Protein AF-0000000087550732 (afdb_homodimer)

Secondary structure (DSSP, 8-state):
-EE----HHHHHHHHHHHHHHHHHHHHHSTT-HHHHHHHTTTTS-TTTEE-------SGGGTT--HHHHHHHHHHTTS-SEEEE-TTS-EE-HHHHHTT-EEEEEE---TT--HHHHHHHHHHHHHHHHHHT--STTEEEEEEEEHHHHTTTSS--HHHHHHHHHHHHHTT-EEEEE---SHHHHHHHHHTT--S-EEEEEEHHHHHHHT-GGGGTTSTTHHHHHHHHHTGGG-EEEEEPEE-TTT--EE-TTT----GGGHHHHHHHHHTTSEEE--S--GGGGG--HHHHHHHHHTT-TTGGGGS-TTHHHHHHHHTGGG-----------/-EE----HHHHHHHHHHHHHHHHHHHHHSTT-HHHHHHHTTTT--TTTEE-------SGGGTT--HHHHHHHHHHTTS-SEEEE-TTS-EE-HHHHHTT-EEEEEE---TT--HHHHHHHHHHHHHHHHHHT--STTEEEEEEEEHHHHTTTSS--HHHHHHHHHHHHHTT-EEEEE---SHHHHHHHHHTT--S-EEEEEEHHHHHHHT-GGGGTTSTTHHHHHHHHHTGGG-EEEEEPEE-TTT--EE-TTT----GGGHHHHHHHHHTTSEEE--S--GGGGG--HHHHHHHHHTT-SSGGGGS-TTHHHHHHHHTGGG-----------

Structure (mmCIF, N/CA/C/O backbone):
data_AF-0000000087550732-model_v1
#
loop_
_entity.id
_entity.type
_entity.pdbx_description
1 polymer 'TonB-dependent receptor'
#
loop_
_atom_site.group_PDB
_atom_site.id
_atom_site.type_symbol
_atom_site.label_atom_id
_atom_site.label_alt_id
_atom_site.label_comp_id
_atom_site.label_asym_id
_atom_site.label_entity_id
_atom_site.label_seq_id
_atom_site.pdbx_PDB_ins_code
_atom_site.Cartn_x
_atom_site.Cartn_y
_atom_site.Cartn_z
_atom_site.occupancy
_atom_site.B_iso_or_equiv
_atom_site.auth_seq_id
_atom_site.auth_comp_id
_atom_site.auth_asym_id
_atom_site.auth_atom_id
_atom_site.pdbx_PDB_model_num
ATOM 1 N N . MET A 1 1 ? -3.168 5.789 26.859 1 46.34 1 MET A N 1
ATOM 2 C CA . MET A 1 1 ? -1.963 5.008 26.594 1 46.34 1 MET A CA 1
ATOM 3 C C . MET A 1 1 ? -2.246 3.885 25.609 1 46.34 1 MET A C 1
ATOM 5 O O . MET A 1 1 ? -3.334 3.307 25.609 1 46.34 1 MET A O 1
ATOM 9 N N . LYS A 1 2 ? -1.365 3.693 24.609 1 51.75 2 LYS A N 1
ATOM 10 C CA . LYS A 1 2 ? -1.493 2.594 23.656 1 51.75 2 LYS A CA 1
ATOM 11 C C . LYS A 1 2 ? -0.245 1.717 23.656 1 51.75 2 LYS A C 1
ATOM 13 O O . LYS A 1 2 ? 0.878 2.227 23.625 1 51.75 2 LYS A O 1
ATOM 18 N N . PHE A 1 3 ? -0.522 0.436 23.797 1 46.34 3 PHE A N 1
ATOM 19 C CA . PHE A 1 3 ? 0.587 -0.511 23.781 1 46.34 3 PHE A CA 1
ATOM 20 C C . PHE A 1 3 ? 0.925 -0.924 22.344 1 46.34 3 PHE A C 1
ATOM 22 O O . PHE A 1 3 ? 0.03 -1.112 21.531 1 46.34 3 PHE A O 1
ATOM 29 N N . LYS A 1 4 ? 2.188 -1.047 22.031 1 54 4 LYS A N 1
ATOM 30 C CA . LYS A 1 4 ? 2.656 -1.544 20.734 1 54 4 LYS A CA 1
ATOM 31 C C . LYS A 1 4 ? 2.986 -3.033 20.812 1 54 4 LYS A C 1
ATOM 33 O O . LYS A 1 4 ? 3.029 -3.715 19.781 1 54 4 LYS A O 1
ATOM 38 N N . GLU A 1 5 ? 3.135 -3.383 22.078 1 51.31 5 GLU A N 1
ATOM 39 C CA . GLU A 1 5 ? 3.438 -4.797 22.297 1 51.31 5 GLU A CA 1
ATOM 40 C C . GLU A 1 5 ? 2.166 -5.637 22.312 1 51.31 5 GLU A C 1
ATOM 42 O O . GLU A 1 5 ? 1.124 -5.188 22.797 1 51.31 5 GLU A O 1
ATOM 47 N N . ASN A 1 6 ? 2.215 -6.762 21.688 1 54.72 6 ASN A N 1
ATOM 48 C CA . ASN A 1 6 ? 1.025 -7.602 21.625 1 54.72 6 ASN A CA 1
ATOM 49 C C . ASN A 1 6 ? 0.948 -8.555 22.812 1 54.72 6 ASN A C 1
ATOM 51 O O . ASN A 1 6 ? -0.125 -9.07 23.125 1 54.72 6 ASN A O 1
ATOM 55 N N . ASP A 1 7 ? 2.047 -8.68 23.422 1 57 7 ASP A N 1
ATOM 56 C CA . ASP A 1 7 ? 2.078 -9.609 24.547 1 57 7 ASP A CA 1
ATOM 57 C C . ASP A 1 7 ? 1.536 -8.953 25.812 1 57 7 ASP A C 1
ATOM 59 O O . ASP A 1 7 ? 2.08 -7.953 26.281 1 57 7 ASP A O 1
ATOM 63 N N . ALA A 1 8 ? 0.485 -9.547 26.422 1 59.66 8 ALA A N 1
ATOM 64 C CA . ALA A 1 8 ? -0.204 -8.977 27.578 1 59.66 8 ALA A CA 1
ATOM 65 C C . ALA A 1 8 ? 0.729 -8.891 28.781 1 59.66 8 ALA A C 1
ATOM 67 O O . ALA A 1 8 ? 0.674 -7.922 29.547 1 59.66 8 ALA A O 1
ATOM 68 N N . THR A 1 9 ? 1.484 -9.891 28.969 1 57.03 9 THR A N 1
ATOM 69 C CA . THR A 1 9 ? 2.402 -9.867 30.109 1 57.03 9 THR A CA 1
ATOM 70 C C . THR A 1 9 ? 3.396 -8.719 29.984 1 57.03 9 THR A C 1
ATOM 72 O O . THR A 1 9 ? 3.658 -8.008 30.953 1 57.03 9 THR A O 1
ATOM 75 N N . LEU A 1 10 ? 3.854 -8.578 28.781 1 59.69 10 LEU A N 1
ATOM 76 C CA . LEU A 1 10 ? 4.789 -7.488 28.516 1 59.69 10 LEU A CA 1
ATOM 77 C C . LEU A 1 10 ? 4.102 -6.137 28.672 1 59.69 10 LEU A C 1
ATOM 79 O O . LEU A 1 10 ? 4.695 -5.188 29.188 1 59.69 10 LEU A O 1
ATOM 83 N N . GLN A 1 11 ? 2.924 -6.117 28.297 1 63 11 GLN A N 1
ATOM 84 C CA . GLN A 1 11 ? 2.158 -4.883 28.438 1 63 11 GLN A CA 1
ATOM 85 C C . GLN A 1 11 ? 1.998 -4.488 29.906 1 63 11 GLN A C 1
ATOM 87 O O . GLN A 1 11 ? 2.154 -3.318 30.25 1 63 11 GLN A O 1
ATOM 92 N N . GLN A 1 12 ? 1.73 -5.465 30.688 1 63.72 12 GLN A N 1
ATOM 93 C CA . GLN A 1 12 ? 1.55 -5.215 32.094 1 63.72 12 GLN A CA 1
ATOM 94 C C . GLN A 1 12 ? 2.848 -4.73 32.75 1 63.72 12 GLN A C 1
ATOM 96 O O . GLN A 1 12 ? 2.832 -3.82 33.594 1 63.72 12 GLN A O 1
ATOM 101 N N . GLU A 1 13 ? 3.916 -5.387 32.375 1 63.97 13 GLU A N 1
ATOM 102 C CA . GLU A 1 13 ? 5.219 -4.969 32.875 1 63.97 13 GLU A CA 1
ATOM 103 C C . GLU A 1 13 ? 5.531 -3.529 32.469 1 63.97 13 GLU A C 1
ATOM 105 O O . GLU A 1 13 ? 5.988 -2.734 33.312 1 63.97 13 GLU A O 1
ATOM 110 N N . THR A 1 14 ? 5.27 -3.264 31.312 1 64.25 14 THR A N 1
ATOM 111 C CA . THR A 1 14 ? 5.512 -1.925 30.797 1 64.25 14 THR A CA 1
ATOM 112 C C . THR A 1 14 ? 4.652 -0.896 31.516 1 64.25 14 THR A C 1
ATOM 114 O O . THR A 1 14 ? 5.145 0.167 31.906 1 64.25 14 THR A O 1
ATOM 117 N N . LEU A 1 15 ? 3.404 -1.171 31.734 1 66.94 15 LEU A N 1
ATOM 118 C CA . LEU A 1 15 ? 2.504 -0.276 32.438 1 66.94 15 LEU A CA 1
ATOM 119 C C . LEU A 1 15 ? 2.973 -0.073 33.875 1 66.94 15 LEU A C 1
ATOM 121 O O . LEU A 1 15 ? 2.896 1.037 34.406 1 66.94 15 LEU A O 1
ATOM 125 N N . GLY A 1 16 ? 3.434 -1.129 34.406 1 66.38 16 GLY A N 1
ATOM 126 C CA . GLY A 1 16 ? 3.967 -1.035 35.75 1 66.38 16 GLY A CA 1
ATOM 127 C C . GLY A 1 16 ? 5.156 -0.1 35.844 1 66.38 16 GLY A C 1
ATOM 128 O O . GLY A 1 16 ? 5.195 0.762 36.75 1 66.38 16 GLY A O 1
ATOM 129 N N . ASN A 1 17 ? 6.055 -0.313 35.031 1 69.19 17 ASN A N 1
ATOM 130 C CA . ASN A 1 17 ? 7.238 0.54 35.031 1 69.19 17 ASN A CA 1
ATOM 131 C C . ASN A 1 17 ? 6.871 2.006 34.812 1 69.19 17 ASN A C 1
ATOM 133 O O . ASN A 1 17 ? 7.43 2.887 35.469 1 69.19 17 ASN A O 1
ATOM 137 N N . LEU A 1 18 ? 5.996 2.238 33.906 1 70.62 18 LEU A N 1
ATOM 138 C CA . LEU A 1 18 ? 5.547 3.604 33.656 1 70.62 18 LEU A CA 1
ATOM 139 C C . LEU A 1 18 ? 4.875 4.191 34.906 1 70.62 18 LEU A C 1
ATOM 141 O O . LEU A 1 18 ? 5.066 5.367 35.219 1 70.62 18 LEU A O 1
ATOM 145 N N . GLY A 1 19 ? 4.172 3.4 35.562 1 71.88 19 GLY A N 1
ATOM 146 C CA . GLY A 1 19 ? 3.531 3.838 36.781 1 71.88 19 GLY A CA 1
ATOM 147 C C . GLY A 1 19 ? 4.523 4.219 37.875 1 71.88 19 GLY A C 1
ATOM 148 O O . GLY A 1 19 ? 4.371 5.262 38.531 1 71.88 19 GLY A O 1
ATOM 149 N N . VAL A 1 20 ? 5.449 3.383 38 1 69.81 20 VAL A N 1
ATOM 150 C CA . VAL A 1 20 ? 6.508 3.656 38.969 1 69.81 20 VAL A CA 1
ATOM 151 C C . VAL A 1 20 ? 7.207 4.969 38.594 1 69.81 20 VAL A C 1
ATOM 153 O O . VAL A 1 20 ? 7.402 5.828 39.469 1 69.81 20 VAL A O 1
ATOM 156 N N . ASN A 1 21 ? 7.531 5.082 37.406 1 72.25 21 ASN A N 1
ATOM 157 C CA . ASN A 1 21 ? 8.203 6.297 36.969 1 72.25 21 ASN A CA 1
ATOM 158 C C . ASN A 1 21 ? 7.336 7.531 37.188 1 72.25 21 ASN A C 1
ATOM 160 O O . ASN A 1 21 ? 7.844 8.594 37.531 1 72.25 21 ASN A O 1
ATOM 164 N N . LEU A 1 22 ? 6.055 7.312 36.938 1 73.38 22 LEU A N 1
ATOM 165 C CA . LEU A 1 22 ? 5.125 8.422 37.125 1 73.38 22 LEU A CA 1
ATOM 166 C C . LEU A 1 22 ? 5.105 8.883 38.562 1 73.38 22 LEU A C 1
ATOM 168 O O . LEU A 1 22 ? 5.195 10.078 38.844 1 73.38 22 LEU A O 1
ATOM 172 N N . ILE A 1 23 ? 5.055 7.867 39.438 1 70.06 23 ILE A N 1
ATOM 173 C CA . ILE A 1 23 ? 5.016 8.172 40.875 1 70.06 23 ILE A CA 1
ATOM 174 C C . ILE A 1 23 ? 6.336 8.805 41.281 1 70.06 23 ILE A C 1
ATOM 176 O O . ILE A 1 23 ? 6.344 9.852 41.938 1 70.06 23 ILE A O 1
ATOM 180 N N . PHE A 1 24 ? 7.332 8.242 40.844 1 71.06 24 PHE A N 1
ATOM 181 C CA . PHE A 1 24 ? 8.648 8.781 41.156 1 71.06 24 PHE A CA 1
ATOM 182 C C . PHE A 1 24 ? 8.789 10.203 40.625 1 71.06 24 PHE A C 1
ATOM 184 O O . PHE A 1 24 ? 9.234 11.094 41.344 1 71.06 24 PHE A O 1
ATOM 191 N N . GLY A 1 25 ? 8.484 10.383 39.469 1 74.69 25 GLY A N 1
ATOM 192 C CA . GLY A 1 25 ? 8.57 11.703 38.844 1 74.69 25 GLY A CA 1
ATOM 193 C C . GLY A 1 25 ? 7.711 12.734 39.562 1 74.69 25 GLY A C 1
ATOM 194 O O . GLY A 1 25 ? 8.148 13.867 39.75 1 74.69 25 GLY A O 1
ATOM 195 N N . ALA A 1 26 ? 6.551 12.328 39.906 1 73.12 26 ALA A N 1
ATOM 196 C CA . ALA A 1 26 ? 5.625 13.234 40.562 1 73.12 26 ALA A CA 1
ATOM 197 C C . ALA A 1 26 ? 6.188 13.703 41.906 1 73.12 26 ALA A C 1
ATOM 199 O O . ALA A 1 26 ? 5.977 14.852 42.312 1 73.12 26 ALA A O 1
ATOM 200 N N . PHE A 1 27 ? 6.934 12.867 42.469 1 72.94 27 PHE A N 1
ATOM 201 C CA . PHE A 1 27 ? 7.465 13.188 43.781 1 72.94 27 PHE A CA 1
ATOM 202 C C . PHE A 1 27 ? 8.789 13.93 43.688 1 72.94 27 PHE A C 1
ATOM 204 O O . PHE A 1 27 ? 9.094 14.805 44.5 1 72.94 27 PHE A O 1
ATOM 211 N N . HIS A 1 28 ? 9.523 13.625 42.719 1 79.81 28 HIS A N 1
ATOM 212 C CA . HIS A 1 28 ? 10.898 14.109 42.719 1 79.81 28 HIS A CA 1
ATOM 213 C C . HIS A 1 28 ? 11.102 15.188 41.656 1 79.81 28 HIS A C 1
ATOM 215 O O . HIS A 1 28 ? 12.039 15.984 41.75 1 79.81 28 HIS A O 1
ATOM 221 N N . TYR A 1 29 ? 10.219 15.164 40.75 1 78.62 29 TYR A N 1
ATOM 222 C CA . TYR A 1 29 ? 10.422 16.094 39.625 1 78.62 29 TYR A CA 1
ATOM 223 C C . TYR A 1 29 ? 9.211 17 39.469 1 78.62 29 TYR A C 1
ATOM 225 O O . TYR A 1 29 ? 8.953 17.5 38.344 1 78.62 29 TYR A O 1
ATOM 233 N N . TYR A 1 30 ? 8.445 17.25 40.406 1 75.38 30 TYR A N 1
ATOM 234 C CA . TYR A 1 30 ? 7.215 18.031 40.312 1 75.38 30 TYR A CA 1
ATOM 235 C C . TYR A 1 30 ? 7.512 19.484 39.938 1 75.38 30 TYR A C 1
ATOM 237 O O . TYR A 1 30 ? 6.664 20.172 39.375 1 75.38 30 TYR A O 1
ATOM 245 N N . ASP A 1 31 ? 8.727 19.922 40.219 1 81.19 31 ASP A N 1
ATOM 246 C CA . ASP A 1 31 ? 9.094 21.297 39.938 1 81.19 31 ASP A CA 1
ATOM 247 C C . ASP A 1 31 ? 9.719 21.438 38.562 1 81.19 31 ASP A C 1
ATOM 249 O O . ASP A 1 31 ? 10.047 22.547 38.125 1 81.19 31 ASP A O 1
ATOM 253 N N . ASN A 1 32 ? 9.844 20.328 37.969 1 87.31 32 ASN A N 1
ATOM 254 C CA . ASN A 1 32 ? 10.391 20.312 36.594 1 87.31 32 ASN A CA 1
ATOM 255 C C . ASN A 1 32 ? 9.617 19.344 35.688 1 87.31 32 ASN A C 1
ATOM 257 O O . ASN A 1 32 ? 10.078 18.234 35.438 1 87.31 32 ASN A O 1
ATOM 261 N N . PRO A 1 33 ? 8.586 19.859 35.188 1 85.75 33 PRO A N 1
ATOM 262 C CA . PRO A 1 33 ? 7.695 19 34.406 1 85.75 33 PRO A CA 1
ATOM 263 C C . PRO A 1 33 ? 8.398 18.328 33.219 1 85.75 33 PRO A C 1
ATOM 265 O O . PRO A 1 33 ? 8.102 17.188 32.875 1 85.75 33 PRO A O 1
ATOM 268 N N . ARG A 1 34 ? 9.328 18.969 32.656 1 88.5 34 ARG A N 1
ATOM 269 C CA . ARG A 1 34 ? 10.07 18.406 31.531 1 88.5 34 ARG A CA 1
ATOM 270 C C . ARG A 1 34 ? 10.859 17.172 31.953 1 88.5 34 ARG A C 1
ATOM 272 O O . ARG A 1 34 ? 10.836 16.141 31.281 1 88.5 34 ARG A O 1
ATOM 279 N N . THR A 1 35 ? 11.477 17.359 33.031 1 87.69 35 THR A N 1
ATOM 280 C CA . THR A 1 35 ? 12.25 16.25 33.562 1 87.69 35 THR A CA 1
ATOM 281 C C . THR A 1 35 ? 11.328 15.094 33.938 1 87.69 35 THR A C 1
ATOM 283 O O . THR A 1 35 ? 11.672 13.922 33.781 1 87.69 35 THR A O 1
ATOM 286 N N . LEU A 1 36 ? 10.234 15.516 34.438 1 84.06 36 LEU A N 1
ATOM 287 C CA . LEU A 1 36 ? 9.25 14.5 34.812 1 84.06 36 LEU A CA 1
ATOM 288 C C . LEU A 1 36 ? 8.836 13.68 33.594 1 84.06 36 LEU A C 1
ATOM 290 O O . LEU A 1 36 ? 8.844 12.453 33.625 1 84.06 36 LEU A O 1
ATOM 294 N N . ILE A 1 37 ? 8.57 14.305 32.531 1 85.19 37 ILE A N 1
ATOM 295 C CA . ILE A 1 37 ? 8.141 13.633 31.297 1 85.19 37 ILE A CA 1
ATOM 296 C C . ILE A 1 37 ? 9.242 12.711 30.797 1 85.19 37 ILE A C 1
ATOM 298 O O . ILE A 1 37 ? 8.984 11.547 30.469 1 85.19 37 ILE A O 1
ATOM 302 N N . GLU A 1 38 ? 10.422 13.133 30.828 1 86.75 38 GLU A N 1
ATOM 303 C CA . GLU A 1 38 ? 11.555 12.336 30.359 1 86.75 38 GLU A CA 1
ATOM 304 C C . GLU A 1 38 ? 11.758 11.102 31.234 1 86.75 38 GLU A C 1
ATOM 306 O O . GLU A 1 38 ? 12.125 10.039 30.734 1 86.75 38 GLU A O 1
ATOM 311 N N . SER A 1 39 ? 11.438 11.312 32.438 1 82.69 39 SER A N 1
ATOM 312 C CA . SER A 1 39 ? 11.703 10.25 33.375 1 82.69 39 SER A CA 1
ATOM 313 C C . SER A 1 39 ? 10.672 9.125 33.25 1 82.69 39 SER A C 1
ATOM 315 O O . SER A 1 39 ? 10.891 8.023 33.781 1 82.69 39 SER A O 1
ATOM 317 N N . LEU A 1 40 ? 9.578 9.445 32.656 1 80.5 40 LEU A N 1
ATOM 318 C CA . LEU A 1 40 ? 8.523 8.445 32.5 1 80.5 40 LEU A CA 1
ATOM 319 C C . LEU A 1 40 ? 9.039 7.219 31.734 1 80.5 40 LEU A C 1
ATOM 321 O O . LEU A 1 40 ? 8.586 6.102 31.984 1 80.5 40 LEU A O 1
ATOM 325 N N . TYR A 1 41 ? 10.008 7.418 30.891 1 78.62 41 TYR A N 1
ATOM 326 C CA . TYR A 1 41 ? 10.477 6.328 30.047 1 78.62 41 TYR A CA 1
ATOM 327 C C . TYR A 1 41 ? 11.812 5.781 30.547 1 78.62 41 TYR A C 1
ATOM 329 O O . TYR A 1 41 ? 12.508 5.066 29.828 1 78.62 41 TYR A O 1
ATOM 337 N N . ASP A 1 42 ? 12.094 6.184 31.734 1 78.06 42 ASP A N 1
ATOM 338 C CA . ASP A 1 42 ? 13.281 5.57 32.312 1 78.06 42 ASP A CA 1
ATOM 339 C C . ASP A 1 42 ? 13.156 4.047 32.344 1 78.06 42 ASP A C 1
ATOM 341 O O . ASP A 1 42 ? 12.219 3.502 32.906 1 78.06 42 ASP A O 1
ATOM 345 N N . ASP A 1 43 ? 13.984 3.322 31.578 1 72.81 43 ASP A N 1
ATOM 346 C CA . ASP A 1 43 ? 14.055 1.869 31.469 1 72.81 43 ASP A CA 1
ATOM 347 C C . ASP A 1 43 ? 12.859 1.315 30.688 1 72.81 43 ASP A C 1
ATOM 349 O O . ASP A 1 43 ? 12.43 0.183 30.922 1 72.81 43 ASP A O 1
ATOM 353 N N . VAL A 1 44 ? 12.125 2.125 30.047 1 73.25 44 VAL A N 1
ATOM 354 C CA . VAL A 1 44 ? 11.031 1.708 29.188 1 73.25 44 VAL A CA 1
ATOM 355 C C . VAL A 1 44 ? 11.328 2.102 27.734 1 73.25 44 VAL A C 1
ATOM 357 O O . VAL A 1 44 ? 11.641 3.26 27.453 1 73.25 44 VAL A O 1
ATOM 360 N N . ALA A 1 45 ? 11.336 1.097 26.938 1 71.38 45 ALA A N 1
ATOM 361 C CA . ALA A 1 45 ? 11.57 1.415 25.531 1 71.38 45 ALA A CA 1
ATOM 362 C C . ALA A 1 45 ? 10.383 2.148 24.922 1 71.38 45 ALA A C 1
ATOM 364 O O . ALA A 1 45 ? 9.227 1.752 25.125 1 71.38 45 ALA A O 1
ATOM 365 N N . LYS A 1 46 ? 10.688 3.17 24.188 1 73.5 46 LYS A N 1
ATOM 366 C CA . LYS A 1 46 ? 9.664 4.031 23.594 1 73.5 46 LYS A CA 1
ATOM 367 C C . LYS A 1 46 ? 8.797 3.258 22.609 1 73.5 46 LYS A C 1
ATOM 369 O O . LYS A 1 46 ? 7.637 3.609 22.391 1 73.5 46 LYS A O 1
ATOM 374 N N . ASP A 1 47 ? 9.312 2.154 22.094 1 71.62 47 ASP A N 1
ATOM 375 C CA . ASP A 1 47 ? 8.578 1.369 21.109 1 71.62 47 ASP A CA 1
ATOM 376 C C . ASP A 1 47 ? 7.551 0.461 21.781 1 71.62 47 ASP A C 1
ATOM 378 O O . ASP A 1 47 ? 6.691 -0.119 21.125 1 71.62 47 ASP A O 1
ATOM 382 N N . ASN A 1 48 ? 7.562 0.474 23.062 1 69.31 48 ASN A N 1
ATOM 383 C CA . ASN A 1 48 ? 6.695 -0.46 23.766 1 69.31 48 ASN A CA 1
ATOM 384 C C . ASN A 1 48 ? 5.367 0.187 24.141 1 69.31 48 ASN A C 1
ATOM 386 O O . ASN A 1 48 ? 4.348 -0.499 24.266 1 69.31 48 ASN A O 1
ATOM 390 N N . ILE A 1 49 ? 5.469 1.591 24.391 1 71.75 49 ILE A N 1
ATOM 391 C CA . ILE A 1 49 ? 4.266 2.25 24.875 1 71.75 49 ILE A CA 1
ATOM 392 C C . ILE A 1 49 ? 4.195 3.676 24.328 1 71.75 49 ILE A C 1
ATOM 394 O O . ILE A 1 49 ? 5.223 4.344 24.203 1 71.75 49 ILE A O 1
ATOM 398 N N . GLU A 1 50 ? 2.959 4.035 24.016 1 77.44 50 GLU A N 1
ATOM 399 C CA . GLU A 1 50 ? 2.707 5.398 23.562 1 77.44 50 GLU A CA 1
ATOM 400 C C . GLU A 1 50 ? 1.828 6.16 24.547 1 77.44 50 GLU A C 1
ATOM 402 O O . GLU A 1 50 ? 0.871 5.605 25.078 1 77.44 50 GLU A O 1
ATOM 407 N N . ILE A 1 51 ? 2.291 7.367 24.906 1 77.56 51 ILE A N 1
ATOM 408 C CA . ILE A 1 51 ? 1.482 8.25 25.75 1 77.56 51 ILE A CA 1
ATOM 409 C C . ILE A 1 51 ? 0.628 9.156 24.859 1 77.56 51 ILE A C 1
ATOM 411 O O . ILE A 1 51 ? 1.145 10.078 24.219 1 77.56 51 ILE A O 1
ATOM 415 N N . ASP A 1 52 ? -0.638 9.023 24.906 1 77.81 52 ASP A N 1
ATOM 416 C CA . ASP A 1 52 ? -1.538 9.727 24 1 77.81 52 ASP A CA 1
ATOM 417 C C . ASP A 1 52 ? -1.779 11.156 24.469 1 77.81 52 ASP A C 1
ATOM 419 O O . ASP A 1 52 ? -2.082 12.039 23.672 1 77.81 52 ASP A O 1
ATOM 423 N N . MET A 1 53 ? -1.747 11.273 25.734 1 80.5 53 MET A N 1
ATOM 424 C CA . MET A 1 53 ? -2.037 12.594 26.297 1 80.5 53 MET A CA 1
ATOM 425 C C . MET A 1 53 ? -1.413 12.75 27.688 1 80.5 53 MET A C 1
ATOM 427 O O . MET A 1 53 ? -1.256 11.766 28.406 1 80.5 53 MET A O 1
ATOM 431 N N . ILE A 1 54 ? -1.025 13.945 28.016 1 80.06 54 ILE A N 1
ATOM 432 C CA . ILE A 1 54 ? -0.561 14.289 29.359 1 80.06 54 ILE A CA 1
ATOM 433 C C . ILE A 1 54 ? -1.262 15.555 29.844 1 80.06 54 ILE A C 1
ATOM 435 O O . ILE A 1 54 ? -1.529 16.469 29.047 1 80.06 54 ILE A O 1
ATOM 439 N N . ASP A 1 55 ? -1.627 15.531 31.031 1 82.25 55 ASP A N 1
ATOM 440 C CA . ASP A 1 55 ? -2.295 16.688 31.625 1 82.25 55 ASP A CA 1
ATOM 441 C C . ASP A 1 55 ? -1.773 16.953 33.031 1 82.25 55 ASP A C 1
ATOM 443 O O . ASP A 1 55 ? -1.986 16.156 33.938 1 82.25 55 ASP A O 1
ATOM 447 N N . PHE A 1 56 ? -1.036 18.016 33.188 1 80.44 56 PHE A N 1
ATOM 448 C CA . PHE A 1 56 ? -0.596 18.5 34.5 1 80.44 56 PHE A CA 1
ATOM 449 C C . PHE A 1 56 ? -1.655 19.391 35.125 1 80.44 56 PHE A C 1
ATOM 451 O O . PHE A 1 56 ? -2.01 20.422 34.594 1 80.44 56 PHE A O 1
ATOM 458 N N . SER A 1 57 ? -2.172 18.938 36.188 1 81.81 57 SER A N 1
ATOM 459 C CA . SER A 1 57 ? -3.199 19.719 36.875 1 81.81 57 SER A CA 1
ATOM 460 C C . SER A 1 57 ? -2.949 19.75 38.406 1 81.81 57 SER A C 1
ATOM 462 O O . SER A 1 57 ? -2.199 18.938 38.938 1 81.81 57 SER A O 1
ATOM 464 N N . GLY A 1 58 ? -3.535 20.766 39.125 1 76.94 58 GLY A N 1
ATOM 465 C CA . GLY A 1 58 ? -3.352 20.953 40.562 1 76.94 58 GLY A CA 1
ATOM 466 C C . GLY A 1 58 ? -2.531 22.172 40.906 1 76.94 58 GLY A C 1
ATOM 467 O O . GLY A 1 58 ? -1.96 22.812 40.031 1 76.94 58 GLY A O 1
ATOM 468 N N . PRO A 1 59 ? -2.475 22.484 42.125 1 80.31 59 PRO A N 1
ATOM 469 C CA . PRO A 1 59 ? -1.85 23.719 42.594 1 80.31 59 PRO A CA 1
ATOM 470 C C . PRO A 1 59 ? -0.364 23.797 42.25 1 80.31 59 PRO A C 1
ATOM 472 O O . PRO A 1 59 ? 0.148 24.875 41.938 1 80.31 59 PRO A O 1
ATOM 475 N N . ALA A 1 60 ? 0.296 22.656 42.25 1 78.62 60 ALA A N 1
ATOM 476 C CA . ALA A 1 60 ? 1.734 22.625 42 1 78.62 60 ALA A CA 1
ATOM 477 C C . ALA A 1 60 ? 2.037 22.844 40.5 1 78.62 60 ALA A C 1
ATOM 479 O O . ALA A 1 60 ? 3.178 23.141 40.156 1 78.62 60 ALA A O 1
ATOM 480 N N . PHE A 1 61 ? 1.032 22.797 39.656 1 82.81 61 PHE A N 1
ATOM 481 C CA . PHE A 1 61 ? 1.28 22.797 38.219 1 82.81 61 PHE A CA 1
ATOM 482 C C . PHE A 1 61 ? 0.543 23.953 37.562 1 82.81 61 PHE A C 1
ATOM 484 O O . PHE A 1 61 ? 0.298 23.938 36.344 1 82.81 61 PHE A O 1
ATOM 491 N N . GLU A 1 62 ? 0.189 24.906 38.312 1 82.75 62 GLU A N 1
ATOM 492 C CA . GLU A 1 62 ? -0.572 26.047 37.781 1 82.75 62 GLU A CA 1
ATOM 493 C C . GLU A 1 62 ? 0.219 26.797 36.719 1 82.75 62 GLU A C 1
ATOM 495 O O . GLU A 1 62 ? -0.364 27.375 35.812 1 82.75 62 GLU A O 1
ATOM 500 N N . TYR A 1 63 ? 1.456 26.703 36.812 1 84.75 63 TYR A N 1
ATOM 501 C CA . TYR A 1 63 ? 2.314 27.453 35.906 1 84.75 63 TYR A CA 1
ATOM 502 C C . TYR A 1 63 ? 2.598 26.672 34.625 1 84.75 63 TYR A C 1
ATOM 504 O O . TYR A 1 63 ? 3.205 27.188 33.688 1 84.75 63 TYR A O 1
ATOM 512 N N . VAL A 1 64 ? 2.154 25.469 34.625 1 87.25 64 VAL A N 1
ATOM 513 C CA . VAL A 1 64 ? 2.508 24.578 33.531 1 87.25 64 VAL A CA 1
ATOM 514 C C . VAL A 1 64 ? 1.526 24.766 32.375 1 87.25 64 VAL A C 1
ATOM 516 O O . VAL A 1 64 ? 0.31 24.766 32.562 1 87.25 64 VAL A O 1
ATOM 519 N N . ASP A 1 65 ? 2.049 24.984 31.188 1 91 65 ASP A N 1
ATOM 520 C CA . ASP A 1 65 ? 1.249 24.953 29.969 1 91 65 ASP A CA 1
ATOM 521 C C . ASP A 1 65 ? 1.229 23.562 29.359 1 91 65 ASP A C 1
ATOM 523 O O . ASP A 1 65 ? 2.234 23.094 28.812 1 91 65 ASP A O 1
ATOM 527 N N . ASN A 1 66 ? 0.137 22.953 29.375 1 90.12 66 ASN A N 1
ATOM 528 C CA . ASN A 1 66 ? 0.009 21.562 28.953 1 90.12 66 ASN A CA 1
ATOM 529 C C . ASN A 1 66 ? 0.281 21.406 27.453 1 90.12 66 ASN A C 1
ATOM 531 O O . ASN A 1 66 ? 0.636 20.312 27 1 90.12 66 ASN A O 1
ATOM 535 N N . ARG A 1 67 ? 0.095 22.422 26.703 1 94.06 67 ARG A 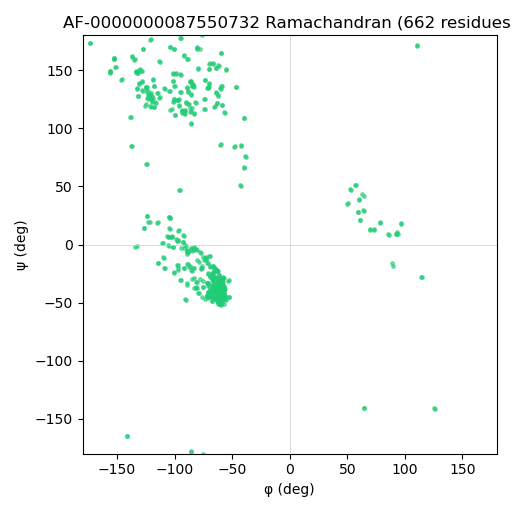N 1
ATOM 536 C CA . ARG A 1 67 ? 0.417 22.359 25.281 1 94.06 67 ARG A CA 1
ATOM 537 C C . ARG A 1 67 ? 1.916 22.188 25.078 1 94.06 67 ARG A C 1
ATOM 539 O O . ARG A 1 67 ? 2.34 21.453 24.172 1 94.06 67 ARG A O 1
ATOM 546 N N . LEU A 1 68 ? 2.656 22.828 25.938 1 93 68 LEU A N 1
ATOM 547 C CA . LEU A 1 68 ? 4.105 22.672 25.875 1 93 68 LEU A CA 1
ATOM 548 C C . LEU A 1 68 ? 4.512 21.25 26.281 1 93 68 LEU A C 1
ATOM 550 O O . LEU A 1 68 ? 5.449 20.688 25.719 1 93 68 LEU A O 1
ATOM 554 N N . MET A 1 69 ? 3.834 20.75 27.266 1 89.5 69 MET A N 1
ATOM 555 C CA . MET A 1 69 ? 4.117 19.391 27.703 1 89.5 69 MET A CA 1
ATOM 556 C C . MET A 1 69 ? 3.752 18.391 26.609 1 89.5 69 MET A C 1
ATOM 558 O O . MET A 1 69 ? 4.473 17.406 26.375 1 89.5 69 MET A O 1
ATOM 562 N N . SER A 1 70 ? 2.678 18.672 25.969 1 90.25 70 SER A N 1
ATOM 563 C CA . SER A 1 70 ? 2.275 17.844 24.828 1 90.25 70 SER A CA 1
ATOM 564 C C . SER A 1 70 ? 3.318 17.891 23.719 1 90.25 70 SER A C 1
ATOM 566 O O . SER A 1 70 ? 3.645 16.859 23.125 1 90.25 70 SER A O 1
ATOM 568 N N . LEU A 1 71 ? 3.77 19.047 23.469 1 94.5 71 LEU A N 1
ATOM 569 C CA . LEU A 1 71 ? 4.824 19.203 22.484 1 94.5 71 LEU A CA 1
ATOM 570 C C . LEU A 1 71 ? 6.043 18.359 22.844 1 94.5 71 LEU A C 1
ATOM 572 O O . LEU A 1 71 ? 6.656 17.75 21.969 1 94.5 71 LEU A O 1
ATOM 576 N N . GLN A 1 72 ? 6.363 18.266 24.109 1 91.44 72 GLN A N 1
ATOM 577 C CA . GLN A 1 72 ? 7.512 17.484 24.562 1 91.44 72 GLN A CA 1
ATOM 578 C C . GLN A 1 72 ? 7.316 16 24.266 1 91.44 72 GLN A C 1
ATOM 580 O O . GLN A 1 72 ? 8.273 15.305 23.922 1 91.44 72 GLN A O 1
ATOM 585 N N . LEU A 1 73 ? 6.117 15.578 24.391 1 90.62 73 LEU A N 1
ATOM 586 C CA . LEU A 1 73 ? 5.82 14.18 24.094 1 90.62 73 LEU A CA 1
ATOM 587 C C . LEU A 1 73 ? 6.164 13.844 22.656 1 90.62 73 LEU A C 1
ATOM 589 O O . LEU A 1 73 ? 6.824 12.836 22.391 1 90.62 73 LEU A O 1
ATOM 593 N N . VAL A 1 74 ? 5.75 14.719 21.734 1 94.25 74 VAL A N 1
ATOM 594 C CA . VAL A 1 74 ? 5.961 14.484 20.312 1 94.25 74 VAL A CA 1
ATOM 595 C C . VAL A 1 74 ? 7.441 14.648 19.969 1 94.25 74 VAL A C 1
ATOM 597 O O . VAL A 1 74 ? 8.023 13.805 19.297 1 94.25 74 VAL A O 1
ATOM 600 N N . LYS A 1 75 ? 7.973 15.664 20.516 1 92.44 75 LYS A N 1
ATOM 601 C CA . LYS A 1 75 ? 9.375 15.984 20.266 1 92.44 75 LYS A CA 1
ATOM 602 C C . LYS A 1 75 ? 10.281 14.844 20.719 1 92.44 75 LYS A C 1
ATOM 604 O O . LYS A 1 75 ? 11.281 14.539 20.062 1 92.44 75 LYS A O 1
ATOM 609 N N . ASN A 1 76 ? 9.906 14.195 21.797 1 89.06 76 ASN A N 1
ATOM 610 C CA . ASN A 1 76 ? 10.742 13.156 22.375 1 89.06 76 ASN A CA 1
ATOM 611 C C . ASN A 1 76 ? 10.375 11.773 21.844 1 89.06 76 ASN A C 1
ATOM 613 O O . ASN A 1 76 ? 10.875 10.758 22.344 1 89.06 76 ASN A O 1
ATOM 617 N N . GLY A 1 77 ? 9.461 11.719 20.969 1 90.25 77 GLY A N 1
ATOM 618 C CA . GLY A 1 77 ? 9.109 10.453 20.344 1 90.25 77 GLY A CA 1
ATOM 619 C C . GLY A 1 77 ? 8.242 9.57 21.219 1 90.25 77 GLY A C 1
ATOM 620 O O . GLY A 1 77 ? 8.219 8.352 21.031 1 90.25 77 GLY A O 1
ATOM 621 N N . MET A 1 78 ? 7.613 10.156 22.203 1 86.5 78 MET A N 1
ATOM 622 C CA . MET A 1 78 ? 6.785 9.391 23.125 1 86.5 78 MET A CA 1
ATOM 623 C C . MET A 1 78 ? 5.391 9.172 22.562 1 86.5 78 MET A C 1
ATOM 625 O O . MET A 1 78 ? 4.652 8.297 23.031 1 86.5 78 MET A O 1
ATOM 629 N N . THR A 1 79 ? 5.023 10.016 21.594 1 89.56 79 THR A N 1
ATOM 630 C CA . THR A 1 79 ? 3.818 9.875 20.781 1 89.56 79 THR A CA 1
ATOM 631 C C . THR A 1 79 ? 4.008 10.523 19.406 1 89.56 79 THR A C 1
ATOM 633 O O . THR A 1 79 ? 4.895 11.359 19.234 1 89.56 79 THR A O 1
ATOM 636 N N . ASP A 1 80 ? 3.193 10.125 18.531 1 93.5 80 ASP A N 1
ATOM 637 C CA . ASP A 1 80 ? 3.361 10.664 17.172 1 93.5 80 ASP A CA 1
ATOM 638 C C . ASP A 1 80 ? 2.502 11.914 16.984 1 93.5 80 ASP A C 1
ATOM 640 O O . ASP A 1 80 ? 2.729 12.68 16.047 1 93.5 80 ASP A O 1
ATOM 644 N N . ALA A 1 81 ? 1.516 12.023 17.844 1 96.06 81 ALA A N 1
ATOM 645 C CA . ALA A 1 81 ? 0.641 13.18 17.656 1 96.06 81 ALA A CA 1
ATOM 646 C C . ALA A 1 81 ? -0.062 13.547 18.953 1 96.06 81 ALA A C 1
ATOM 648 O O . ALA A 1 81 ? -0.311 12.688 19.797 1 96.06 81 ALA A O 1
ATOM 649 N N . VAL A 1 82 ? -0.365 14.805 19.172 1 95.12 82 VAL A N 1
ATOM 650 C CA . VAL A 1 82 ? -1.179 15.328 20.25 1 95.12 82 VAL A CA 1
ATOM 651 C C . VAL A 1 82 ? -2.195 16.328 19.703 1 95.12 82 VAL A C 1
ATOM 653 O O . VAL A 1 82 ? -1.939 17 18.703 1 95.12 82 VAL A O 1
ATOM 656 N N . ILE A 1 83 ? -3.367 16.406 20.359 1 96.19 83 ILE A N 1
ATOM 657 C CA . ILE A 1 83 ? -4.445 17.281 19.922 1 96.19 83 ILE A CA 1
ATOM 658 C C . ILE A 1 83 ? -4.859 18.203 21.062 1 96.19 83 ILE A C 1
ATOM 660 O O . ILE A 1 83 ? -4.961 17.781 22.219 1 96.19 83 ILE A O 1
ATOM 664 N N . PHE A 1 84 ? -5.035 19.453 20.781 1 94 84 PHE A N 1
ATOM 665 C CA . PHE A 1 84 ? -5.629 20.359 21.75 1 94 84 PHE A CA 1
ATOM 666 C C . PHE A 1 84 ? -6.715 21.203 21.125 1 94 84 PHE A C 1
ATOM 668 O O . PHE A 1 84 ? -6.621 21.562 19.938 1 94 84 PHE A O 1
ATOM 675 N N . ASN A 1 85 ? -7.691 21.547 21.859 1 95.44 85 ASN A N 1
ATOM 676 C CA . ASN A 1 85 ? -8.82 22.328 21.344 1 95.44 85 ASN A CA 1
ATOM 677 C C . ASN A 1 85 ? -8.539 23.828 21.375 1 95.44 85 ASN A C 1
ATOM 679 O O . ASN A 1 85 ? -7.43 24.25 21.719 1 95.44 85 ASN A O 1
ATOM 683 N N . SER A 1 86 ? -9.508 24.609 20.969 1 96.12 86 SER A N 1
ATOM 684 C CA . SER A 1 86 ? -9.328 26.047 20.812 1 96.12 86 SER A CA 1
ATOM 685 C C . SER A 1 86 ? -9.086 26.719 22.172 1 96.12 86 SER A C 1
ATOM 687 O O . SER A 1 86 ? -8.531 27.828 22.234 1 96.12 86 SER A O 1
ATOM 689 N N . GLU A 1 87 ? -9.438 26.047 23.219 1 94.25 87 GLU A N 1
ATOM 690 C CA . GLU A 1 87 ? -9.227 26.594 24.547 1 94.25 87 GLU A CA 1
ATOM 691 C C . GLU A 1 87 ? -7.848 26.219 25.094 1 94.25 87 GLU A C 1
ATOM 693 O O . GLU A 1 87 ? -7.453 26.672 26.172 1 94.25 87 GLU A O 1
ATOM 698 N N . GLY A 1 88 ? -7.148 25.391 24.391 1 91.31 88 GLY A N 1
ATOM 699 C CA . GLY A 1 88 ? -5.801 25.016 24.781 1 91.31 88 GLY A CA 1
ATOM 700 C C . GLY A 1 88 ? -5.754 23.75 25.625 1 91.31 88 GLY A C 1
ATOM 701 O O . GLY A 1 88 ? -4.715 23.422 26.203 1 91.31 88 GLY A O 1
ATOM 702 N N . ASN A 1 89 ? -6.875 23.109 25.672 1 90.81 89 ASN A N 1
ATOM 703 C CA . ASN A 1 89 ? -6.914 21.875 26.438 1 90.81 89 ASN A CA 1
ATOM 704 C C . ASN A 1 89 ? -6.48 20.672 25.594 1 90.81 89 ASN A C 1
ATOM 706 O O . ASN A 1 89 ? -6.863 20.562 24.438 1 90.81 89 ASN A O 1
ATOM 710 N N . ASN A 1 90 ? -5.742 19.844 26.297 1 90.38 90 ASN A N 1
ATOM 711 C CA . ASN A 1 90 ? -5.359 18.594 25.656 1 90.38 90 ASN A CA 1
ATOM 712 C C . ASN A 1 90 ? -6.555 17.656 25.484 1 90.38 90 ASN A C 1
ATOM 714 O O . ASN A 1 90 ? -7.379 17.531 26.391 1 90.38 90 ASN A O 1
ATOM 718 N N . MET A 1 91 ? -6.594 17.047 24.328 1 91.81 91 MET A N 1
ATOM 719 C CA . MET A 1 91 ? -7.707 16.156 24.047 1 91.81 91 MET A CA 1
ATOM 720 C C . MET A 1 91 ? -7.215 14.734 23.797 1 91.81 91 MET A C 1
ATOM 722 O O . MET A 1 91 ? -6.164 14.531 23.188 1 91.81 91 MET A O 1
ATOM 726 N N . LEU A 1 92 ? -7.992 13.836 24.281 1 90 92 LEU A N 1
ATOM 727 C CA . LEU A 1 92 ? -7.762 12.453 23.891 1 90 92 LEU A CA 1
ATOM 728 C C . LEU A 1 92 ? -8.219 12.203 22.469 1 90 92 LEU A C 1
ATOM 730 O O . LEU A 1 92 ? -9.391 12.43 22.141 1 90 92 LEU A O 1
ATOM 734 N N . PRO A 1 93 ? -7.363 11.695 21.625 1 91.88 93 PRO A N 1
ATOM 735 C CA . PRO A 1 93 ? -7.727 11.5 20.219 1 91.88 93 PRO A CA 1
ATOM 736 C C . PRO A 1 93 ? -8.953 10.594 20.047 1 91.88 93 PRO A C 1
ATOM 738 O O . PRO A 1 93 ? -9.828 10.883 19.234 1 91.88 93 PRO A O 1
ATOM 741 N N . ALA A 1 94 ? -9.023 9.547 20.797 1 89.38 94 ALA A N 1
ATOM 742 C CA . ALA A 1 94 ? -10.141 8.609 20.703 1 89.38 94 ALA A CA 1
ATOM 743 C C . ALA A 1 94 ? -11.469 9.312 20.969 1 89.38 94 ALA A C 1
ATOM 745 O O . ALA A 1 94 ? -12.5 8.945 20.406 1 89.38 94 ALA A O 1
ATOM 746 N N . ASP A 1 95 ? -11.406 10.352 21.781 1 90.12 95 ASP A N 1
ATOM 747 C CA . ASP A 1 95 ? -12.617 11.094 22.109 1 90.12 95 ASP A CA 1
ATOM 748 C C . ASP A 1 95 ? -12.977 12.086 21.016 1 90.12 95 ASP A C 1
ATOM 750 O O . ASP A 1 95 ? -14.148 12.234 20.656 1 90.12 95 ASP A O 1
ATOM 754 N N . VAL A 1 96 ? -12.031 12.641 20.469 1 94.31 96 VAL A N 1
ATOM 755 C CA . VAL A 1 96 ? -12.25 13.75 19.547 1 94.31 96 VAL A CA 1
ATOM 756 C C . VAL A 1 96 ? -12.547 13.211 18.156 1 94.31 96 VAL A C 1
ATOM 758 O O . VAL A 1 96 ? -13.344 13.789 17.406 1 94.31 96 VAL A O 1
ATOM 761 N N . LEU A 1 97 ? -12.008 12.031 17.812 1 96.56 97 LEU A N 1
ATOM 762 C CA . LEU A 1 97 ? -12.039 11.586 16.438 1 96.56 97 LEU A CA 1
ATOM 763 C C . LEU A 1 97 ? -13 10.422 16.25 1 96.56 97 LEU A C 1
ATOM 765 O O . LEU A 1 97 ? -13.383 10.094 15.125 1 96.56 97 LEU A O 1
ATOM 769 N N . TYR A 1 98 ? -13.43 9.883 17.344 1 93.94 98 TYR A N 1
ATOM 770 C CA . TYR A 1 98 ? -14.25 8.68 17.297 1 93.94 98 TYR A CA 1
ATOM 771 C C . TYR A 1 98 ? -15.516 8.914 16.484 1 93.94 98 TYR A C 1
ATOM 773 O O . TYR A 1 98 ? -16.297 9.828 16.781 1 93.94 98 TYR A O 1
ATOM 781 N N . LYS A 1 99 ? -15.688 8.156 15.438 1 93.94 99 LYS A N 1
ATOM 782 C CA . LYS A 1 99 ? -16.875 8.117 14.578 1 93.94 99 LYS A CA 1
ATOM 783 C C . LYS A 1 99 ? -17.125 9.469 13.922 1 93.94 99 LYS A C 1
ATOM 785 O O . LYS A 1 99 ? -18.25 9.781 13.547 1 93.94 99 LYS A O 1
ATOM 790 N N . LYS A 1 100 ? -16.172 10.273 13.836 1 97.25 100 LYS A N 1
ATOM 791 C CA . LYS A 1 100 ? -16.281 11.578 13.188 1 97.25 100 LYS A CA 1
ATOM 792 C C . LYS A 1 100 ? -15.727 11.531 11.766 1 97.25 100 LYS A C 1
ATOM 794 O O . LYS A 1 100 ? -14.828 10.734 11.469 1 97.25 100 LYS A O 1
ATOM 799 N N . ASN A 1 101 ? -16.359 12.336 10.891 1 98.31 101 ASN A N 1
ATOM 800 C CA . ASN A 1 101 ? -15.617 12.75 9.711 1 98.31 101 ASN A CA 1
ATOM 801 C C . ASN A 1 101 ? -14.492 13.727 10.062 1 98.31 101 ASN A C 1
ATOM 803 O O . ASN A 1 101 ? -14.57 14.43 11.07 1 98.31 101 ASN A O 1
ATOM 807 N N . ILE A 1 102 ? -13.5 13.711 9.305 1 98.56 102 ILE A N 1
ATOM 808 C CA . ILE A 1 102 ? -12.359 14.555 9.641 1 98.56 102 ILE A CA 1
ATOM 809 C C . ILE A 1 102 ? -11.977 15.398 8.43 1 98.56 102 ILE A C 1
ATOM 811 O O . ILE A 1 102 ? -11.914 14.891 7.305 1 98.56 102 ILE A O 1
ATOM 815 N N . PHE A 1 103 ? -11.766 16.656 8.609 1 98.81 103 PHE A N 1
ATOM 816 C CA . PHE A 1 103 ? -11.188 17.562 7.625 1 98.81 103 PHE A CA 1
ATOM 817 C C . PHE A 1 103 ? -9.953 18.25 8.195 1 98.81 103 PHE A C 1
ATOM 819 O O . PHE A 1 103 ? -10.023 18.875 9.258 1 98.81 103 PHE A O 1
ATOM 826 N N . ALA A 1 104 ? -8.852 18.156 7.484 1 98.56 104 ALA A N 1
ATOM 827 C CA . ALA A 1 104 ? -7.609 18.656 8.062 1 98.56 104 ALA A CA 1
ATOM 828 C C . ALA A 1 104 ? -6.879 19.562 7.074 1 98.56 104 ALA A C 1
ATOM 830 O O . ALA A 1 104 ? -7.008 19.406 5.859 1 98.56 104 ALA A O 1
ATOM 831 N N . VAL A 1 105 ? -6.168 20.484 7.59 1 98.5 105 VAL A N 1
ATOM 832 C CA . VAL A 1 105 ? -5.273 21.359 6.844 1 98.5 105 VAL A CA 1
ATOM 833 C C . VAL A 1 105 ? -3.912 21.422 7.531 1 98.5 105 VAL A C 1
ATOM 835 O O . VAL A 1 105 ? -3.83 21.641 8.742 1 98.5 105 VAL A O 1
ATOM 838 N N . ARG A 1 106 ? -2.904 21.172 6.754 1 97.56 106 ARG A N 1
ATOM 839 C CA . ARG A 1 106 ? -1.536 21.234 7.262 1 97.56 106 ARG A CA 1
ATOM 840 C C . ARG A 1 106 ? -0.859 22.547 6.852 1 97.56 106 ARG A C 1
ATOM 842 O O . ARG A 1 106 ? -1.045 23.016 5.727 1 97.56 106 ARG A O 1
ATOM 849 N N . GLY A 1 107 ? -0.099 23.109 7.754 1 95.62 107 GLY A N 1
ATOM 850 C CA . GLY A 1 107 ? 0.67 24.297 7.438 1 95.62 107 GLY A CA 1
ATOM 851 C C . GLY A 1 107 ? 1.61 24.719 8.555 1 95.62 107 GLY A C 1
ATOM 852 O O . GLY A 1 107 ? 1.601 24.125 9.633 1 95.62 107 GLY A O 1
ATOM 853 N N . SER A 1 108 ? 2.396 25.703 8.219 1 94.69 108 SER A N 1
ATOM 854 C CA . SER A 1 108 ? 3.293 26.281 9.219 1 94.69 108 SER A CA 1
ATOM 855 C C . SER A 1 108 ? 2.553 27.234 10.148 1 94.69 108 SER A C 1
ATOM 857 O O . SER A 1 108 ? 2.883 27.328 11.336 1 94.69 108 SER A O 1
ATOM 859 N N . PHE A 1 109 ? 1.667 28.062 9.609 1 97.31 109 PHE A N 1
ATOM 860 C CA . PHE A 1 109 ? 0.827 29.016 10.328 1 97.31 109 PHE A CA 1
ATOM 861 C C . PHE A 1 109 ? 1.678 29.969 11.148 1 97.31 109 PHE A C 1
ATOM 863 O O . PHE A 1 109 ? 1.398 30.203 12.32 1 97.31 109 PHE A O 1
ATOM 870 N N . ARG A 1 110 ? 2.662 30.562 10.453 1 96.06 110 ARG A N 1
ATOM 871 C CA . ARG A 1 110 ? 3.615 31.469 11.078 1 96.06 110 ARG A CA 1
ATOM 872 C C . ARG A 1 110 ? 3.629 32.812 10.375 1 96.06 110 ARG A C 1
ATOM 874 O O . ARG A 1 110 ? 4.637 33.219 9.781 1 96.06 110 ARG A O 1
ATOM 881 N N . PRO A 1 111 ? 2.662 33.594 10.445 1 96.44 111 PRO A N 1
ATOM 882 C CA . PRO A 1 111 ? 1.408 33.281 11.133 1 96.44 111 PRO A CA 1
ATOM 883 C C . PRO A 1 111 ? 0.342 32.719 10.195 1 96.44 111 PRO A C 1
ATOM 885 O O . PRO A 1 111 ? 0.586 32.562 8.992 1 96.44 111 PRO A O 1
ATOM 888 N N . VAL A 1 112 ? -0.761 32.375 10.727 1 97.88 112 VAL A N 1
ATOM 889 C CA . VAL A 1 112 ? -1.935 32.062 9.922 1 97.88 112 VAL A CA 1
ATOM 890 C C . VAL A 1 112 ? -2.318 33.25 9.062 1 97.88 112 VAL A C 1
ATOM 892 O O . VAL A 1 112 ? -2.283 34.406 9.523 1 97.88 112 VAL A O 1
ATOM 895 N N . THR A 1 113 ? -2.637 33.062 7.852 1 97.5 113 THR A N 1
ATOM 896 C CA . THR A 1 113 ? -3.008 34.125 6.926 1 97.5 113 THR A CA 1
ATOM 897 C C . THR A 1 113 ? -4.414 33.906 6.375 1 97.5 113 THR A C 1
ATOM 899 O O . THR A 1 113 ? -5.039 32.875 6.66 1 97.5 113 THR A O 1
ATOM 902 N N . LYS A 1 114 ? -4.824 34.844 5.605 1 97.44 114 LYS A N 1
ATOM 903 C CA . LYS A 1 114 ? -6.148 34.75 4.996 1 97.44 114 LYS A CA 1
ATOM 904 C C . LYS A 1 114 ? -6.191 33.625 3.967 1 97.44 114 LYS A C 1
ATOM 906 O O . LYS A 1 114 ? -7.25 33.031 3.734 1 97.44 114 LYS A O 1
ATOM 911 N N . VAL A 1 115 ? -5.062 33.312 3.377 1 96.12 115 VAL A N 1
ATOM 912 C CA . VAL A 1 115 ? -4.996 32.188 2.422 1 96.12 115 VAL A CA 1
ATOM 913 C C . VAL A 1 115 ? -5.32 30.891 3.129 1 96.12 115 VAL A C 1
ATOM 915 O O . VAL A 1 115 ? -6.055 30.047 2.594 1 96.12 115 VAL A O 1
ATOM 918 N N . ASN A 1 116 ? -4.77 30.672 4.289 1 97.06 116 ASN A N 1
ATOM 919 C CA . ASN A 1 116 ? -5.023 29.469 5.062 1 97.06 116 ASN A CA 1
ATOM 920 C C . ASN A 1 116 ? -6.504 29.297 5.383 1 97.06 116 ASN A C 1
ATOM 922 O O . ASN A 1 116 ? -7.066 28.219 5.219 1 97.06 116 ASN A O 1
ATOM 926 N N . ILE A 1 117 ? -7.09 30.422 5.805 1 97.44 117 ILE A N 1
ATOM 927 C CA . ILE A 1 117 ? -8.492 30.406 6.227 1 97.44 117 ILE A CA 1
ATOM 928 C C . ILE A 1 117 ? -9.391 30.188 5.012 1 97.44 117 ILE A C 1
ATOM 930 O O . ILE A 1 117 ? -10.367 29.438 5.078 1 97.44 117 ILE A O 1
ATOM 934 N N . ASP A 1 118 ? -9.039 30.906 3.967 1 97.94 118 ASP A N 1
ATOM 935 C CA . ASP A 1 118 ? -9.805 30.766 2.729 1 97.94 118 ASP A CA 1
ATOM 936 C C . ASP A 1 118 ? -9.766 29.312 2.227 1 97.94 118 ASP A C 1
ATOM 938 O O . ASP A 1 118 ? -10.797 28.766 1.829 1 97.94 118 ASP A O 1
ATOM 942 N N . MET A 1 119 ? -8.617 28.703 2.225 1 97.94 119 MET A N 1
ATOM 943 C CA . MET A 1 119 ? -8.438 27.312 1.825 1 97.94 119 MET A CA 1
ATOM 944 C C . MET A 1 119 ? -9.242 26.375 2.727 1 97.94 119 MET A C 1
ATOM 946 O O . MET A 1 119 ? -9.945 25.484 2.24 1 97.94 119 MET A O 1
ATOM 950 N N . LEU A 1 120 ? -9.141 26.609 3.998 1 98.25 120 LEU A N 1
ATOM 951 C CA . LEU A 1 120 ? -9.836 25.766 4.973 1 98.25 120 LEU A CA 1
ATOM 952 C C . LEU A 1 120 ? -11.352 25.859 4.773 1 98.25 120 LEU A C 1
ATOM 954 O O . LEU A 1 120 ? -12.023 24.828 4.664 1 98.25 120 LEU A O 1
ATOM 958 N N . ARG A 1 121 ? -11.875 27.047 4.68 1 97.94 121 ARG A N 1
ATOM 959 C CA . ARG A 1 121 ? -13.32 27.266 4.621 1 97.94 121 ARG A CA 1
ATOM 960 C C . ARG A 1 121 ? -13.906 26.719 3.326 1 97.94 121 ARG A C 1
ATOM 962 O O . ARG A 1 121 ? -14.906 26 3.348 1 97.94 121 ARG A O 1
ATOM 969 N N . ASN A 1 122 ? -13.297 27.062 2.271 1 98.19 122 ASN A N 1
ATOM 970 C CA . ASN A 1 122 ? -13.82 26.625 0.983 1 98.19 122 ASN A CA 1
ATOM 971 C C . ASN A 1 122 ? -13.617 25.125 0.776 1 98.19 122 ASN A C 1
ATOM 973 O O . ASN A 1 122 ? -14.484 24.453 0.211 1 98.19 122 ASN A O 1
ATOM 977 N N . GLY A 1 123 ? -12.438 24.625 1.188 1 98.62 123 GLY A N 1
ATOM 978 C CA . GLY A 1 123 ? -12.234 23.188 1.158 1 98.62 123 GLY A CA 1
ATOM 979 C C . GLY A 1 123 ? -13.242 22.422 1.994 1 98.62 123 GLY A C 1
ATOM 980 O O . GLY A 1 123 ? -13.789 21.406 1.547 1 98.62 123 GLY A O 1
ATOM 981 N N . LEU A 1 124 ? -13.484 22.922 3.18 1 98.62 124 LEU A N 1
ATOM 982 C CA . LEU A 1 124 ? -14.445 22.281 4.082 1 98.62 124 LEU A CA 1
ATOM 983 C C . LEU A 1 124 ? -15.844 22.281 3.469 1 98.62 124 LEU A C 1
ATOM 985 O O . LEU A 1 124 ? -16.547 21.266 3.527 1 98.62 124 LEU A O 1
ATOM 989 N N . ASP A 1 125 ? -16.234 23.391 2.914 1 98.31 125 ASP A N 1
ATOM 990 C CA . ASP A 1 125 ? -17.547 23.484 2.279 1 98.31 125 ASP A CA 1
ATOM 991 C C . ASP A 1 125 ? -17.719 22.422 1.204 1 98.31 125 ASP A C 1
ATOM 993 O O . ASP A 1 125 ? -18.75 21.75 1.141 1 98.31 125 ASP A O 1
ATOM 997 N N . MET A 1 126 ? -16.734 22.297 0.399 1 98.5 126 MET A N 1
ATOM 998 C CA . MET A 1 126 ? -16.781 21.266 -0.646 1 98.5 126 MET A CA 1
ATOM 999 C C . MET A 1 126 ? -16.812 19.875 -0.041 1 98.5 126 MET A C 1
ATOM 1001 O O . MET A 1 126 ? -17.562 19.016 -0.506 1 98.5 126 MET A O 1
ATOM 1005 N N . PHE A 1 127 ? -16.047 19.641 0.966 1 98.5 127 PHE A N 1
ATOM 1006 C CA . PHE A 1 127 ? -15.984 18.344 1.629 1 98.5 127 PHE A CA 1
ATOM 1007 C C . PHE A 1 127 ? -17.344 17.953 2.199 1 98.5 127 PHE A C 1
ATOM 1009 O O . PHE A 1 127 ? -17.797 16.812 2.023 1 98.5 127 PHE A O 1
ATOM 1016 N N . LEU A 1 128 ? -17.938 18.875 2.877 1 98.5 128 LEU A N 1
ATOM 1017 C CA . LEU A 1 128 ? -19.234 18.609 3.486 1 98.5 128 LEU A CA 1
ATOM 1018 C C . LEU A 1 128 ? -20.266 18.203 2.43 1 98.5 128 LEU A C 1
ATOM 1020 O O . LEU A 1 128 ? -21.062 17.297 2.654 1 98.5 128 LEU A O 1
ATOM 1024 N N . LYS A 1 129 ? -20.203 18.812 1.29 1 97.69 129 LYS A N 1
ATOM 1025 C CA . LYS A 1 129 ? -21.125 18.5 0.196 1 97.69 129 LYS A CA 1
ATOM 1026 C C . LYS A 1 129 ? -20.797 17.141 -0.415 1 97.69 129 LYS A C 1
ATOM 1028 O O . LYS A 1 129 ? -21.703 16.328 -0.637 1 97.69 129 LYS A O 1
ATOM 1033 N N . ASP A 1 130 ? -19.578 16.953 -0.61 1 96.94 130 ASP A N 1
ATOM 1034 C CA . ASP A 1 130 ? -19.141 15.719 -1.272 1 96.94 130 ASP A CA 1
ATOM 1035 C C . ASP A 1 130 ? -19.406 14.5 -0.397 1 96.94 130 ASP A C 1
ATOM 1037 O O . ASP A 1 130 ? -19.812 13.445 -0.896 1 96.94 130 ASP A O 1
ATOM 1041 N N . ALA A 1 131 ? -19.094 14.609 0.908 1 96 131 ALA A N 1
ATOM 1042 C CA . ALA A 1 131 ? -19.219 13.5 1.849 1 96 131 ALA A CA 1
ATOM 1043 C C . ALA A 1 131 ? -20.625 13.414 2.418 1 96 131 ALA A C 1
ATOM 1045 O O . ALA A 1 131 ? -20.938 12.5 3.186 1 96 131 ALA A O 1
ATOM 1046 N N . LEU A 1 132 ? -21.5 14.367 2.049 1 96.31 132 LEU A N 1
ATOM 1047 C CA . LEU A 1 132 ? -22.875 14.422 2.518 1 96.31 132 LEU A CA 1
ATOM 1048 C C . LEU A 1 132 ? -22.938 14.359 4.039 1 96.31 132 LEU A C 1
ATOM 1050 O O . LEU A 1 132 ? -23.641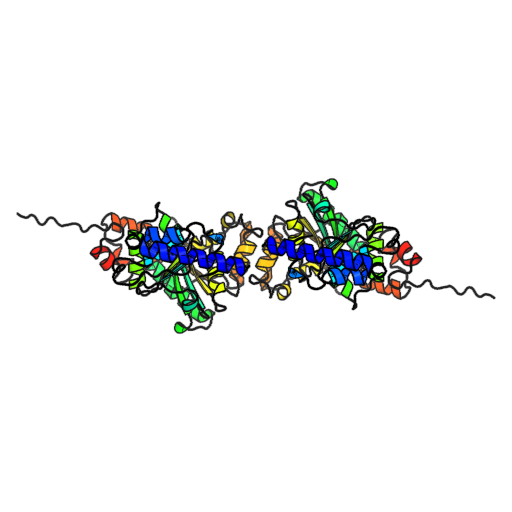 13.531 4.605 1 96.31 132 LEU A O 1
ATOM 1054 N N . CYS A 1 133 ? -22.125 15.164 4.625 1 96.38 133 CYS A N 1
ATOM 1055 C CA . CYS A 1 133 ? -22.094 15.219 6.082 1 96.38 133 CYS A CA 1
ATOM 1056 C C . CYS A 1 133 ? -22.25 16.656 6.574 1 96.38 133 CYS A C 1
ATOM 1058 O O . CYS A 1 133 ? -22.234 17.594 5.777 1 96.38 133 CYS A O 1
ATOM 1060 N N . THR A 1 134 ? -22.484 16.781 7.883 1 96.88 134 THR A N 1
ATOM 1061 C CA . THR A 1 134 ? -22.703 18.094 8.484 1 96.88 134 THR A CA 1
ATOM 1062 C C . THR A 1 134 ? -21.469 18.562 9.242 1 96.88 134 THR A C 1
ATOM 1064 O O . THR A 1 134 ? -20.547 17.781 9.484 1 96.88 134 THR A O 1
ATOM 1067 N N . HIS A 1 135 ? -21.516 19.812 9.633 1 96.44 135 HIS A N 1
ATOM 1068 C CA . HIS A 1 135 ? -20.438 20.391 10.445 1 96.44 135 HIS A CA 1
ATOM 1069 C C . HIS A 1 135 ? -20.344 19.688 11.797 1 96.44 135 HIS A C 1
ATOM 1071 O O . HIS A 1 135 ? -19.234 19.453 12.305 1 96.44 135 HIS A O 1
ATOM 1077 N N . GLU A 1 136 ? -21.438 19.297 12.352 1 95.44 136 GLU A N 1
ATOM 1078 C CA . GLU A 1 136 ? -21.469 18.656 13.664 1 95.44 136 GLU A CA 1
ATOM 1079 C C . GLU A 1 136 ? -20.844 17.266 13.625 1 95.44 136 GLU A C 1
ATOM 1081 O O . GLU A 1 136 ? -20.266 16.828 14.609 1 95.44 136 GLU A O 1
ATOM 1086 N N . GLU A 1 137 ? -20.906 16.719 12.516 1 97.25 137 GLU A N 1
ATOM 1087 C CA . GLU A 1 137 ? -20.391 15.359 12.344 1 97.25 137 GLU A CA 1
ATOM 1088 C C . GLU A 1 137 ? -18.922 15.383 11.922 1 97.25 137 GLU A C 1
ATOM 1090 O O . GLU A 1 137 ? -18.312 14.328 11.727 1 97.25 137 GLU A O 1
ATOM 1095 N N . THR A 1 138 ? -18.391 16.578 11.773 1 98.38 138 THR A N 1
ATOM 1096 C CA . THR A 1 138 ? -17.047 16.703 11.195 1 98.38 138 THR A CA 1
ATOM 1097 C C . THR A 1 138 ? -16.109 17.391 12.172 1 98.38 138 THR A C 1
ATOM 1099 O O . THR A 1 138 ? -16.438 18.453 12.719 1 98.38 138 THR A O 1
ATOM 1102 N N . GLU A 1 139 ? -15 16.75 12.461 1 98.38 139 GLU A N 1
ATOM 1103 C CA . GLU A 1 139 ? -13.93 17.391 13.211 1 98.38 139 GLU A CA 1
ATOM 1104 C C . GLU A 1 139 ? -12.945 18.094 12.281 1 98.38 139 GLU A C 1
ATOM 1106 O O . GLU A 1 139 ? -12.406 17.484 11.359 1 98.38 139 GLU A O 1
ATOM 1111 N N . VAL A 1 140 ? -12.797 19.391 12.5 1 98.56 140 VAL A N 1
ATOM 1112 C CA . VAL A 1 140 ? -11.859 20.188 11.711 1 98.56 140 VAL A CA 1
ATOM 1113 C C . VAL A 1 140 ? -10.547 20.328 12.477 1 98.56 140 VAL A C 1
ATOM 1115 O O . VAL A 1 140 ? -10.531 20.812 13.609 1 98.56 140 VAL A O 1
ATOM 1118 N N . LEU A 1 141 ? -9.445 19.938 11.859 1 98.56 141 LEU A N 1
ATOM 1119 C CA . LEU A 1 141 ? -8.148 19.938 12.523 1 98.56 141 LEU A CA 1
ATOM 1120 C C . LEU A 1 141 ? -7.129 20.75 11.719 1 98.56 141 LEU A C 1
ATOM 1122 O O . LEU A 1 141 ? -7.055 20.625 10.5 1 98.56 141 LEU A O 1
ATOM 1126 N N . ILE A 1 142 ? -6.398 21.547 12.422 1 98.56 142 ILE A N 1
ATOM 1127 C CA . ILE A 1 142 ? -5.215 22.188 11.875 1 98.56 142 ILE A CA 1
ATOM 1128 C C . ILE A 1 142 ? -3.959 21.453 12.328 1 98.56 142 ILE A C 1
ATOM 1130 O O . ILE A 1 142 ? -3.725 21.297 13.531 1 98.56 142 ILE A O 1
ATOM 1134 N N . GLU A 1 143 ? -3.209 21.031 11.367 1 98.56 143 GLU A N 1
ATOM 1135 C CA . GLU A 1 143 ? -2.018 20.266 11.703 1 98.56 143 GLU A CA 1
ATOM 1136 C C . GLU A 1 143 ? -0.754 21.109 11.555 1 98.56 143 GLU A C 1
ATOM 1138 O O . GLU A 1 143 ? -0.557 21.75 10.523 1 98.56 143 GLU A O 1
ATOM 1143 N N . ILE A 1 144 ? 0.036 21.062 12.516 1 97.69 144 ILE A N 1
ATOM 1144 C CA . ILE A 1 144 ? 1.412 21.547 12.477 1 97.69 144 ILE A CA 1
ATOM 1145 C C . ILE A 1 144 ? 2.373 20.406 12.773 1 97.69 144 ILE A C 1
ATOM 1147 O O . ILE A 1 144 ? 2.256 19.734 13.805 1 97.69 144 ILE A O 1
ATOM 1151 N N . THR A 1 145 ? 3.289 20.141 11.867 1 96.94 145 THR A N 1
ATOM 1152 C CA . THR A 1 145 ? 4.238 19.062 12.086 1 96.94 145 THR A CA 1
ATOM 1153 C C . THR A 1 145 ? 5.469 19.547 12.836 1 96.94 145 THR A C 1
ATOM 1155 O O . THR A 1 145 ? 5.758 20.75 12.844 1 96.94 145 THR A O 1
ATOM 1158 N N . ILE A 1 146 ? 6.188 18.641 13.445 1 95.56 146 ILE A N 1
ATOM 1159 C CA . ILE A 1 146 ? 7.465 18.953 14.07 1 95.56 146 ILE A CA 1
ATOM 1160 C C . ILE A 1 146 ? 8.406 19.562 13.039 1 95.56 146 ILE A C 1
ATOM 1162 O O . ILE A 1 146 ? 9.18 20.469 13.352 1 95.56 146 ILE A O 1
ATOM 1166 N N . SER A 1 147 ? 8.32 19.078 11.852 1 92.81 147 SER A N 1
ATOM 1167 C CA . SER A 1 147 ? 9.141 19.625 10.781 1 92.81 147 SER A CA 1
ATOM 1168 C C . SER A 1 147 ? 8.805 21.078 10.516 1 92.81 147 SER A C 1
ATOM 1170 O O . SER A 1 147 ? 9.695 21.891 10.258 1 92.81 147 SER A O 1
ATOM 1172 N N . ASN A 1 148 ? 7.559 21.406 10.523 1 93.19 148 ASN A N 1
ATOM 1173 C CA . ASN A 1 148 ? 7.152 22.812 10.391 1 93.19 148 ASN A CA 1
ATOM 1174 C C . ASN A 1 148 ? 7.77 23.672 11.492 1 93.19 148 ASN A C 1
ATOM 1176 O O . ASN A 1 148 ? 8.211 24.797 11.227 1 93.19 148 ASN A O 1
ATOM 1180 N N . LEU A 1 149 ? 7.848 23.141 12.648 1 94.25 149 LEU A N 1
ATOM 1181 C CA . LEU A 1 149 ? 8.328 23.875 13.82 1 94.25 149 LEU A CA 1
ATOM 1182 C C . LEU A 1 149 ? 9.844 24 13.789 1 94.25 149 LEU A C 1
ATOM 1184 O O . LEU A 1 149 ? 10.406 24.906 14.414 1 94.25 149 LEU A O 1
ATOM 1188 N N . ARG A 1 150 ? 10.484 23.125 13.031 1 90.81 150 ARG A N 1
ATOM 1189 C CA . ARG A 1 150 ? 11.945 23.125 12.945 1 90.81 150 ARG A CA 1
ATOM 1190 C C . ARG A 1 150 ? 12.43 23.875 11.719 1 90.81 150 ARG A C 1
ATOM 1192 O O . ARG A 1 150 ? 13.609 23.812 11.375 1 90.81 150 ARG A O 1
ATOM 1199 N N . ALA A 1 151 ? 11.609 24.438 11 1 81.25 151 ALA A N 1
ATOM 1200 C CA . ALA A 1 151 ? 11.953 25.062 9.727 1 81.25 151 ALA A CA 1
ATOM 1201 C C . ALA A 1 151 ? 13.117 26.047 9.891 1 81.25 151 ALA A C 1
ATOM 1203 O O . ALA A 1 151 ? 13.969 26.156 9.008 1 81.25 151 ALA A O 1
ATOM 1204 N N . ASP A 1 152 ? 13.305 26.688 10.984 1 77.38 152 ASP A N 1
ATOM 1205 C CA . ASP A 1 152 ? 14.367 27.672 11.188 1 77.38 152 ASP A CA 1
ATOM 1206 C C . ASP A 1 152 ? 15.359 27.188 12.242 1 77.38 152 ASP A C 1
ATOM 1208 O O . ASP A 1 152 ? 16.047 28 12.867 1 77.38 152 ASP A O 1
ATOM 1212 N N . GLY A 1 153 ? 15.375 25.922 12.523 1 84.94 153 GLY A N 1
ATOM 1213 C CA . GLY A 1 153 ? 16.281 25.391 13.531 1 84.94 153 GLY A CA 1
ATOM 1214 C C . GLY A 1 153 ? 15.57 24.578 14.594 1 84.94 153 GLY A C 1
ATOM 1215 O O . GLY A 1 153 ? 14.656 23.812 14.297 1 84.94 153 GLY A O 1
ATOM 1216 N N . ASP A 1 154 ? 16.109 24.812 15.75 1 87.62 154 ASP A N 1
ATOM 1217 C CA . ASP A 1 154 ? 15.5 24.078 16.859 1 87.62 154 ASP A CA 1
ATOM 1218 C C . ASP A 1 154 ? 14.094 24.594 17.141 1 87.62 154 ASP A C 1
ATOM 1220 O O . ASP A 1 154 ? 13.766 25.734 16.812 1 87.62 154 ASP A O 1
ATOM 1224 N N . ILE A 1 155 ? 13.383 23.797 17.688 1 91.56 155 ILE A N 1
ATOM 1225 C CA . ILE A 1 155 ? 12.008 24.172 18 1 91.56 155 ILE A CA 1
ATOM 1226 C C . ILE A 1 155 ? 12.008 25.344 19 1 91.56 155 ILE A C 1
ATOM 1228 O O . ILE A 1 155 ? 12.625 25.25 20.062 1 91.56 155 ILE A O 1
ATOM 1232 N N . ASP A 1 156 ? 11.398 26.406 18.578 1 93.44 156 ASP A N 1
ATOM 1233 C CA . ASP A 1 156 ? 11.148 27.562 19.453 1 93.44 156 ASP A CA 1
ATOM 1234 C C . ASP A 1 156 ? 9.781 27.453 20.109 1 93.44 156 ASP A C 1
ATOM 1236 O O . ASP A 1 156 ? 8.75 27.625 19.469 1 93.44 156 ASP A O 1
ATOM 1240 N N . GLU A 1 157 ? 9.789 27.312 21.406 1 93.38 157 GLU A N 1
ATOM 1241 C CA . GLU A 1 157 ? 8.555 27.078 22.141 1 93.38 157 GLU A CA 1
ATOM 1242 C C . GLU A 1 157 ? 7.652 28.312 22.109 1 93.38 157 GLU A C 1
ATOM 1244 O O . GLU A 1 157 ? 6.426 28.188 22.109 1 93.38 157 GLU A O 1
ATOM 1249 N N . ARG A 1 158 ? 8.25 29.5 22.203 1 93.81 158 ARG A N 1
ATOM 1250 C CA . ARG A 1 158 ? 7.449 30.719 22.125 1 93.81 158 ARG A CA 1
ATOM 1251 C C . ARG A 1 158 ? 6.766 30.844 20.766 1 93.81 158 ARG A C 1
ATOM 1253 O O . ARG A 1 158 ? 5.594 31.203 20.688 1 93.81 158 ARG A O 1
ATOM 1260 N N . ASP A 1 159 ? 7.523 30.547 19.75 1 94.94 159 ASP A N 1
ATOM 1261 C CA . ASP A 1 159 ? 6.961 30.547 18.406 1 94.94 159 ASP A CA 1
ATOM 1262 C C . ASP A 1 159 ? 5.797 29.562 18.297 1 94.94 159 ASP A C 1
ATOM 1264 O O . ASP A 1 159 ? 4.758 29.891 17.719 1 94.94 159 ASP A O 1
ATOM 1268 N N . PHE A 1 160 ? 6.039 28.422 18.891 1 96.69 160 PHE A N 1
ATOM 1269 C CA . PHE A 1 160 ? 5 27.406 18.922 1 96.69 160 PHE A CA 1
ATOM 1270 C C . PHE A 1 160 ? 3.746 27.922 19.609 1 96.69 160 PHE A C 1
ATOM 1272 O O . PHE A 1 160 ? 2.645 27.844 19.062 1 96.69 160 PHE A O 1
ATOM 1279 N N . LEU A 1 161 ? 3.889 28.469 20.75 1 96 161 LEU A N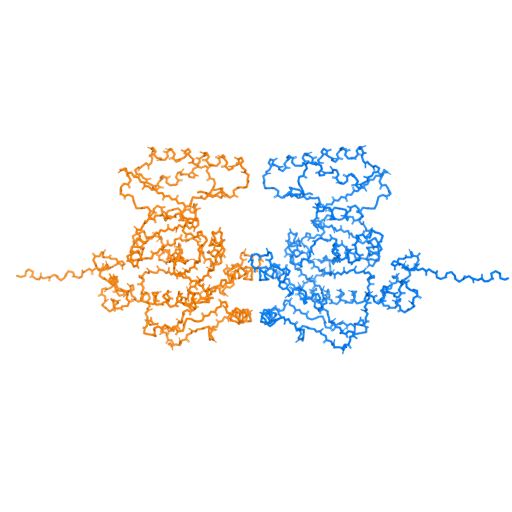 1
ATOM 1280 C CA . LEU A 1 161 ? 2.752 28.953 21.516 1 96 161 LEU A CA 1
ATOM 1281 C C . LEU A 1 161 ? 2.051 30.094 20.797 1 96 161 LEU A C 1
ATOM 1283 O O . LEU A 1 161 ? 0.823 30.203 20.844 1 96 161 LEU A O 1
ATOM 1287 N N . ASP A 1 162 ? 2.828 30.969 20.125 1 96.56 162 ASP A N 1
ATOM 1288 C CA . ASP A 1 162 ? 2.244 32.062 19.344 1 96.56 162 ASP A CA 1
ATOM 1289 C C . ASP A 1 162 ? 1.304 31.516 18.281 1 96.56 162 ASP A C 1
ATOM 1291 O O . ASP A 1 162 ? 0.177 32 18.125 1 96.56 162 ASP A O 1
ATOM 1295 N N . ARG A 1 163 ? 1.778 30.516 17.578 1 97.5 163 ARG A N 1
ATOM 1296 C CA . ARG A 1 163 ? 0.995 29.922 16.5 1 97.5 163 ARG A CA 1
ATOM 1297 C C . ARG A 1 163 ? -0.299 29.312 17.031 1 97.5 163 ARG A C 1
ATOM 1299 O O . ARG A 1 163 ? -1.382 29.594 16.516 1 97.5 163 ARG A O 1
ATOM 1306 N N . VAL A 1 164 ? -0.192 28.547 18.109 1 97.25 164 VAL A N 1
ATOM 1307 C CA . VAL A 1 164 ? -1.353 27.812 18.594 1 97.25 164 VAL A CA 1
ATOM 1308 C C . VAL A 1 164 ? -2.316 28.75 19.297 1 97.25 164 VAL A C 1
ATOM 1310 O O . VAL A 1 164 ? -3.531 28.562 19.266 1 97.25 164 VAL A O 1
ATOM 1313 N N . ASP A 1 165 ? -1.815 29.797 19.922 1 97.12 165 ASP A N 1
ATOM 1314 C CA . ASP A 1 165 ? -2.684 30.797 20.547 1 97.12 165 ASP A CA 1
ATOM 1315 C C . ASP A 1 165 ? -3.555 31.484 19.5 1 97.12 165 ASP A C 1
ATOM 1317 O O . ASP A 1 165 ? -4.754 31.672 19.703 1 97.12 165 ASP A O 1
ATOM 1321 N N . ILE A 1 166 ? -2.924 31.875 18.438 1 98.06 166 ILE A N 1
ATOM 1322 C CA . ILE A 1 166 ? -3.664 32.562 17.375 1 98.06 166 ILE A CA 1
ATOM 1323 C C . ILE A 1 166 ? -4.723 31.625 16.812 1 98.06 166 ILE A C 1
ATOM 1325 O O . ILE A 1 166 ? -5.883 32 16.641 1 98.06 166 ILE A O 1
ATOM 1329 N N . LEU A 1 167 ? -4.344 30.391 16.516 1 98.31 167 LEU A N 1
ATOM 1330 C CA . LEU A 1 167 ? -5.273 29.422 15.961 1 98.31 167 LEU A CA 1
ATOM 1331 C C . LEU A 1 167 ? -6.406 29.125 16.938 1 98.31 167 LEU A C 1
ATOM 1333 O O . LEU A 1 167 ? -7.562 28.984 16.531 1 98.31 167 LEU A O 1
ATOM 1337 N N . GLY A 1 168 ? -6.008 29.031 18.203 1 97.25 168 GLY A N 1
ATOM 1338 C CA . GLY A 1 168 ? -7.027 28.859 19.234 1 97.25 168 GLY A CA 1
ATOM 1339 C C . GLY A 1 168 ? -8.023 30 19.266 1 97.25 168 GLY A C 1
ATOM 1340 O O . GLY A 1 168 ? -9.227 29.781 19.375 1 97.25 168 GLY A O 1
ATOM 1341 N N . LYS A 1 169 ? -7.496 31.156 19.219 1 96.25 169 LYS A N 1
ATOM 1342 C CA . LYS A 1 169 ? -8.352 32.344 19.203 1 96.25 169 LYS A CA 1
ATOM 1343 C C . LYS A 1 169 ? -9.32 32.312 18.031 1 96.25 169 LYS A C 1
ATOM 1345 O O . LYS A 1 169 ? -10.461 32.781 18.141 1 96.25 169 LYS A O 1
ATOM 1350 N N . LEU A 1 170 ? -8.898 31.828 16.953 1 97.69 170 LEU A N 1
ATOM 1351 C CA . LEU A 1 170 ? -9.734 31.719 15.758 1 97.69 170 LEU A CA 1
ATOM 1352 C C . LEU A 1 170 ? -10.703 30.547 15.875 1 97.69 170 LEU A C 1
ATOM 1354 O O . LEU A 1 170 ? -11.516 30.312 14.977 1 97.69 170 LEU A O 1
ATOM 1358 N N . GLY A 1 171 ? -10.57 29.719 16.938 1 97.19 171 GLY A N 1
ATOM 1359 C CA . GLY A 1 171 ? -11.547 28.688 17.234 1 97.19 171 GLY A CA 1
ATOM 1360 C C . GLY A 1 171 ? -11.156 27.328 16.703 1 97.19 171 GLY A C 1
ATOM 1361 O O . GLY A 1 171 ? -11.992 26.422 16.609 1 97.19 171 GLY A O 1
ATOM 1362 N N . TYR A 1 172 ? -9.922 27.156 16.391 1 97.75 172 TYR A N 1
ATOM 1363 C CA . TYR A 1 172 ? -9.555 25.922 15.719 1 97.75 172 TYR A CA 1
ATOM 1364 C C . TYR A 1 172 ? -8.922 24.938 16.688 1 97.75 172 TYR A C 1
ATOM 1366 O O . TYR A 1 172 ? -8.25 25.328 17.641 1 97.75 172 TYR A O 1
ATOM 1374 N N . THR A 1 173 ? -9.164 23.656 16.438 1 97.88 173 THR A N 1
ATOM 1375 C CA . THR A 1 173 ? -8.461 22.547 17.094 1 97.88 173 THR A CA 1
ATOM 1376 C C . THR A 1 173 ? -7.148 22.234 16.375 1 97.88 173 THR A C 1
ATOM 1378 O O . THR A 1 173 ? -7.109 22.203 15.141 1 97.88 173 THR A O 1
ATOM 1381 N N . VAL A 1 174 ? -6.121 22.031 17.172 1 98.25 174 VAL A N 1
ATOM 1382 C CA . VAL A 1 174 ? -4.797 21.891 16.578 1 98.25 174 VAL A CA 1
ATOM 1383 C C . VAL A 1 174 ? -4.238 20.5 16.891 1 98.25 174 VAL A C 1
ATOM 1385 O O . VAL A 1 174 ? -4.383 20 18.016 1 98.25 174 VAL A O 1
ATOM 1388 N N . ILE A 1 175 ? -3.654 19.859 15.914 1 98.19 175 ILE A N 1
ATOM 1389 C CA . ILE A 1 175 ? -2.906 18.625 16.094 1 98.19 175 ILE A CA 1
ATOM 1390 C C . ILE A 1 175 ? -1.429 18.859 15.797 1 98.19 175 ILE A C 1
ATOM 1392 O O . ILE A 1 175 ? -1.082 19.453 14.766 1 98.19 175 ILE A O 1
ATOM 1396 N N . ILE A 1 176 ? -0.587 18.516 16.703 1 97.5 176 ILE A N 1
ATOM 1397 C CA . ILE A 1 176 ? 0.859 18.516 16.516 1 97.5 176 ILE A CA 1
ATOM 1398 C C . ILE A 1 176 ? 1.348 17.094 16.25 1 97.5 176 ILE A C 1
ATOM 1400 O O . ILE A 1 176 ? 1.064 16.172 17.016 1 97.5 176 ILE A O 1
ATOM 1404 N N . SER A 1 177 ? 2.064 16.953 15.133 1 97.62 177 SER A N 1
ATOM 1405 C CA . SER A 1 177 ? 2.418 15.586 14.773 1 97.62 177 SER A CA 1
ATOM 1406 C C . SER A 1 177 ? 3.867 15.5 14.305 1 97.62 177 SER A C 1
ATOM 1408 O O . SER A 1 177 ? 4.504 16.516 14.031 1 97.62 177 SER A O 1
ATOM 1410 N N . ASN A 1 178 ? 4.332 14.297 14.328 1 95.25 178 ASN A N 1
ATOM 1411 C CA . ASN A 1 178 ? 5.637 13.984 13.75 1 95.25 178 ASN A CA 1
ATOM 1412 C C . ASN A 1 178 ? 5.5 13.258 12.414 1 95.25 178 ASN A C 1
ATOM 1414 O O . ASN A 1 178 ? 6.402 12.516 12.016 1 95.25 178 ASN A O 1
ATOM 1418 N N . TYR A 1 179 ? 4.414 13.422 11.766 1 94.31 179 TYR A N 1
ATOM 1419 C CA . TYR A 1 179 ? 4.141 12.766 10.492 1 94.31 179 TYR A CA 1
ATOM 1420 C C . TYR A 1 179 ? 4.703 13.578 9.328 1 94.31 179 TYR A C 1
ATOM 1422 O O . TYR A 1 179 ? 4.07 14.523 8.852 1 94.31 179 TYR A O 1
ATOM 1430 N N . SER A 1 180 ? 5.773 13.133 8.789 1 89.62 180 SER A N 1
ATOM 1431 C CA . SER A 1 180 ? 6.367 13.805 7.637 1 89.62 180 SER A CA 1
ATOM 1432 C C . SER A 1 180 ? 5.531 13.586 6.379 1 89.62 180 SER A C 1
ATOM 1434 O O . SER A 1 180 ? 5.215 14.539 5.664 1 89.62 180 SER A O 1
ATOM 1436 N N . GLU A 1 181 ? 5.113 12.297 6.203 1 93.81 181 GLU A N 1
ATOM 1437 C CA . GLU A 1 181 ? 4.301 11.977 5.039 1 93.81 181 GLU A CA 1
ATOM 1438 C C . GLU A 1 181 ? 2.812 12.016 5.379 1 93.81 181 GLU A C 1
ATOM 1440 O O . GLU A 1 181 ? 2.406 11.594 6.465 1 93.81 181 GLU A O 1
ATOM 1445 N N . TYR A 1 182 ? 2.068 12.414 4.41 1 94.75 182 TYR A N 1
ATOM 1446 C CA . TYR A 1 182 ? 0.635 12.578 4.621 1 94.75 182 TYR A CA 1
ATOM 1447 C C . TYR A 1 182 ? -0.028 11.234 4.914 1 94.75 182 TYR A C 1
ATOM 1449 O O . TYR A 1 182 ? -1.01 11.172 5.66 1 94.75 182 TYR A O 1
ATOM 1457 N N . TYR A 1 183 ? 0.446 10.188 4.25 1 94.75 183 TYR A N 1
ATOM 1458 C CA . TYR A 1 183 ? -0.244 8.914 4.438 1 94.75 183 TYR A CA 1
ATOM 1459 C C . TYR A 1 183 ? -0.203 8.484 5.898 1 94.75 183 TYR A C 1
ATOM 1461 O O . TYR A 1 183 ? -1.127 7.828 6.383 1 94.75 183 TYR A O 1
ATOM 1469 N N . ARG A 1 184 ? 0.779 8.828 6.645 1 95.19 184 ARG A N 1
ATOM 1470 C CA . ARG A 1 184 ? 0.867 8.5 8.062 1 95.19 184 ARG A CA 1
ATOM 1471 C C . ARG A 1 184 ? -0.216 9.219 8.859 1 95.19 184 ARG A C 1
ATOM 1473 O O . ARG A 1 184 ? -0.776 8.664 9.805 1 95.19 184 ARG A O 1
ATOM 1480 N N . LEU A 1 185 ? -0.445 10.43 8.523 1 96.81 185 LEU A N 1
ATOM 1481 C CA . LEU A 1 185 ? -1.522 11.195 9.156 1 96.81 185 LEU A CA 1
ATOM 1482 C C . LEU A 1 185 ? -2.869 10.516 8.922 1 96.81 185 LEU A C 1
ATOM 1484 O O . LEU A 1 185 ? -3.664 10.375 9.859 1 96.81 185 LEU A O 1
ATOM 1488 N N . ILE A 1 186 ? -3.104 10.117 7.746 1 96.88 186 ILE A N 1
ATOM 1489 C CA . ILE A 1 186 ? -4.371 9.484 7.398 1 96.88 186 ILE A CA 1
ATOM 1490 C C . ILE A 1 186 ? -4.508 8.156 8.141 1 96.88 186 ILE A C 1
ATOM 1492 O O . ILE A 1 186 ? -5.586 7.824 8.641 1 96.88 186 ILE A O 1
ATOM 1496 N N . ASP A 1 187 ? -3.369 7.43 8.188 1 94.38 187 ASP A N 1
ATOM 1497 C CA . ASP A 1 187 ? -3.375 6.195 8.961 1 94.38 187 ASP A CA 1
ATOM 1498 C C . ASP A 1 187 ? -3.77 6.457 10.414 1 94.38 187 ASP A C 1
ATOM 1500 O O . ASP A 1 187 ? -4.52 5.684 11.008 1 94.38 187 ASP A O 1
ATOM 1504 N N . TYR A 1 188 ? -3.195 7.504 10.891 1 95.88 188 TYR A N 1
ATOM 1505 C CA . TYR A 1 188 ? -3.516 7.906 12.258 1 95.88 188 TYR A CA 1
ATOM 1506 C C . TYR A 1 188 ? -5.008 8.18 12.406 1 95.88 188 TYR A C 1
ATOM 1508 O O . TYR A 1 188 ? -5.652 7.648 13.312 1 95.88 188 TYR A O 1
ATOM 1516 N N . PHE A 1 189 ? -5.629 8.898 11.539 1 97.12 189 PHE A N 1
ATOM 1517 C CA . PHE A 1 189 ? -7.051 9.219 11.586 1 97.12 189 PHE A CA 1
ATOM 1518 C C . PHE A 1 189 ? -7.895 7.961 11.438 1 97.12 189 PHE A C 1
ATOM 1520 O O . PHE A 1 189 ? -8.859 7.762 12.18 1 97.12 189 PHE A O 1
ATOM 1527 N N . ALA A 1 190 ? -7.512 7.164 10.547 1 94.5 190 ALA A N 1
ATOM 1528 C CA . ALA A 1 190 ? -8.289 5.973 10.203 1 94.5 190 ALA A CA 1
ATOM 1529 C C . ALA A 1 190 ? -8.328 4.988 11.367 1 94.5 190 ALA A C 1
ATOM 1531 O O . ALA A 1 190 ? -9.203 4.121 11.43 1 94.5 190 ALA A O 1
ATOM 1532 N N . SER A 1 191 ? -7.375 5.086 12.242 1 92.75 191 SER A N 1
ATOM 1533 C CA . SER A 1 191 ? -7.355 4.203 13.406 1 92.75 191 SER A CA 1
ATOM 1534 C C . SER A 1 191 ? -8.43 4.594 14.414 1 92.75 191 SER A C 1
ATOM 1536 O O . SER A 1 191 ? -8.758 3.812 15.312 1 92.75 191 SER A O 1
ATOM 1538 N N . TYR A 1 192 ? -9.016 5.766 14.219 1 93.5 192 TYR A N 1
ATOM 1539 C CA . TYR A 1 192 ? -9.984 6.234 15.211 1 93.5 192 TYR A CA 1
ATOM 1540 C C . TYR A 1 192 ? -11.383 6.316 14.609 1 93.5 192 TYR A C 1
ATOM 1542 O O . TYR A 1 192 ? -12.367 6.402 15.336 1 93.5 192 TYR A O 1
ATOM 1550 N N . THR A 1 193 ? -11.461 6.293 13.258 1 95 193 THR A N 1
ATOM 1551 C CA . THR A 1 193 ? -12.781 6.488 12.656 1 95 193 THR A CA 1
ATOM 1552 C C . THR A 1 193 ? -12.875 5.766 11.312 1 95 193 THR A C 1
ATOM 1554 O O . THR A 1 193 ? -11.859 5.547 10.648 1 95 193 THR A O 1
ATOM 1557 N N . GLY A 1 194 ? -14.117 5.395 10.969 1 93.5 194 GLY A N 1
ATOM 1558 C CA . GLY A 1 194 ? -14.438 4.91 9.633 1 93.5 194 GLY A CA 1
ATOM 1559 C C . GLY A 1 194 ? -15.117 5.953 8.766 1 93.5 194 GLY A C 1
ATOM 1560 O O . GLY A 1 194 ? -15.594 5.641 7.676 1 93.5 194 GLY A O 1
ATOM 1561 N N . GLY A 1 195 ? -15.18 7.164 9.305 1 95.62 195 GLY A N 1
ATOM 1562 C CA . GLY A 1 195 ? -15.828 8.242 8.57 1 95.62 195 GLY A CA 1
ATOM 1563 C C . GLY A 1 195 ? -14.992 8.773 7.426 1 95.62 195 GLY A C 1
ATOM 1564 O O . GLY A 1 195 ? -13.875 8.305 7.195 1 95.62 195 GLY A O 1
ATOM 1565 N N . ASN A 1 196 ? -15.547 9.758 6.73 1 97.44 196 ASN A N 1
ATOM 1566 C CA . ASN A 1 196 ? -14.859 10.383 5.605 1 97.44 196 ASN A CA 1
ATOM 1567 C C . ASN A 1 196 ? -13.719 11.289 6.078 1 97.44 196 ASN A C 1
ATOM 1569 O O . ASN A 1 196 ? -13.836 11.938 7.121 1 97.44 196 ASN A O 1
ATOM 1573 N N . ILE A 1 197 ? -12.703 11.227 5.34 1 98.19 197 ILE A N 1
ATOM 1574 C CA . ILE A 1 197 ? -11.562 12.094 5.641 1 98.19 197 ILE A CA 1
ATOM 1575 C C . ILE A 1 197 ? -11.234 12.953 4.422 1 98.19 197 ILE A C 1
ATOM 1577 O O . ILE A 1 197 ? -11.195 12.453 3.297 1 98.19 197 ILE A O 1
ATOM 1581 N N . GLY A 1 198 ? -11.047 14.211 4.566 1 98.62 198 GLY A N 1
ATOM 1582 C CA . GLY A 1 198 ? -10.586 15.156 3.559 1 98.62 198 GLY A CA 1
ATOM 1583 C C . GLY A 1 198 ? -9.43 16.016 4.035 1 98.62 198 GLY A C 1
ATOM 1584 O O . GLY A 1 198 ? -9.312 16.297 5.227 1 98.62 198 GLY A O 1
ATOM 1585 N N . VAL A 1 199 ? -8.617 16.375 3.129 1 98.62 199 VAL A N 1
ATOM 1586 C CA . VAL A 1 199 ? -7.492 17.266 3.43 1 98.62 199 VAL A CA 1
ATOM 1587 C C . VAL A 1 199 ? -7.426 18.391 2.395 1 98.62 199 VAL A C 1
ATOM 1589 O O . VAL A 1 199 ? -7.547 18.141 1.193 1 98.62 199 VAL A O 1
ATOM 1592 N N . ALA A 1 200 ? -7.254 19.578 2.84 1 98.69 200 ALA A N 1
ATOM 1593 C CA . ALA A 1 200 ? -6.977 20.688 1.931 1 98.69 200 ALA A CA 1
ATOM 1594 C C . ALA A 1 200 ? -5.484 21.016 1.899 1 98.69 200 ALA A C 1
ATOM 1596 O O . ALA A 1 200 ? -4.82 21 2.936 1 98.69 200 ALA A O 1
ATOM 1597 N N . MET A 1 201 ? -5.012 21.234 0.734 1 98 201 MET A N 1
ATOM 1598 C CA . MET A 1 201 ? -3.607 21.594 0.601 1 98 201 MET A CA 1
ATOM 1599 C C . MET A 1 201 ? -3.381 22.438 -0.654 1 98 201 MET A C 1
ATOM 1601 O O . MET A 1 201 ? -4.234 22.469 -1.541 1 98 201 MET A O 1
ATOM 1605 N N . GLY A 1 202 ? -2.277 23.172 -0.675 1 96.25 202 GLY A N 1
ATOM 1606 C CA . GLY A 1 202 ? -1.881 23.906 -1.87 1 96.25 202 GLY A CA 1
ATOM 1607 C C . GLY A 1 202 ? -1.189 23.031 -2.9 1 96.25 202 GLY A C 1
ATOM 1608 O O . GLY A 1 202 ? -0.763 21.922 -2.59 1 96.25 202 GLY A O 1
ATOM 1609 N N . VAL A 1 203 ? -1.011 23.578 -4.066 1 95.94 203 VAL A N 1
ATOM 1610 C CA . VAL A 1 203 ? -0.402 22.859 -5.188 1 95.94 203 VAL A CA 1
ATOM 1611 C C . VAL A 1 203 ? 1.026 22.469 -4.828 1 95.94 203 VAL A C 1
ATOM 1613 O O . VAL A 1 203 ? 1.46 21.344 -5.137 1 95.94 203 VAL A O 1
ATOM 1616 N N . ASN A 1 204 ? 1.68 23.312 -4.141 1 90.5 204 ASN A N 1
ATOM 1617 C CA . ASN A 1 204 ? 3.062 23.031 -3.773 1 90.5 204 ASN A CA 1
ATOM 1618 C C . ASN A 1 204 ? 3.156 21.797 -2.869 1 90.5 204 ASN A C 1
ATOM 1620 O O . ASN A 1 204 ? 4.055 20.969 -3.029 1 90.5 204 ASN A O 1
ATOM 1624 N N . ASN A 1 205 ? 2.264 21.719 -1.964 1 93.12 205 ASN A N 1
ATOM 1625 C CA . ASN A 1 205 ? 2.242 20.562 -1.069 1 93.12 205 ASN A CA 1
ATOM 1626 C C . ASN A 1 205 ? 1.916 19.281 -1.821 1 93.12 205 ASN A C 1
ATOM 1628 O O . ASN A 1 205 ? 2.494 18.219 -1.541 1 93.12 205 ASN A O 1
ATOM 1632 N N . LEU A 1 206 ? 1.017 19.391 -2.775 1 97.25 206 LEU A N 1
ATOM 1633 C CA . LEU A 1 206 ? 0.649 18.203 -3.541 1 97.25 206 LEU A CA 1
ATOM 1634 C C . LEU A 1 206 ? 1.833 17.688 -4.355 1 97.25 206 LEU A C 1
ATOM 1636 O O . LEU A 1 206 ? 2.045 16.484 -4.461 1 97.25 206 LEU A O 1
ATOM 1640 N N . LEU A 1 207 ? 2.598 18.594 -4.902 1 95.25 207 LEU A N 1
ATOM 1641 C CA . LEU A 1 207 ? 3.775 18.203 -5.672 1 95.25 207 LEU A CA 1
ATOM 1642 C C . LEU A 1 207 ? 4.773 17.453 -4.793 1 95.25 207 LEU A C 1
ATOM 1644 O O . LEU A 1 207 ? 5.426 16.516 -5.254 1 95.25 207 LEU A O 1
ATOM 1648 N N . MET A 1 208 ? 4.824 17.828 -3.541 1 92.62 208 MET A N 1
ATOM 1649 C CA . MET A 1 208 ? 5.695 17.109 -2.609 1 92.62 208 MET A CA 1
ATOM 1650 C C . MET A 1 208 ? 5.156 15.711 -2.324 1 92.62 208 MET A C 1
ATOM 1652 O O . MET A 1 208 ? 5.93 14.773 -2.137 1 92.62 208 MET A O 1
ATOM 1656 N N . VAL A 1 209 ? 3.871 15.586 -2.285 1 95.5 209 VAL A N 1
ATOM 1657 C CA . VAL A 1 209 ? 3.242 14.289 -2.08 1 95.5 209 VAL A CA 1
ATOM 1658 C C . VAL A 1 209 ? 3.623 13.344 -3.219 1 95.5 209 VAL A C 1
ATOM 1660 O O . VAL A 1 209 ? 3.793 12.141 -3.006 1 95.5 209 VAL A O 1
ATOM 1663 N N . PHE A 1 210 ? 3.83 13.828 -4.43 1 96.56 210 PHE A N 1
ATOM 1664 C CA . PHE A 1 210 ? 4.137 13.008 -5.598 1 96.56 210 PHE A CA 1
ATOM 1665 C C . PHE A 1 210 ? 5.645 12.875 -5.781 1 96.56 210 PHE A C 1
ATOM 1667 O O . PHE A 1 210 ? 6.109 12.391 -6.816 1 96.56 210 PHE A O 1
ATOM 1674 N N . ASP A 1 211 ? 6.391 13.336 -4.828 1 94.56 211 ASP A N 1
ATOM 1675 C CA . ASP A 1 211 ? 7.836 13.141 -4.875 1 94.56 211 ASP A CA 1
ATOM 1676 C C . ASP A 1 211 ? 8.219 11.758 -4.332 1 94.56 211 ASP A C 1
ATOM 1678 O O . ASP A 1 211 ? 8.172 11.531 -3.123 1 94.56 211 ASP A O 1
ATOM 1682 N N . GLU A 1 212 ? 8.703 10.898 -5.148 1 93.75 212 GLU A N 1
ATOM 1683 C CA . GLU A 1 212 ? 8.969 9.492 -4.832 1 93.75 212 GLU A CA 1
ATOM 1684 C C . GLU A 1 212 ? 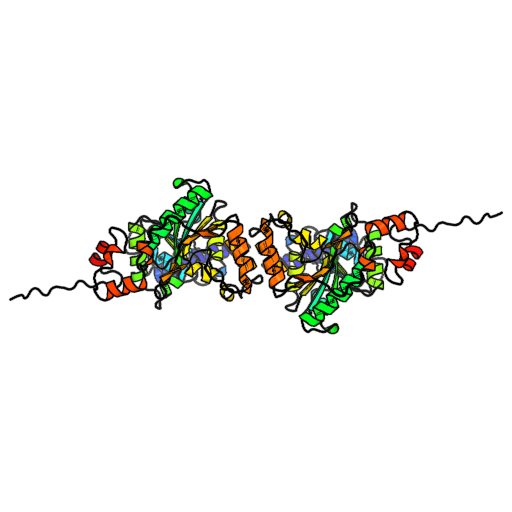10.055 9.359 -3.773 1 93.75 212 GLU A C 1
ATOM 1686 O O . GLU A 1 212 ? 10.172 8.32 -3.121 1 93.75 212 GLU A O 1
ATOM 1691 N N . LYS A 1 213 ? 10.859 10.359 -3.6 1 93.19 213 LYS A N 1
ATOM 1692 C CA . LYS A 1 213 ? 11.977 10.289 -2.668 1 93.19 213 LYS A CA 1
ATOM 1693 C C . LYS A 1 213 ? 11.492 10.117 -1.233 1 93.19 213 LYS A C 1
ATOM 1695 O O . LYS A 1 213 ? 12.211 9.57 -0.392 1 93.19 213 LYS A O 1
ATOM 1700 N N . TYR A 1 214 ? 10.25 10.492 -0.967 1 91.25 214 TYR A N 1
ATOM 1701 C CA . TYR A 1 214 ? 9.719 10.445 0.389 1 91.25 214 TYR A CA 1
ATOM 1702 C C . TYR A 1 214 ? 9.219 9.047 0.729 1 91.25 214 TYR A C 1
ATOM 1704 O O . TYR A 1 214 ? 8.844 8.773 1.871 1 91.25 214 TYR A O 1
ATOM 1712 N N . TYR A 1 215 ? 9.305 8.133 -0.273 1 93.06 215 TYR A N 1
ATOM 1713 C CA . TYR A 1 215 ? 8.695 6.824 -0.048 1 93.06 215 TYR A CA 1
ATOM 1714 C C . TYR A 1 215 ? 9.703 5.707 -0.315 1 93.06 215 TYR A C 1
ATOM 1716 O O . TYR A 1 215 ? 9.32 4.543 -0.469 1 93.06 215 TYR A O 1
ATOM 1724 N N . LYS A 1 216 ? 10.945 5.992 -0.419 1 88.25 216 LYS A N 1
ATOM 1725 C CA . LYS A 1 216 ? 11.992 5.031 -0.752 1 88.25 216 LYS A CA 1
ATOM 1726 C C . LYS A 1 216 ? 12.109 3.945 0.314 1 88.25 216 LYS A C 1
ATOM 1728 O O . LYS A 1 216 ? 12.516 2.82 0.021 1 88.25 216 LYS A O 1
ATOM 1733 N N . ASN A 1 217 ? 11.648 4.293 1.485 1 88 217 ASN A N 1
ATOM 1734 C CA . ASN A 1 217 ? 11.781 3.338 2.582 1 88 217 ASN A CA 1
ATOM 1735 C C . ASN A 1 217 ? 10.578 2.402 2.656 1 88 217 ASN A C 1
ATOM 1737 O O . ASN A 1 217 ? 10.555 1.469 3.461 1 88 217 ASN A O 1
ATOM 1741 N N . LEU A 1 218 ? 9.609 2.631 1.856 1 89.19 218 LEU A N 1
ATOM 1742 C CA . LEU A 1 218 ? 8.469 1.729 1.766 1 89.19 218 LEU A CA 1
ATOM 1743 C C . LEU A 1 218 ? 8.719 0.636 0.732 1 89.19 218 LEU A C 1
ATOM 1745 O O . LEU A 1 218 ? 9.148 0.922 -0.389 1 89.19 218 LEU A O 1
ATOM 1749 N N . SER A 1 219 ? 8.391 -0.563 1.09 1 86.81 219 SER A N 1
ATOM 1750 C CA . SER A 1 219 ? 8.617 -1.695 0.197 1 86.81 219 SER A CA 1
ATOM 1751 C C . SER A 1 219 ? 7.848 -1.532 -1.108 1 86.81 219 SER A C 1
ATOM 1753 O O . SER A 1 219 ? 8.359 -1.854 -2.184 1 86.81 219 SER A O 1
ATOM 1755 N N . GLY A 1 220 ? 6.695 -0.976 -0.976 1 89.56 220 GLY A N 1
ATOM 1756 C CA . GLY A 1 220 ? 5.859 -0.8 -2.154 1 89.56 220 GLY A CA 1
ATOM 1757 C C . GLY A 1 220 ? 5.961 0.589 -2.754 1 89.56 220 GLY A C 1
ATOM 1758 O O . GLY A 1 220 ? 5.191 0.941 -3.65 1 89.56 220 GLY A O 1
ATOM 1759 N N . GLY A 1 221 ? 6.852 1.45 -2.152 1 92.31 221 GLY A N 1
ATOM 1760 C CA . GLY A 1 221 ? 7.109 2.771 -2.703 1 92.31 221 GLY A CA 1
ATOM 1761 C C . GLY A 1 221 ? 5.891 3.676 -2.67 1 92.31 221 GLY A C 1
ATOM 1762 O O . GLY A 1 221 ? 5.133 3.674 -1.695 1 92.31 221 GLY A O 1
ATOM 1763 N N . ILE A 1 222 ? 5.75 4.422 -3.744 1 94.31 222 ILE A N 1
ATOM 1764 C CA . ILE A 1 222 ? 4.742 5.477 -3.801 1 94.31 222 ILE A CA 1
ATOM 1765 C C . ILE A 1 222 ? 3.35 4.855 -3.889 1 94.31 222 ILE A C 1
ATOM 1767 O O . ILE A 1 222 ? 2.387 5.398 -3.34 1 94.31 222 ILE A O 1
ATOM 1771 N N . LEU A 1 223 ? 3.227 3.732 -4.527 1 94.12 223 LEU A N 1
ATOM 1772 C CA . LEU A 1 223 ? 1.921 3.1 -4.668 1 94.12 223 LEU A CA 1
ATOM 1773 C C . LEU A 1 223 ? 1.391 2.641 -3.314 1 94.12 223 LEU A C 1
ATOM 1775 O O . LEU A 1 223 ? 0.207 2.811 -3.016 1 94.12 223 LEU A O 1
ATOM 1779 N N . GLU A 1 224 ? 2.307 2.08 -2.566 1 92.38 224 GLU A N 1
ATOM 1780 C CA . GLU A 1 224 ? 1.904 1.704 -1.215 1 92.38 224 GLU A CA 1
ATOM 1781 C C . GLU A 1 224 ? 1.477 2.926 -0.406 1 92.38 224 GLU A C 1
ATOM 1783 O O . GLU A 1 224 ? 0.452 2.895 0.279 1 92.38 224 GLU A O 1
ATOM 1788 N N . ALA A 1 225 ? 2.221 3.965 -0.48 1 94.94 225 ALA A N 1
ATOM 1789 C CA . ALA A 1 225 ? 1.908 5.203 0.231 1 94.94 225 ALA A CA 1
ATOM 1790 C C . ALA A 1 225 ? 0.556 5.762 -0.205 1 94.94 225 ALA A C 1
ATOM 1792 O O . ALA A 1 225 ? -0.254 6.164 0.632 1 94.94 225 ALA A O 1
ATOM 1793 N N . PHE A 1 226 ? 0.287 5.754 -1.482 1 96.38 226 PHE A N 1
ATOM 1794 C CA . PHE A 1 226 ? -0.945 6.324 -2.016 1 96.38 226 PHE A CA 1
ATOM 1795 C C . PHE A 1 226 ? -2.141 5.445 -1.672 1 96.38 226 PHE A C 1
ATOM 1797 O O . PHE A 1 226 ? -3.246 5.949 -1.459 1 96.38 226 PHE A O 1
ATOM 1804 N N . GLY A 1 227 ? -1.883 4.16 -1.628 1 93.94 227 GLY A N 1
ATOM 1805 C CA . GLY A 1 227 ? -2.936 3.291 -1.127 1 93.94 227 GLY A CA 1
ATOM 1806 C C . GLY A 1 227 ? -3.377 3.639 0.281 1 93.94 227 GLY A C 1
ATOM 1807 O O . GLY A 1 227 ? -4.562 3.559 0.603 1 93.94 227 GLY A O 1
ATOM 1808 N N . LYS A 1 228 ? -2.443 4.043 1.012 1 93.88 228 LYS A N 1
ATOM 1809 C CA . LYS A 1 228 ? -2.729 4.434 2.391 1 93.88 228 LYS A CA 1
ATOM 1810 C C . LYS A 1 228 ? -3.289 5.852 2.453 1 93.88 228 LYS A C 1
ATOM 1812 O O . LYS A 1 228 ? -4.23 6.117 3.203 1 93.88 228 LYS A O 1
ATOM 1817 N N . PHE A 1 229 ? -2.818 6.707 1.653 1 96.44 229 PHE A N 1
ATOM 1818 C CA . PHE A 1 229 ? -3.213 8.109 1.644 1 96.44 229 PHE A CA 1
ATOM 1819 C C . PHE A 1 229 ? -4.641 8.273 1.14 1 96.44 229 PHE A C 1
ATOM 1821 O O . PHE A 1 229 ? -5.434 9.008 1.727 1 96.44 229 PHE A O 1
ATOM 1828 N N . PHE A 1 230 ? -4.98 7.527 0.137 1 95.25 230 PHE A N 1
ATOM 1829 C CA . PHE A 1 230 ? -6.277 7.699 -0.501 1 95.25 230 PHE A CA 1
ATOM 1830 C C . PHE A 1 230 ? -7.234 6.59 -0.091 1 95.25 230 PHE A C 1
ATOM 1832 O O . PHE A 1 230 ? -8.195 6.293 -0.806 1 95.25 230 PHE A O 1
ATOM 1839 N N . ARG A 1 231 ? -6.934 6.051 0.967 1 91.69 231 ARG A N 1
ATOM 1840 C CA . ARG A 1 231 ? -7.781 4.957 1.437 1 91.69 231 ARG A CA 1
ATOM 1841 C C . ARG A 1 231 ? -9.195 5.449 1.738 1 91.69 231 ARG A C 1
ATOM 1843 O O . ARG A 1 231 ? -9.391 6.629 2.043 1 91.69 231 ARG A O 1
ATOM 1850 N N . ASN A 1 232 ? -10.164 4.586 1.623 1 86.38 232 ASN A N 1
ATOM 1851 C CA . ASN A 1 232 ? -11.547 4.781 2.039 1 86.38 232 ASN A CA 1
ATOM 1852 C C . ASN A 1 232 ? -12.109 6.094 1.507 1 86.38 232 ASN A C 1
ATOM 1854 O O . ASN A 1 232 ? -12.742 6.852 2.248 1 86.38 232 ASN A O 1
ATOM 1858 N N . GLY A 1 233 ? -11.734 6.496 0.345 1 88 233 GLY A N 1
ATOM 1859 C CA . GLY A 1 233 ? -12.367 7.629 -0.316 1 88 233 GLY A CA 1
ATOM 1860 C C . GLY A 1 233 ? -11.766 8.961 0.086 1 88 233 GLY A C 1
ATOM 1861 O O . GLY A 1 233 ? -12.328 10.016 -0.215 1 88 233 GLY A O 1
ATOM 1862 N N . MET A 1 234 ? -10.688 8.906 0.808 1 96.25 234 MET A N 1
ATOM 1863 C CA . MET A 1 234 ? -9.984 10.141 1.15 1 96.25 234 MET A CA 1
ATOM 1864 C C . MET A 1 234 ? -9.82 11.031 -0.078 1 96.25 234 MET A C 1
ATOM 1866 O O . MET A 1 234 ? -9.492 10.547 -1.161 1 96.25 234 MET A O 1
ATOM 1870 N N . ARG A 1 235 ? -10.086 12.344 0.112 1 98 235 ARG A N 1
ATOM 1871 C CA . ARG A 1 235 ? -10.031 13.281 -1.001 1 98 235 ARG A CA 1
ATOM 1872 C C . ARG A 1 235 ? -9.148 14.477 -0.662 1 98 235 ARG A C 1
ATOM 1874 O O . ARG A 1 235 ? -9.188 14.984 0.463 1 98 235 ARG A O 1
ATOM 1881 N N . VAL A 1 236 ? -8.414 14.883 -1.62 1 98.69 236 VAL A N 1
ATOM 1882 C CA . VAL A 1 236 ? -7.609 16.094 -1.521 1 98.69 236 VAL A CA 1
ATOM 1883 C C . VAL A 1 236 ? -8.352 17.266 -2.162 1 98.69 236 VAL A C 1
ATOM 1885 O O . VAL A 1 236 ? -8.789 17.172 -3.312 1 98.69 236 VAL A O 1
ATOM 1888 N N . TYR A 1 237 ? -8.531 18.297 -1.421 1 98.88 237 TYR A N 1
ATOM 1889 C CA . TYR A 1 237 ? -9.055 19.562 -1.935 1 98.88 237 TYR A CA 1
ATOM 1890 C C . TYR A 1 237 ? -7.926 20.547 -2.191 1 98.88 237 TYR A C 1
ATOM 1892 O O . TYR A 1 237 ? -7.316 21.062 -1.25 1 98.88 237 TYR A O 1
ATOM 1900 N N . LEU A 1 238 ? -7.684 20.828 -3.43 1 98.81 238 LEU A N 1
ATOM 1901 C CA . LEU A 1 238 ? -6.473 21.516 -3.875 1 98.81 238 LEU A CA 1
ATOM 1902 C C . LEU A 1 238 ? -6.723 23.016 -4.039 1 98.81 238 LEU A C 1
ATOM 1904 O O . LEU A 1 238 ? -7.609 23.422 -4.793 1 98.81 238 LEU A O 1
ATOM 1908 N N . TYR A 1 239 ? -5.965 23.75 -3.271 1 98.31 239 TYR A N 1
ATOM 1909 C CA . TYR A 1 239 ? -5.992 25.203 -3.381 1 98.31 239 TYR A CA 1
ATOM 1910 C C . TYR A 1 239 ? -4.988 25.688 -4.422 1 98.31 239 TYR A C 1
ATOM 1912 O O . TYR A 1 239 ? -3.832 25.266 -4.422 1 98.31 239 TYR A O 1
ATOM 1920 N N . PRO A 1 240 ? -5.414 26.531 -5.285 1 97.5 240 PRO A N 1
ATOM 1921 C CA . PRO A 1 240 ? -4.52 26.953 -6.367 1 97.5 240 PRO A CA 1
ATOM 1922 C C . PRO A 1 240 ? -3.328 27.766 -5.863 1 97.5 240 PRO A C 1
ATOM 1924 O O . PRO A 1 240 ? -3.355 28.281 -4.742 1 97.5 240 PRO A O 1
ATOM 1927 N N . TYR A 1 241 ? -2.316 27.734 -6.641 1 94.5 241 TYR A N 1
ATOM 1928 C CA . TYR A 1 241 ? -1.076 28.453 -6.348 1 94.5 241 TYR A CA 1
ATOM 1929 C C . TYR A 1 241 ? -0.744 29.453 -7.453 1 94.5 241 TYR A C 1
ATOM 1931 O O . TYR A 1 241 ? -0.822 29.125 -8.641 1 94.5 241 TYR A O 1
ATOM 1939 N N . LYS A 1 242 ? -0.477 30.625 -7.055 1 93.81 242 LYS A N 1
ATOM 1940 C CA . LYS A 1 242 ? 0.016 31.625 -8 1 93.81 242 LYS A CA 1
ATOM 1941 C C . LYS A 1 242 ? 1.519 31.844 -7.84 1 93.81 242 LYS A C 1
ATOM 1943 O O . LYS A 1 242 ? 1.979 32.312 -6.801 1 93.81 242 LYS A O 1
ATOM 1948 N N . ASP A 1 243 ? 2.242 31.516 -8.867 1 88.88 243 ASP A N 1
ATOM 1949 C CA . ASP A 1 243 ? 3.693 31.672 -8.828 1 88.88 243 ASP A CA 1
ATOM 1950 C C . ASP A 1 243 ? 4.082 33.125 -8.648 1 88.88 243 ASP A C 1
ATOM 1952 O O . ASP A 1 243 ? 3.639 34 -9.406 1 88.88 243 ASP A O 1
ATOM 1956 N N . PRO A 1 244 ? 4.906 33.375 -7.695 1 85.56 244 PRO A N 1
ATOM 1957 C CA . PRO A 1 244 ? 5.246 34.781 -7.445 1 85.56 244 PRO A CA 1
ATOM 1958 C C . PRO A 1 244 ? 6.125 35.375 -8.539 1 85.56 244 PRO A C 1
ATOM 1960 O O . PRO A 1 244 ? 6.109 36.594 -8.75 1 85.56 244 PRO A O 1
ATOM 1963 N N . GLU A 1 245 ? 6.832 34.562 -9.219 1 88.5 245 GLU A N 1
ATOM 1964 C CA . GLU A 1 245 ? 7.75 35.031 -10.242 1 88.5 245 GLU A CA 1
ATOM 1965 C C . GLU A 1 245 ? 7.066 35.094 -11.609 1 88.5 245 GLU A C 1
ATOM 1967 O O . GLU A 1 245 ? 7.066 36.156 -12.258 1 88.5 245 GLU A O 1
ATOM 1972 N N . THR A 1 246 ? 6.387 34.094 -11.969 1 90.62 246 THR A N 1
ATOM 1973 C CA . THR A 1 246 ? 5.809 34 -13.305 1 90.62 246 THR A CA 1
ATOM 1974 C C . THR A 1 246 ? 4.344 34.438 -13.289 1 90.62 246 THR A C 1
ATOM 1976 O O . THR A 1 246 ? 3.758 34.688 -14.344 1 90.62 246 THR A O 1
ATOM 1979 N N . HIS A 1 247 ? 3.67 34.406 -12.102 1 90 247 HIS A N 1
ATOM 1980 C CA . HIS A 1 247 ? 2.275 34.781 -11.891 1 90 247 HIS A CA 1
ATOM 1981 C C . HIS A 1 247 ? 1.334 33.781 -12.539 1 90 247 HIS A C 1
ATOM 1983 O O . HIS A 1 247 ? 0.15 34.062 -12.734 1 90 247 HIS A O 1
ATOM 1989 N N . GLU A 1 248 ? 1.945 32.719 -12.867 1 93.25 248 GLU A N 1
ATOM 1990 C CA . GLU A 1 248 ? 1.123 31.641 -13.406 1 93.25 248 GLU A CA 1
ATOM 1991 C C . GLU A 1 248 ? 0.275 30.984 -12.312 1 93.25 248 GLU A C 1
ATOM 1993 O O . GLU A 1 248 ? 0.756 30.75 -11.203 1 93.25 248 GLU A O 1
ATOM 1998 N N . LEU A 1 249 ? -0.99 30.781 -12.656 1 95 249 LEU A N 1
ATOM 1999 C CA . LEU A 1 249 ? -1.904 30.094 -11.758 1 95 249 LEU A CA 1
ATOM 2000 C C . LEU A 1 249 ? -1.851 28.578 -11.977 1 95 249 LEU A C 1
ATOM 2002 O O . LEU A 1 249 ? -2.07 28.109 -13.094 1 95 249 LEU A O 1
ATOM 2006 N N . LEU A 1 250 ? -1.524 27.859 -10.969 1 96 250 LEU A N 1
ATOM 2007 C CA . LEU A 1 250 ? -1.428 26.406 -11.047 1 96 250 LEU A CA 1
ATOM 2008 C C . LEU A 1 250 ? -2.57 25.75 -10.281 1 96 250 LEU A C 1
ATOM 2010 O O . LEU A 1 250 ? -2.92 26.188 -9.18 1 96 250 LEU A O 1
ATOM 2014 N N . ASP A 1 251 ? -3.203 24.781 -10.836 1 97.19 251 ASP A N 1
ATOM 2015 C CA . ASP A 1 251 ? -4.23 23.922 -10.242 1 97.19 251 ASP A CA 1
ATOM 2016 C C . ASP A 1 251 ? -4.078 22.484 -10.703 1 97.19 251 ASP A C 1
ATOM 2018 O O . ASP A 1 251 ? -3.025 22.094 -11.211 1 97.19 251 ASP A O 1
ATOM 2022 N N . SER A 1 252 ? -5.074 21.641 -10.516 1 97.38 252 SER A N 1
ATOM 2023 C CA . SER A 1 252 ? -4.938 20.219 -10.805 1 97.38 252 SER A CA 1
ATOM 2024 C C . SER A 1 252 ? -4.824 19.953 -12.305 1 97.38 252 SER A C 1
ATOM 2026 O O . SER A 1 252 ? -4.336 18.906 -12.727 1 97.38 252 SER A O 1
ATOM 2028 N N . SER A 1 253 ? -5.215 20.875 -13.125 1 96.31 253 SER A N 1
ATOM 2029 C CA . SER A 1 253 ? -5.262 20.656 -14.57 1 96.31 253 SER A CA 1
ATOM 2030 C C . SER A 1 253 ? -3.922 20.984 -15.219 1 96.31 253 SER A C 1
ATOM 2032 O O . SER A 1 253 ? -3.646 20.531 -16.344 1 96.31 253 SER A O 1
ATOM 2034 N N . ASN A 1 254 ? -3.055 21.781 -14.531 1 95.69 254 ASN A N 1
ATOM 2035 C CA . ASN A 1 254 ? -1.845 22.203 -15.227 1 95.69 254 ASN A CA 1
ATOM 2036 C C . ASN A 1 254 ? -0.604 22.016 -14.359 1 95.69 254 ASN A C 1
ATOM 2038 O O . ASN A 1 254 ? 0.51 22.328 -14.789 1 95.69 254 ASN A O 1
ATOM 2042 N N . LEU A 1 255 ? -0.763 21.547 -13.117 1 94.75 255 LEU A N 1
ATOM 2043 C CA . LEU A 1 255 ? 0.443 21.25 -12.352 1 94.75 255 LEU A CA 1
ATOM 2044 C C . LEU A 1 255 ? 1.257 20.156 -13.023 1 94.75 255 LEU A C 1
ATOM 2046 O O . LEU A 1 255 ? 0.719 19.375 -13.805 1 94.75 255 LEU A O 1
ATOM 2050 N N . LYS A 1 256 ? 2.559 20.125 -12.789 1 94.06 256 LYS A N 1
ATOM 2051 C CA . LYS A 1 256 ? 3.426 19.172 -13.477 1 94.06 256 LYS A CA 1
ATOM 2052 C C . LYS A 1 256 ? 4.098 18.234 -12.492 1 94.06 256 LYS A C 1
ATOM 2054 O O . LYS A 1 256 ? 4.836 18.672 -11.609 1 94.06 256 LYS A O 1
ATOM 2059 N N . VAL A 1 257 ? 3.801 16.938 -12.633 1 96.06 257 VAL A N 1
ATOM 2060 C CA . VAL A 1 257 ? 4.523 15.906 -11.914 1 96.06 257 VAL A CA 1
ATOM 2061 C C . VAL A 1 257 ? 5.559 15.258 -12.828 1 96.06 257 VAL A C 1
ATOM 2063 O O . VAL A 1 257 ? 5.605 15.555 -14.023 1 96.06 257 VAL A O 1
ATOM 2066 N N . GLU A 1 258 ? 6.422 14.5 -12.273 1 96.06 258 GLU A N 1
ATOM 2067 C CA . GLU A 1 258 ? 7.398 13.781 -13.086 1 96.06 258 GLU A CA 1
ATOM 2068 C C . GLU A 1 258 ? 6.715 12.93 -14.148 1 96.06 258 GLU A C 1
ATOM 2070 O O . GLU A 1 258 ? 5.602 12.445 -13.945 1 96.06 258 GLU A O 1
ATOM 2075 N N . GLU A 1 259 ? 7.344 12.703 -15.273 1 96.69 259 GLU A N 1
ATOM 2076 C CA . GLU A 1 259 ? 6.785 12.023 -16.438 1 96.69 259 GLU A CA 1
ATOM 2077 C C . GLU A 1 259 ? 6.285 10.625 -16.078 1 96.69 259 GLU A C 1
ATOM 2079 O O . GLU A 1 259 ? 5.195 10.227 -16.484 1 96.69 259 GLU A O 1
ATOM 2084 N N . ASN A 1 260 ? 7 9.961 -15.289 1 96.44 260 ASN A N 1
ATOM 2085 C CA . ASN A 1 260 ? 6.668 8.586 -14.93 1 96.44 260 ASN A CA 1
ATOM 2086 C C . ASN A 1 260 ? 5.473 8.523 -13.984 1 96.44 260 ASN A C 1
ATOM 2088 O O . ASN A 1 260 ? 4.91 7.453 -13.758 1 96.44 260 ASN A O 1
ATOM 2092 N N . LEU A 1 261 ? 5.039 9.672 -13.43 1 97.69 261 LEU A N 1
ATOM 2093 C CA . LEU A 1 261 ? 3.941 9.695 -12.461 1 97.69 261 LEU A CA 1
ATOM 2094 C C . LEU A 1 261 ? 2.703 10.352 -13.07 1 97.69 261 LEU A C 1
ATOM 2096 O O . LEU A 1 261 ? 1.66 10.438 -12.414 1 97.69 261 LEU A O 1
ATOM 2100 N N . LYS A 1 262 ? 2.809 10.734 -14.297 1 97.69 262 LYS A N 1
ATOM 2101 C CA . LYS A 1 262 ? 1.731 11.469 -14.953 1 97.69 262 LYS A CA 1
ATOM 2102 C C . LYS A 1 262 ? 0.445 10.656 -14.984 1 97.69 262 LYS A C 1
ATOM 2104 O O . LYS A 1 262 ? -0.624 11.148 -14.625 1 97.69 262 LYS A O 1
ATOM 2109 N N . GLU A 1 263 ? 0.563 9.445 -15.445 1 97.5 263 GLU A N 1
ATOM 2110 C CA . GLU A 1 263 ? -0.624 8.602 -15.562 1 97.5 263 GLU A CA 1
ATOM 2111 C C . GLU A 1 263 ? -1.204 8.281 -14.188 1 97.5 263 GLU A C 1
ATOM 2113 O O . GLU A 1 263 ? -2.42 8.141 -14.039 1 97.5 263 GLU A O 1
ATOM 2118 N N . LEU A 1 264 ? -0.327 8.133 -13.211 1 97.25 264 LEU A N 1
ATOM 2119 C CA . LEU A 1 264 ? -0.798 7.922 -11.852 1 97.25 264 LEU A CA 1
ATOM 2120 C C . LEU A 1 264 ? -1.58 9.133 -11.352 1 97.25 264 LEU A C 1
ATOM 2122 O O . LEU A 1 264 ? -2.639 8.984 -10.734 1 97.25 264 LEU A O 1
ATOM 2126 N N . TYR A 1 265 ? -1.052 10.305 -11.578 1 98.19 265 TYR A N 1
ATOM 2127 C CA . TYR A 1 265 ? -1.749 11.531 -11.211 1 98.19 265 TYR A CA 1
ATOM 2128 C C . TYR A 1 265 ? -3.127 11.594 -11.859 1 98.19 265 TYR A C 1
ATOM 2130 O O . TYR A 1 265 ? -4.117 11.906 -11.203 1 98.19 265 TYR A O 1
ATOM 2138 N N . LYS A 1 266 ? -3.189 11.258 -13.117 1 97.69 266 LYS A N 1
ATOM 2139 C CA . LYS A 1 266 ? -4.453 11.258 -13.844 1 97.69 266 LYS A CA 1
ATOM 2140 C C . LYS A 1 266 ? -5.457 10.305 -13.211 1 97.69 266 LYS A C 1
ATOM 2142 O O . LYS A 1 266 ? -6.656 10.594 -13.164 1 97.69 266 LYS A O 1
ATOM 2147 N N . TYR A 1 267 ? -4.996 9.188 -12.805 1 97.44 267 TYR A N 1
ATOM 2148 C CA . TYR A 1 267 ? -5.844 8.211 -12.125 1 97.44 267 TYR A CA 1
ATOM 2149 C C . TYR A 1 267 ? -6.574 8.844 -10.945 1 97.44 267 TYR A C 1
ATOM 2151 O O . TYR A 1 267 ? -7.785 8.672 -10.797 1 97.44 267 TYR A O 1
ATOM 2159 N N . PHE A 1 268 ? -5.863 9.609 -10.164 1 97.62 268 PHE A N 1
ATOM 2160 C CA . PHE A 1 268 ? -6.453 10.188 -8.961 1 97.62 268 PHE A CA 1
ATOM 2161 C C . PHE A 1 268 ? -7.375 11.344 -9.32 1 97.62 268 PHE A C 1
ATOM 2163 O O . PHE A 1 268 ? -8.414 11.539 -8.68 1 97.62 268 PHE A O 1
ATOM 2170 N N . LYS A 1 269 ? -6.984 12.062 -10.297 1 97.44 269 LYS A N 1
ATOM 2171 C CA . LYS A 1 269 ? -7.832 13.164 -10.75 1 97.44 269 LYS A CA 1
ATOM 2172 C C . LYS A 1 269 ? -9.141 12.641 -11.344 1 97.44 269 LYS A C 1
ATOM 2174 O O . LYS A 1 269 ? -10.219 13.109 -10.984 1 97.44 269 LYS A O 1
ATOM 2179 N N . HIS A 1 270 ? -9.062 11.656 -12.203 1 96.38 270 HIS A N 1
ATOM 2180 C CA . HIS A 1 270 ? -10.219 11.102 -12.891 1 96.38 270 HIS A CA 1
ATOM 2181 C C . HIS A 1 270 ? -11.18 10.445 -11.906 1 96.38 270 HIS A C 1
ATOM 2183 O O . HIS A 1 270 ? -12.391 10.422 -12.141 1 96.38 270 HIS A O 1
ATOM 2189 N N . ASN A 1 271 ? -10.656 9.977 -10.828 1 96.31 271 ASN A N 1
ATOM 2190 C CA . ASN A 1 271 ? -11.484 9.297 -9.844 1 96.31 271 ASN A CA 1
ATOM 2191 C C . ASN A 1 271 ? -11.906 10.242 -8.719 1 96.31 271 ASN A C 1
ATOM 2193 O O . ASN A 1 271 ? -12.328 9.789 -7.648 1 96.31 271 ASN A O 1
ATOM 2197 N N . ASN A 1 272 ? -11.719 11.531 -8.852 1 97 272 ASN A N 1
ATOM 2198 C CA . ASN A 1 272 ? -12.18 12.602 -7.977 1 97 272 ASN A CA 1
ATOM 2199 C C . ASN A 1 272 ? -11.531 12.5 -6.594 1 97 272 ASN A C 1
ATOM 2201 O O . ASN A 1 272 ? -12.172 12.812 -5.586 1 97 272 ASN A O 1
ATOM 2205 N N . ARG A 1 273 ? -10.32 11.945 -6.566 1 97.56 273 ARG A N 1
ATOM 2206 C CA . ARG A 1 273 ? -9.578 11.914 -5.312 1 97.56 273 ARG A CA 1
ATOM 2207 C C . ARG A 1 273 ? -8.805 13.211 -5.102 1 97.56 273 ARG A C 1
ATOM 2209 O O . ARG A 1 273 ? -8.406 13.523 -3.977 1 97.56 273 ARG A O 1
ATOM 2216 N N . ILE A 1 274 ? -8.547 13.875 -6.145 1 98.44 274 ILE A N 1
ATOM 2217 C CA . ILE A 1 274 ? -7.984 15.219 -6.145 1 98.44 274 ILE A CA 1
ATOM 2218 C C . ILE A 1 274 ? -8.938 16.188 -6.852 1 98.44 274 ILE A C 1
ATOM 2220 O O . ILE A 1 274 ? -9.227 16.016 -8.039 1 98.44 274 ILE A O 1
ATOM 2224 N N . VAL A 1 275 ? -9.406 17.141 -6.148 1 98.44 275 VAL A N 1
ATOM 2225 C CA . VAL A 1 275 ? -10.367 18.078 -6.711 1 98.44 275 VAL A CA 1
ATOM 2226 C C . VAL A 1 275 ? -9.938 19.516 -6.406 1 98.44 275 VAL A C 1
ATOM 2228 O O . VAL A 1 275 ? -9.383 19.797 -5.344 1 98.44 275 VAL A O 1
ATOM 2231 N N . ASP A 1 276 ? -10.242 20.422 -7.305 1 98.5 276 ASP A N 1
ATOM 2232 C CA . ASP A 1 276 ? -9.875 21.828 -7.141 1 98.5 276 ASP A CA 1
ATOM 2233 C C . ASP A 1 276 ? -10.891 22.562 -6.277 1 98.5 276 ASP A C 1
ATOM 2235 O O . ASP A 1 276 ? -12.102 22.344 -6.414 1 98.5 276 ASP A O 1
ATOM 2239 N N . ILE A 1 277 ? -10.336 23.328 -5.383 1 98.31 277 ILE A N 1
ATOM 2240 C CA . ILE A 1 277 ? -11.18 24.328 -4.734 1 98.31 277 ILE A CA 1
ATOM 2241 C C . ILE A 1 277 ? -11.477 25.469 -5.715 1 98.31 277 ILE A C 1
ATOM 2243 O O . ILE A 1 277 ? -10.57 26.203 -6.121 1 98.31 277 ILE A O 1
ATOM 2247 N N . THR A 1 278 ? -12.711 25.656 -6.062 1 92.94 278 THR A N 1
ATOM 2248 C CA . THR A 1 278 ? -13.055 26.578 -7.141 1 92.94 278 THR A CA 1
ATOM 2249 C C . THR A 1 278 ? -13.539 27.922 -6.582 1 92.94 278 THR A C 1
ATOM 2251 O O . THR A 1 278 ? -13.477 28.938 -7.27 1 92.94 278 THR A O 1
ATOM 2254 N N . ASN A 1 279 ? -14.047 28.031 -5.379 1 93.94 279 ASN A N 1
ATOM 2255 C CA . ASN A 1 279 ? -14.594 29.25 -4.785 1 93.94 279 ASN A CA 1
ATOM 2256 C C . ASN A 1 279 ? -13.555 29.969 -3.922 1 93.94 279 ASN A C 1
ATOM 2258 O O . ASN A 1 279 ? -13.859 30.422 -2.822 1 93.94 279 ASN A O 1
ATOM 2262 N N . TYR A 1 280 ? -12.375 30.109 -4.461 1 94.5 280 TYR A N 1
ATOM 2263 C CA . TYR A 1 280 ? -11.32 30.797 -3.707 1 94.5 280 TYR A CA 1
ATOM 2264 C C . TYR A 1 280 ? -11.297 32.281 -4.031 1 94.5 280 TYR A C 1
ATOM 2266 O O . TYR A 1 280 ? -11.891 32.719 -5.016 1 94.5 280 TYR A O 1
ATOM 2274 N N . SER A 1 281 ? -10.641 33.062 -3.191 1 95 281 SER A N 1
ATOM 2275 C CA . SER A 1 281 ? -10.445 34.5 -3.418 1 95 281 SER A CA 1
ATOM 2276 C C . SER A 1 281 ? -9.117 34.781 -4.113 1 95 281 SER A C 1
ATOM 2278 O O . SER A 1 281 ? -8.055 34.625 -3.508 1 95 281 SER A O 1
ATOM 2280 N N . PRO A 1 282 ? -9.125 35.25 -5.312 1 93.19 282 PRO A N 1
ATOM 2281 C CA . PRO A 1 282 ? -7.891 35.469 -6.074 1 93.19 282 PRO A CA 1
ATOM 2282 C C . PRO A 1 282 ? -6.926 36.438 -5.383 1 93.19 282 PRO A C 1
ATOM 2284 O O . PRO A 1 282 ? -5.711 36.281 -5.516 1 93.19 282 PRO A O 1
ATOM 2287 N N . GLU A 1 283 ? -7.48 37.344 -4.672 1 92.44 283 GLU A N 1
ATOM 2288 C CA . GLU A 1 283 ? -6.641 38.375 -4.027 1 92.44 283 GLU A CA 1
ATOM 2289 C C . GLU A 1 283 ? -5.746 37.75 -2.963 1 92.44 283 GLU A C 1
ATOM 2291 O O . GLU A 1 283 ? -4.672 38.25 -2.66 1 92.44 283 GLU A O 1
ATOM 2296 N N . PHE A 1 284 ? -6.188 36.688 -2.416 1 94.94 284 PHE A N 1
ATOM 2297 C CA . PHE A 1 284 ? -5.434 36.062 -1.335 1 94.94 284 PHE A CA 1
ATOM 2298 C C . PHE A 1 284 ? -4.27 35.25 -1.888 1 94.94 284 PHE A C 1
ATOM 2300 O O . PHE A 1 284 ? -3.348 34.875 -1.151 1 94.94 284 PHE A O 1
ATOM 2307 N N . LEU A 1 285 ? -4.262 34.969 -3.172 1 93.69 285 LEU A N 1
ATOM 2308 C CA . LEU A 1 285 ? -3.256 34.125 -3.795 1 93.69 285 LEU A CA 1
ATOM 2309 C C . LEU A 1 285 ? -1.894 34.812 -3.807 1 93.69 285 LEU A C 1
ATOM 2311 O O . LEU A 1 285 ? -0.871 34.156 -4.047 1 93.69 285 LEU A O 1
ATOM 2315 N N . GLU A 1 286 ? -1.856 36 -3.486 1 91.69 286 GLU A N 1
ATOM 2316 C CA . GLU A 1 286 ? -0.6 36.719 -3.504 1 91.69 286 GLU A CA 1
ATOM 2317 C C . GLU A 1 286 ? -0.078 36.969 -2.088 1 91.69 286 GLU A C 1
ATOM 2319 O O . GLU A 1 286 ? 0.859 37.75 -1.887 1 91.69 286 GLU A O 1
ATOM 2324 N N . ILE A 1 287 ? -0.742 36.375 -1.14 1 93 287 ILE A N 1
ATOM 2325 C CA . ILE A 1 287 ? -0.297 36.406 0.248 1 93 287 ILE A CA 1
ATOM 2326 C C . ILE A 1 287 ? 0.714 35.312 0.507 1 93 287 ILE A C 1
ATOM 2328 O O . ILE A 1 287 ? 0.385 34.125 0.396 1 93 287 ILE A O 1
ATOM 2332 N N . TYR A 1 288 ? 1.925 35.719 0.862 1 88.25 288 TYR A N 1
ATOM 2333 C CA . TYR A 1 288 ? 2.992 34.75 1.136 1 88.25 288 TYR A CA 1
ATOM 2334 C C . TYR A 1 288 ? 3.484 34.906 2.572 1 88.25 288 TYR A C 1
ATOM 2336 O O . TYR A 1 288 ? 3.912 35.969 2.994 1 88.25 288 TYR A O 1
ATOM 2344 N N . SER A 1 289 ? 3.482 33.75 3.268 1 87.75 289 SER A N 1
ATOM 2345 C CA . SER A 1 289 ? 3.789 33.719 4.691 1 87.75 289 SER A CA 1
ATOM 2346 C C . SER A 1 289 ? 5.188 34.281 4.969 1 87.75 289 SER A C 1
ATOM 2348 O O . SER A 1 289 ? 5.402 34.969 5.953 1 87.75 289 SER A O 1
ATOM 2350 N N . ARG A 1 290 ? 6.137 33.969 4.102 1 87.56 290 ARG A N 1
ATOM 2351 C CA . ARG A 1 290 ? 7.512 34.438 4.301 1 87.56 290 ARG A CA 1
ATOM 2352 C C . ARG A 1 290 ? 7.605 35.938 4.238 1 87.56 290 ARG A C 1
ATOM 2354 O O . ARG A 1 290 ? 8.336 36.562 5.016 1 87.56 290 ARG A O 1
ATOM 2361 N N . GLU A 1 291 ? 6.875 36.5 3.326 1 92 291 GLU A N 1
ATOM 2362 C CA . GLU A 1 291 ? 6.859 37.969 3.201 1 92 291 GLU A CA 1
ATOM 2363 C C . GLU A 1 291 ? 6.223 38.594 4.426 1 92 291 GLU A C 1
ATOM 2365 O O . GLU A 1 291 ? 6.695 39.656 4.898 1 92 291 GLU A O 1
ATOM 2370 N N . ILE A 1 292 ? 5.172 38.031 4.871 1 95.38 292 ILE A N 1
ATOM 2371 C CA . ILE A 1 292 ? 4.469 38.562 6.039 1 95.38 292 ILE A CA 1
ATOM 2372 C C . ILE A 1 292 ? 5.391 38.531 7.254 1 95.38 292 ILE A C 1
ATOM 2374 O O . ILE A 1 292 ? 5.48 39.5 7.996 1 95.38 292 ILE A O 1
ATOM 2378 N N . LEU A 1 293 ? 6.051 37.438 7.441 1 94.12 293 LEU A N 1
ATOM 2379 C CA . LEU A 1 293 ? 6.969 37.281 8.562 1 94.12 293 LEU A CA 1
ATOM 2380 C C . LEU A 1 293 ? 8.07 38.344 8.516 1 94.12 293 LEU A C 1
ATOM 2382 O O . LEU A 1 293 ? 8.43 38.938 9.539 1 94.12 293 LEU A O 1
ATOM 2386 N N . LYS A 1 294 ? 8.562 38.562 7.316 1 94.81 294 LYS A N 1
ATOM 2387 C CA . LYS A 1 294 ? 9.578 39.594 7.121 1 94.81 294 LYS A CA 1
ATOM 2388 C C . LYS A 1 294 ? 9.047 40.969 7.48 1 94.81 294 LYS A C 1
ATOM 2390 O O . LYS A 1 294 ? 9.727 41.75 8.148 1 94.81 294 LYS A O 1
ATOM 2395 N N . LYS A 1 295 ? 7.871 41.25 7.043 1 96.06 295 LYS A N 1
ATOM 2396 C CA . LYS A 1 295 ? 7.258 42.531 7.324 1 96.06 295 LYS A CA 1
ATOM 2397 C C . LYS A 1 295 ? 7.051 42.75 8.828 1 96.06 295 LYS A C 1
ATOM 2399 O O . LYS A 1 295 ? 7.309 43.812 9.359 1 96.06 295 LYS A O 1
ATOM 2404 N N . ILE A 1 296 ? 6.617 41.719 9.516 1 96 296 ILE A N 1
ATOM 2405 C CA . ILE A 1 296 ? 6.395 41.781 10.961 1 96 296 ILE A CA 1
ATOM 2406 C C . ILE A 1 296 ? 7.719 42.062 11.672 1 96 296 ILE A C 1
ATOM 2408 O O . ILE A 1 296 ? 7.805 42.969 12.492 1 96 296 ILE A O 1
ATOM 2412 N N . ALA A 1 297 ? 8.742 41.312 11.312 1 92.94 297 ALA A N 1
ATOM 2413 C CA . ALA A 1 297 ? 10.039 41.375 11.977 1 92.94 297 ALA A CA 1
ATOM 2414 C C . ALA A 1 297 ? 10.719 42.719 11.711 1 92.94 297 ALA A C 1
ATOM 2416 O O . ALA A 1 297 ? 11.445 43.25 12.562 1 92.94 297 ALA A O 1
ATOM 2417 N N . CYS A 1 298 ? 10.43 43.344 10.578 1 94.38 298 CYS A N 1
ATOM 2418 C CA . CYS A 1 298 ? 11.117 44.562 10.18 1 94.38 298 CYS A CA 1
ATOM 2419 C C . CYS A 1 298 ? 10.219 45.781 10.391 1 94.38 298 CYS A C 1
ATOM 2421 O O . CYS A 1 298 ? 10.539 46.875 9.938 1 94.38 298 CYS A O 1
ATOM 2423 N N . ASN A 1 299 ? 9.164 45.562 10.961 1 92.25 299 ASN A N 1
ATOM 2424 C CA . ASN A 1 299 ? 8.227 46.625 11.273 1 92.25 299 ASN A CA 1
ATOM 2425 C C . ASN A 1 299 ? 7.75 47.344 10.016 1 92.25 299 ASN A C 1
ATOM 2427 O O . ASN A 1 299 ? 7.734 48.594 9.953 1 92.25 299 ASN A O 1
ATOM 2431 N N . ILE A 1 300 ? 7.543 46.594 9.023 1 94.31 300 ILE A N 1
ATOM 2432 C CA . ILE A 1 300 ? 6.961 47.094 7.777 1 94.31 300 ILE A CA 1
ATOM 2433 C C . ILE A 1 300 ? 5.453 46.875 7.785 1 94.31 300 ILE A C 1
ATOM 2435 O O . ILE A 1 300 ? 4.988 45.781 8.062 1 94.31 300 ILE A O 1
ATOM 2439 N N . LYS A 1 301 ? 4.648 47.906 7.461 1 92.56 301 LYS A N 1
ATOM 2440 C CA . LYS A 1 301 ? 3.189 47.812 7.504 1 92.56 301 LYS A CA 1
ATOM 2441 C C . LYS A 1 301 ? 2.645 47.125 6.273 1 92.56 301 LYS A C 1
ATOM 2443 O O . LYS A 1 301 ? 3.402 46.75 5.367 1 92.56 301 LYS A O 1
ATOM 2448 N N . GLY A 1 302 ? 1.382 46.781 6.34 1 94.31 302 GLY A N 1
ATOM 2449 C CA . GLY A 1 302 ? 0.719 46.219 5.176 1 94.31 302 GLY A CA 1
ATOM 2450 C C . GLY A 1 302 ? 0.285 44.781 5.383 1 94.31 302 GLY A C 1
ATOM 2451 O O . GLY A 1 302 ? -0.646 44.312 4.73 1 94.31 302 GLY A O 1
ATOM 2452 N N . TRP A 1 303 ? 1.015 44.094 6.246 1 96.5 303 TRP A N 1
ATOM 2453 C CA . TRP A 1 303 ? 0.738 42.688 6.469 1 96.5 303 TRP A CA 1
ATOM 2454 C C . TRP A 1 303 ? -0.557 42.5 7.25 1 96.5 303 TRP A C 1
ATOM 2456 O O . TRP A 1 303 ? -1.152 41.406 7.23 1 96.5 303 TRP A O 1
ATOM 2466 N N . GLU A 1 304 ? -1.113 43.531 7.906 1 97 304 GLU A N 1
ATOM 2467 C CA . GLU A 1 304 ? -2.244 43.438 8.828 1 97 304 GLU A CA 1
ATOM 2468 C C . GLU A 1 304 ? -3.518 43.031 8.102 1 97 304 GLU A C 1
ATOM 2470 O O . GLU A 1 304 ? -4.359 42.312 8.664 1 97 304 GLU A O 1
ATOM 2475 N N . SER A 1 305 ? -3.605 43.406 6.828 1 96.12 305 SER A N 1
ATOM 2476 C CA . SER A 1 305 ? -4.801 43.094 6.051 1 96.12 305 SER A CA 1
ATOM 2477 C C . SER A 1 305 ? -4.719 41.688 5.457 1 96.12 305 SER A C 1
ATOM 2479 O O . SER A 1 305 ? -5.688 41.219 4.871 1 96.12 305 SER A O 1
ATOM 2481 N N . GLN A 1 306 ? -3.59 41.062 5.637 1 97.44 306 GLN A N 1
ATOM 2482 C CA . GLN A 1 306 ? -3.365 39.781 5.004 1 97.44 306 GLN A CA 1
ATOM 2483 C C . GLN A 1 306 ? -3.555 38.625 6.004 1 97.44 306 GLN A C 1
ATOM 2485 O O . GLN A 1 306 ? -3.416 37.469 5.648 1 97.44 306 GLN A O 1
ATOM 2490 N N . VAL A 1 307 ? -3.832 38.969 7.23 1 98.19 307 VAL A N 1
ATOM 2491 C CA . VAL A 1 307 ? -4.129 38 8.273 1 98.19 307 VAL A CA 1
ATOM 2492 C C . VAL A 1 307 ? -5.582 38.125 8.711 1 98.19 307 VAL A C 1
ATOM 2494 O O . VAL A 1 307 ? -6.219 39.156 8.461 1 98.19 307 VAL A O 1
ATOM 2497 N N . PRO A 1 308 ? -6.156 37.125 9.273 1 97.81 308 PRO A N 1
ATOM 2498 C CA . PRO A 1 308 ? -7.555 37.188 9.703 1 97.81 308 PRO A CA 1
ATOM 2499 C C . PRO A 1 308 ? -7.805 38.281 10.727 1 97.81 308 PRO A C 1
ATOM 2501 O O . PRO A 1 308 ? -6.867 38.75 11.375 1 97.81 308 PRO A O 1
ATOM 2504 N N . ASP A 1 309 ? -9.102 38.562 10.875 1 96.88 309 ASP A N 1
ATOM 2505 C CA . ASP A 1 309 ? -9.5 39.625 11.797 1 96.88 309 ASP A CA 1
ATOM 2506 C C . ASP A 1 309 ? -9.055 39.312 13.219 1 96.88 309 ASP A C 1
ATOM 2508 O O . ASP A 1 309 ? -9.211 38.156 13.688 1 96.88 309 ASP A O 1
ATOM 2512 N N . GLY A 1 310 ? -8.492 40.312 13.867 1 96.5 310 GLY A N 1
ATOM 2513 C CA . GLY A 1 310 ? -8.094 40.188 15.258 1 96.5 310 GLY A CA 1
ATOM 2514 C C . GLY A 1 310 ? -6.676 39.656 15.43 1 96.5 310 GLY A C 1
ATOM 2515 O O . GLY A 1 310 ? -6.07 39.844 16.484 1 96.5 310 GLY A O 1
ATOM 2516 N N . VAL A 1 311 ? -6.125 39.094 14.438 1 98.06 311 VAL A N 1
ATOM 2517 C CA . VAL A 1 311 ? -4.816 38.438 14.539 1 98.06 311 VAL A CA 1
ATOM 2518 C C . VAL A 1 311 ? -3.723 39.5 14.578 1 98.06 311 VAL A C 1
ATOM 2520 O O . VAL A 1 311 ? -2.791 39.406 15.383 1 98.06 311 VAL A O 1
ATOM 2523 N N . ALA A 1 312 ? -3.855 40.469 13.703 1 97.5 312 ALA A N 1
ATOM 2524 C CA . ALA A 1 312 ? -2.848 41.531 13.672 1 97.5 312 ALA A CA 1
ATOM 2525 C C . ALA A 1 312 ? -2.732 42.219 15.023 1 97.5 312 ALA A C 1
ATOM 2527 O O . ALA A 1 312 ? -1.625 42.469 15.508 1 97.5 312 ALA A O 1
ATOM 2528 N N . GLU A 1 313 ? -3.84 42.531 15.641 1 97 313 GLU A N 1
ATOM 2529 C CA . GLU A 1 313 ? -3.857 43.156 16.953 1 97 313 GLU A CA 1
ATOM 2530 C C . GLU A 1 313 ? -3.156 42.281 18 1 97 313 GLU A C 1
ATOM 2532 O O . GLU A 1 313 ? -2.383 42.781 18.812 1 97 313 GLU A O 1
ATOM 2537 N N . MET A 1 314 ? -3.439 41.062 17.922 1 97.19 314 MET A N 1
ATOM 2538 C CA . MET A 1 314 ? -2.834 40.125 18.875 1 97.19 314 MET A CA 1
ATOM 2539 C C . MET A 1 314 ? -1.318 40.094 18.703 1 97.19 314 MET A C 1
ATOM 2541 O O . MET A 1 314 ? -0.579 40.094 19.688 1 97.19 314 MET A O 1
ATOM 2545 N N . ILE A 1 315 ? -0.854 40.031 17.484 1 97.69 315 ILE A N 1
ATOM 2546 C CA . ILE A 1 315 ? 0.573 39.969 17.188 1 97.69 315 ILE A CA 1
ATOM 2547 C C . ILE A 1 315 ? 1.26 41.219 17.719 1 97.69 315 ILE A C 1
ATOM 2549 O O . ILE A 1 315 ? 2.312 41.125 18.344 1 97.69 315 ILE A O 1
ATOM 2553 N N . LYS A 1 316 ? 0.638 42.344 17.484 1 96.56 316 LYS A N 1
ATOM 2554 C CA . LYS A 1 316 ? 1.209 43.594 17.938 1 96.56 316 LYS A CA 1
ATOM 2555 C C . LYS A 1 316 ? 1.205 43.719 19.453 1 96.56 316 LYS A C 1
ATOM 2557 O O . LYS A 1 316 ? 2.215 44.062 20.062 1 96.56 316 LYS A O 1
ATOM 2562 N N . GLU A 1 317 ? 0.123 43.344 20.047 1 95.75 317 GLU A N 1
ATOM 2563 C CA . GLU A 1 317 ? -0.052 43.469 21.5 1 95.75 317 GLU A CA 1
ATOM 2564 C C . GLU A 1 317 ? 0.929 42.562 22.25 1 95.75 317 GLU A C 1
ATOM 2566 O O . GLU A 1 317 ? 1.452 42.938 23.297 1 95.75 317 GLU A O 1
ATOM 2571 N N . ARG A 1 318 ? 1.174 41.438 21.688 1 95.88 318 ARG A N 1
ATOM 2572 C CA . ARG A 1 318 ? 1.946 40.438 22.438 1 95.88 318 ARG A CA 1
ATOM 2573 C C . ARG A 1 318 ? 3.365 40.344 21.891 1 95.88 318 ARG A C 1
ATOM 2575 O O . ARG A 1 318 ? 4.148 39.5 22.344 1 95.88 318 ARG A O 1
ATOM 2582 N N . GLY A 1 319 ? 3.664 41.094 20.922 1 95.69 319 GLY A N 1
ATOM 2583 C CA . GLY A 1 319 ? 4.992 41.062 20.328 1 95.69 319 GLY A CA 1
ATOM 2584 C C . GLY A 1 319 ? 5.348 39.719 19.703 1 95.69 319 GLY A C 1
ATOM 2585 O O . GLY A 1 319 ? 6.434 39.188 19.953 1 95.69 319 GLY A O 1
ATOM 2586 N N . MET A 1 320 ? 4.41 39.188 19.016 1 96.62 320 MET A N 1
ATOM 2587 C CA . MET A 1 320 ? 4.594 37.844 18.438 1 96.62 320 MET A CA 1
ATOM 2588 C C . MET A 1 320 ? 5.418 37.938 17.156 1 96.62 320 MET A C 1
ATOM 2590 O O . MET A 1 320 ? 5.418 38.969 16.469 1 96.62 320 MET A O 1
ATOM 2594 N N . PHE A 1 321 ? 6.184 36.844 16.812 1 95.75 321 PHE A N 1
ATOM 2595 C CA . PHE A 1 321 ? 6.898 36.625 15.555 1 95.75 321 PHE A CA 1
ATOM 2596 C C . PHE A 1 321 ? 7.914 37.75 15.312 1 95.75 321 PHE A C 1
ATOM 2598 O O . PHE A 1 321 ? 8.117 38.156 14.172 1 95.75 321 PHE A O 1
ATOM 2605 N N . GLY A 1 322 ? 8.398 38.344 16.375 1 92.94 322 GLY A N 1
ATOM 2606 C CA . GLY A 1 322 ? 9.461 39.312 16.266 1 92.94 322 GLY A CA 1
ATOM 2607 C C . GLY A 1 322 ? 8.953 40.75 16.141 1 92.94 322 GLY A C 1
ATOM 2608 O O . GLY A 1 322 ? 9.727 41.656 15.922 1 92.94 322 GLY A O 1
ATOM 2609 N N . TYR A 1 323 ? 7.684 40.906 16.328 1 95.25 323 TYR A N 1
ATOM 2610 C CA . TYR A 1 323 ? 7.121 42.25 16.25 1 95.25 323 TYR A CA 1
ATOM 2611 C C . TYR A 1 323 ? 7.672 43.156 17.359 1 95.25 323 TYR A C 1
ATOM 2613 O O . TYR A 1 323 ? 7.715 42.719 18.531 1 95.25 323 TYR A O 1
ATOM 2621 N N . LYS A 1 324 ? 8.164 44.406 17.016 1 90 324 LYS A N 1
ATOM 2622 C CA . LYS A 1 324 ? 8.648 45.406 17.969 1 90 324 LYS A CA 1
ATOM 2623 C C . LYS A 1 324 ? 7.922 46.719 17.781 1 90 324 LYS A C 1
ATOM 2625 O O . LYS A 1 324 ? 7.746 47.188 16.656 1 90 324 LYS A O 1
ATOM 2630 N N . GLU A 1 325 ? 7.27 47.156 18.812 1 78.44 325 GLU A N 1
ATOM 2631 C CA . GLU A 1 325 ? 6.621 48.469 18.719 1 78.44 325 GLU A CA 1
ATOM 2632 C C . GLU A 1 325 ? 7.645 49.594 18.578 1 78.44 325 GLU A C 1
ATOM 2634 O O . GLU A 1 325 ? 8.703 49.562 19.219 1 78.44 325 GLU A O 1
ATOM 2639 N N . GLU A 1 326 ? 7.621 50.312 17.531 1 64.12 326 GLU A N 1
ATOM 2640 C CA . GLU A 1 326 ? 8.477 51.5 17.438 1 64.12 326 GLU A CA 1
ATOM 2641 C C . GLU A 1 326 ? 8.156 52.5 18.547 1 64.12 326 GLU A C 1
ATOM 2643 O O . GLU A 1 326 ? 6.988 52.844 18.766 1 64.12 326 GLU A O 1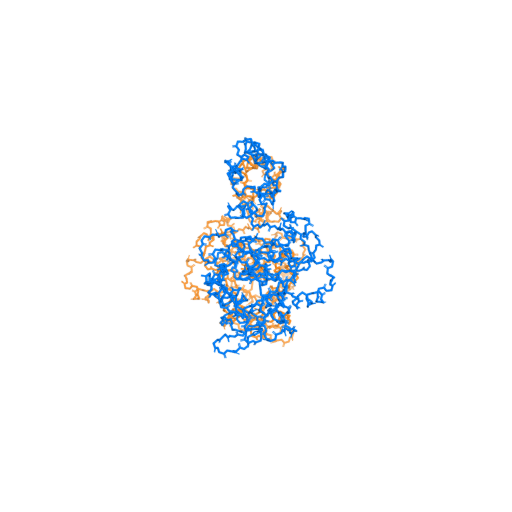
ATOM 2648 N N . PHE A 1 327 ? 8.727 52.375 19.672 1 55.19 327 PHE A N 1
ATOM 2649 C CA . PHE A 1 327 ? 8.562 53.469 20.641 1 55.19 327 PHE A CA 1
ATOM 2650 C C . PHE A 1 327 ? 8.828 54.812 20 1 55.19 327 PHE A C 1
ATOM 2652 O O . PHE A 1 327 ? 9.875 55.031 19.375 1 55.19 327 PHE A O 1
ATOM 2659 N N . SER A 1 328 ? 7.855 55.312 19.391 1 48.19 328 SER A N 1
ATOM 2660 C CA . SER A 1 328 ? 8.016 56.719 19.078 1 48.19 328 SER A CA 1
ATOM 2661 C C . SER A 1 328 ? 8.625 57.5 20.234 1 48.19 328 SER A C 1
ATOM 2663 O O . SER A 1 328 ? 8.102 57.438 21.359 1 48.19 328 SER A O 1
ATOM 2665 N N . LEU A 1 329 ? 9.883 57.562 20.406 1 46.78 329 LEU A N 1
ATOM 2666 C CA . LEU A 1 329 ? 10.508 58.531 21.297 1 46.78 329 LEU A CA 1
ATOM 2667 C C . LEU A 1 329 ? 9.805 59.875 21.188 1 46.78 329 LEU A C 1
ATOM 2669 O O . LEU A 1 329 ? 9.914 60.562 20.172 1 46.78 329 LEU A O 1
ATOM 2673 N N . LYS A 1 330 ? 8.625 60.094 21.547 1 46 330 LYS A N 1
ATOM 2674 C CA . LYS A 1 330 ? 8.211 61.469 21.828 1 46 330 LYS A CA 1
ATOM 2675 C C . LYS A 1 330 ? 9.305 62.25 22.578 1 46 330 LYS A C 1
ATOM 2677 O O . LYS A 1 330 ? 9.859 61.75 23.547 1 46 330 LYS A O 1
ATOM 2682 N N . GLN A 1 331 ? 9.953 63.188 21.922 1 41.94 331 GLN A N 1
ATOM 2683 C CA . GLN A 1 331 ? 10.852 64.25 22.359 1 41.94 331 GLN A CA 1
ATOM 2684 C C . GLN A 1 331 ? 10.383 64.875 23.672 1 41.94 331 GLN A C 1
ATOM 2686 O O . GLN A 1 331 ? 9.289 65.438 23.75 1 41.94 331 GLN A O 1
ATOM 2691 N N . PHE A 1 332 ? 10.656 64.062 24.766 1 38.84 332 PHE A N 1
ATOM 2692 C CA . PHE A 1 332 ? 10.688 64.938 25.953 1 38.84 332 PHE A CA 1
ATOM 2693 C C . PHE A 1 332 ? 11.422 66.25 25.672 1 38.84 332 PHE A C 1
ATOM 2695 O O . PHE A 1 332 ? 12.656 66.25 25.641 1 38.84 332 PHE A O 1
ATOM 2702 N N . SER A 1 333 ? 11.07 67 24.531 1 30.56 333 SER A N 1
ATOM 2703 C CA . SER A 1 333 ? 11.367 68.375 24.672 1 30.56 333 SER A CA 1
ATOM 2704 C C . SER A 1 333 ? 10.383 69.062 25.609 1 30.56 333 SER A C 1
ATOM 2706 O O . SER A 1 333 ? 9.211 68.688 25.688 1 30.56 333 SER A O 1
ATOM 2708 N N . MET B 1 1 ? 10.969 -24.016 9.93 1 46.66 1 MET B N 1
ATOM 2709 C CA . MET B 1 1 ? 9.875 -23.5 10.75 1 46.66 1 MET B CA 1
ATOM 2710 C C . MET B 1 1 ? 10 -22 10.938 1 46.66 1 MET B C 1
ATOM 2712 O O . MET B 1 1 ? 11.109 -21.469 11.031 1 46.66 1 MET B O 1
ATOM 2716 N N . LYS B 1 2 ? 8.891 -21.25 10.789 1 52.09 2 LYS B N 1
ATOM 2717 C CA . LYS B 1 2 ? 8.883 -19.812 11.023 1 52.09 2 LYS B CA 1
ATOM 2718 C C . LYS B 1 2 ? 7.84 -19.422 12.07 1 52.09 2 LYS B C 1
ATOM 2720 O O . LYS B 1 2 ? 6.699 -19.891 12.023 1 52.09 2 LYS B O 1
ATOM 2725 N N . PHE B 1 3 ? 8.328 -18.672 13.023 1 46.38 3 PHE B N 1
ATOM 2726 C CA . PHE B 1 3 ? 7.426 -18.203 14.078 1 46.38 3 PHE B CA 1
ATOM 2727 C C . PHE B 1 3 ? 6.719 -16.922 13.656 1 46.38 3 PHE B C 1
ATOM 2729 O O . PHE B 1 3 ? 7.324 -16.047 13.031 1 46.38 3 PHE B O 1
ATOM 2736 N N . LYS B 1 4 ? 5.445 -16.75 13.977 1 54.09 4 LYS B N 1
ATOM 2737 C CA . LYS B 1 4 ? 4.672 -15.539 13.742 1 54.09 4 LYS B CA 1
ATOM 2738 C C . LYS B 1 4 ? 4.605 -14.688 15.008 1 54.09 4 LYS B C 1
ATOM 2740 O O . LYS B 1 4 ? 4.344 -13.484 14.938 1 54.09 4 LYS B O 1
ATOM 2745 N N . GLU B 1 5 ? 4.926 -15.438 16.047 1 51.81 5 GLU B N 1
ATOM 2746 C CA . GLU B 1 5 ? 4.922 -14.742 17.328 1 51.81 5 GLU B CA 1
ATOM 2747 C C . GLU B 1 5 ? 6.242 -14.016 17.562 1 51.81 5 GLU B C 1
ATOM 2749 O O . GLU B 1 5 ? 7.305 -14.516 17.188 1 51.81 5 GLU B O 1
ATOM 2754 N N . ASN B 1 6 ? 6.164 -12.836 18.047 1 54.69 6 ASN B N 1
ATOM 2755 C CA . ASN B 1 6 ? 7.383 -12.07 18.266 1 54.69 6 ASN B CA 1
ATOM 2756 C C . ASN B 1 6 ? 7.969 -12.336 19.656 1 54.69 6 ASN B C 1
ATOM 2758 O O . ASN B 1 6 ? 9.148 -12.07 19.891 1 54.69 6 ASN B O 1
ATOM 2762 N N . ASP B 1 7 ? 7.152 -12.867 20.453 1 57.16 7 ASP B N 1
ATOM 2763 C CA . ASP B 1 7 ? 7.613 -13.117 21.812 1 57.16 7 ASP B CA 1
ATOM 2764 C C . ASP B 1 7 ? 8.422 -14.406 21.891 1 57.16 7 ASP B C 1
ATOM 2766 O O . ASP B 1 7 ? 7.914 -15.484 21.578 1 57.16 7 ASP B O 1
ATOM 2770 N N . ALA B 1 8 ? 9.695 -14.328 22.359 1 59.81 8 ALA B N 1
ATOM 2771 C CA . ALA B 1 8 ? 10.617 -15.453 22.391 1 59.81 8 ALA B CA 1
ATOM 2772 C C . ALA B 1 8 ? 10.109 -16.562 23.312 1 59.81 8 ALA B C 1
ATOM 2774 O O . ALA B 1 8 ? 10.258 -17.75 23.016 1 59.81 8 ALA B O 1
ATOM 2775 N N . THR B 1 9 ? 9.602 -16.156 24.422 1 57.28 9 THR B N 1
ATOM 2776 C CA . THR B 1 9 ? 9.094 -17.156 25.359 1 57.28 9 THR B CA 1
ATOM 2777 C C . THR B 1 9 ? 7.949 -17.953 24.734 1 57.28 9 THR B C 1
ATOM 2779 O O . THR B 1 9 ? 7.902 -19.188 24.844 1 57.28 9 THR B O 1
ATOM 2782 N N . LEU B 1 10 ? 7.129 -17.203 24.078 1 60.06 10 LEU B N 1
ATOM 2783 C CA . LEU B 1 10 ? 6.008 -17.859 23.406 1 60.06 10 LEU B CA 1
ATOM 2784 C C . LEU B 1 10 ? 6.496 -18.734 22.266 1 60.06 10 LEU B C 1
ATOM 2786 O O . LEU B 1 10 ? 5.957 -19.828 22.031 1 60.06 10 LEU B O 1
ATOM 2790 N N . GLN B 1 11 ? 7.477 -18.297 21.656 1 63.44 11 GLN B N 1
ATOM 2791 C CA . GLN B 1 11 ? 8.055 -19.078 20.578 1 63.44 11 GLN B CA 1
ATOM 2792 C C . GLN B 1 11 ? 8.609 -20.406 21.078 1 63.44 11 GLN B C 1
ATOM 2794 O O . GLN B 1 11 ? 8.391 -21.453 20.453 1 63.44 11 GLN B O 1
ATOM 2799 N N . GLN B 1 12 ? 9.25 -20.328 22.188 1 64.06 12 GLN B N 1
ATOM 2800 C CA . GLN B 1 12 ? 9.828 -21.531 22.766 1 64.06 12 GLN B CA 1
ATOM 2801 C C . GLN B 1 12 ? 8.742 -22.531 23.188 1 64.06 12 GLN B C 1
ATOM 2803 O O . GLN B 1 12 ? 8.883 -23.734 22.984 1 64.06 12 GLN B O 1
ATOM 2808 N N . GLU B 1 13 ? 7.715 -21.984 23.797 1 64.56 13 GLU B N 1
ATOM 2809 C CA . GLU B 1 13 ? 6.594 -22.828 24.188 1 64.56 13 GLU B CA 1
ATOM 2810 C C . GLU B 1 13 ? 5.953 -23.5 22.984 1 64.56 13 GLU B C 1
ATOM 2812 O O . GLU B 1 13 ? 5.668 -24.703 23.016 1 64.56 13 GLU B O 1
ATOM 2817 N N . THR B 1 14 ? 5.793 -22.766 22.016 1 64.94 14 THR B N 1
ATOM 2818 C CA . THR B 1 14 ? 5.199 -23.266 20.781 1 64.94 14 THR B CA 1
ATOM 2819 C C . THR B 1 14 ? 6.078 -24.359 20.172 1 64.94 14 THR B C 1
ATOM 2821 O O . THR B 1 14 ? 5.582 -25.406 19.75 1 64.94 14 THR B O 1
ATOM 2824 N N . LEU B 1 15 ? 7.359 -24.156 20.094 1 67.19 15 LEU B N 1
ATOM 2825 C CA . LEU B 1 15 ? 8.297 -25.141 19.562 1 67.19 15 LEU B CA 1
ATOM 2826 C C . LEU B 1 15 ? 8.281 -26.406 20.391 1 67.19 15 LEU B C 1
ATOM 2828 O O . LEU B 1 15 ? 8.352 -27.516 19.844 1 67.19 15 LEU B O 1
ATOM 2832 N N . GLY B 1 16 ? 8.164 -26.172 21.641 1 66.81 16 GLY B N 1
ATOM 2833 C CA . GLY B 1 16 ? 8.078 -27.328 22.531 1 66.81 16 GLY B CA 1
ATOM 2834 C C . GLY B 1 16 ? 6.855 -28.188 22.266 1 66.81 16 GLY B C 1
ATOM 2835 O O . GLY B 1 16 ? 6.965 -29.406 22.141 1 66.81 16 GLY B O 1
ATOM 2836 N N . ASN B 1 17 ? 5.781 -27.562 22.203 1 69.62 17 ASN B N 1
ATOM 2837 C CA . ASN B 1 17 ? 4.543 -28.281 21.938 1 69.62 17 ASN B CA 1
ATOM 2838 C C . ASN B 1 17 ? 4.602 -29.031 20.609 1 69.62 17 ASN B C 1
ATOM 2840 O O . ASN B 1 17 ? 4.16 -30.172 20.5 1 69.62 17 ASN B O 1
ATOM 2844 N N . LEU B 1 18 ? 5.105 -28.375 19.641 1 70.94 18 LEU B N 1
ATOM 2845 C CA . LEU B 1 18 ? 5.246 -29 18.328 1 70.94 18 LEU B CA 1
ATOM 2846 C C . LEU B 1 18 ? 6.176 -30.219 18.391 1 70.94 18 LEU B C 1
ATOM 2848 O O . LEU B 1 18 ? 5.922 -31.234 17.75 1 70.94 18 LEU B O 1
ATOM 2852 N N . GLY B 1 19 ? 7.16 -30.094 19.156 1 72.25 19 GLY B N 1
ATOM 2853 C CA . GLY B 1 19 ? 8.086 -31.203 19.344 1 72.25 19 GLY B CA 1
ATOM 2854 C C . GLY B 1 19 ? 7.441 -32.406 20 1 72.25 19 GLY B C 1
ATOM 2855 O O . GLY B 1 19 ? 7.625 -33.531 19.547 1 72.25 19 GLY B O 1
ATOM 2856 N N . VAL B 1 20 ? 6.727 -32.094 20.984 1 70.44 20 VAL B N 1
ATOM 2857 C CA . VAL B 1 20 ? 6 -33.156 21.672 1 70.44 20 VAL B CA 1
ATOM 2858 C C . VAL B 1 20 ? 5.035 -33.844 20.703 1 70.44 20 VAL B C 1
ATOM 2860 O O . VAL B 1 20 ? 4.996 -35.062 20.625 1 70.44 20 VAL B O 1
ATOM 2863 N N . ASN B 1 21 ? 4.344 -33.062 20.031 1 72.75 21 ASN B N 1
ATOM 2864 C CA . ASN B 1 21 ? 3.391 -33.625 19.078 1 72.75 21 ASN B CA 1
ATOM 2865 C C . ASN B 1 21 ? 4.09 -34.438 18 1 72.75 21 ASN B C 1
ATOM 2867 O O . ASN B 1 21 ? 3.566 -35.469 17.562 1 72.75 21 ASN B O 1
ATOM 2871 N N . LEU B 1 22 ? 5.242 -33.938 17.609 1 73.62 22 LEU B N 1
ATOM 2872 C CA . LEU B 1 22 ? 6.004 -34.656 16.594 1 73.62 22 LEU B CA 1
ATOM 2873 C C . LEU B 1 22 ? 6.41 -36.031 17.094 1 73.62 22 LEU B C 1
ATOM 2875 O O . LEU B 1 22 ? 6.234 -37.031 16.391 1 73.62 22 LEU B O 1
ATOM 2879 N N . ILE B 1 23 ? 6.891 -36 18.344 1 70.69 23 ILE B N 1
ATOM 2880 C CA . ILE B 1 23 ? 7.324 -37.25 18.938 1 70.69 23 ILE B CA 1
ATOM 2881 C C . ILE B 1 23 ? 6.125 -38.188 19.125 1 70.69 23 ILE B C 1
ATOM 2883 O O . ILE B 1 23 ? 6.168 -39.344 18.719 1 70.69 23 ILE B O 1
ATOM 2887 N N . PHE B 1 24 ? 5.137 -37.656 19.594 1 71.88 24 PHE B N 1
ATOM 2888 C CA . PHE B 1 24 ? 3.918 -38.406 19.797 1 71.88 24 PHE B CA 1
ATOM 2889 C C . PHE B 1 24 ? 3.412 -38.969 18.469 1 71.88 24 PHE B C 1
ATOM 2891 O O . PHE B 1 24 ? 3.09 -40.156 18.359 1 71.88 24 PHE B O 1
ATOM 2898 N N . GLY B 1 25 ? 3.297 -38.156 17.547 1 74.81 25 GLY B N 1
ATOM 2899 C CA . GLY B 1 25 ? 2.828 -38.562 16.234 1 74.81 25 GLY B CA 1
ATOM 2900 C C . GLY B 1 25 ? 3.697 -39.625 15.594 1 74.81 25 GLY B C 1
ATOM 2901 O O . GLY B 1 25 ? 3.188 -40.594 15.008 1 74.81 25 GLY B O 1
ATOM 2902 N N . ALA B 1 26 ? 4.961 -39.469 15.734 1 73.69 26 ALA B N 1
ATOM 2903 C CA . ALA B 1 26 ? 5.906 -40.406 15.156 1 73.69 26 ALA B CA 1
ATOM 2904 C C . ALA B 1 26 ? 5.727 -41.812 15.758 1 73.69 26 ALA B C 1
ATOM 2906 O O . ALA B 1 26 ? 5.879 -42.812 15.062 1 73.69 26 ALA B O 1
ATOM 2907 N N . PHE B 1 27 ? 5.32 -41.812 16.953 1 73.5 27 PHE B N 1
ATOM 2908 C CA . PHE B 1 27 ? 5.188 -43.062 17.656 1 73.5 27 PHE B CA 1
ATOM 2909 C C . PHE B 1 27 ? 3.797 -43.656 17.438 1 73.5 27 PHE B C 1
ATOM 2911 O O . PHE B 1 27 ? 3.637 -44.875 17.359 1 73.5 27 PHE B O 1
ATOM 2918 N N . HIS B 1 28 ? 2.861 -42.844 17.344 1 80.31 28 HIS B N 1
ATOM 2919 C CA . HIS B 1 28 ? 1.496 -43.344 17.406 1 80.31 28 HIS B CA 1
ATOM 2920 C C . HIS B 1 28 ? 0.817 -43.281 16.047 1 80.31 28 HIS B C 1
ATOM 2922 O O . HIS B 1 28 ? -0.151 -44 15.789 1 80.31 28 HIS B O 1
ATOM 2928 N N . TYR B 1 29 ? 1.358 -42.469 15.25 1 79.25 29 TYR B N 1
ATOM 2929 C CA . TYR B 1 29 ? 0.685 -42.281 13.969 1 79.25 29 TYR B CA 1
ATOM 2930 C C . TYR B 1 29 ? 1.63 -42.562 12.805 1 79.25 29 TYR B C 1
ATOM 2932 O O . TYR B 1 29 ? 1.455 -42 11.711 1 79.25 29 TYR B O 1
ATOM 2940 N N . TYR B 1 30 ? 2.611 -43.312 12.945 1 75.81 30 TYR B N 1
ATOM 2941 C CA . TYR B 1 30 ? 3.619 -43.562 11.914 1 75.81 30 TYR B CA 1
ATOM 2942 C C . TYR B 1 30 ? 3.01 -44.281 10.711 1 75.81 30 TYR B C 1
ATOM 2944 O O . TYR B 1 30 ? 3.533 -44.188 9.602 1 75.81 30 TYR B O 1
ATOM 2952 N N . ASP B 1 31 ? 1.891 -44.906 10.922 1 81.81 31 ASP B N 1
ATOM 2953 C CA . ASP B 1 31 ? 1.253 -45.656 9.828 1 81.81 31 ASP B CA 1
ATOM 2954 C C . ASP B 1 31 ? 0.208 -44.781 9.125 1 81.81 31 ASP B C 1
ATOM 2956 O O . ASP B 1 31 ? -0.409 -45.219 8.148 1 81.81 31 ASP B O 1
ATOM 2960 N N . ASN B 1 32 ? 0.06 -43.656 9.641 1 87.5 32 ASN B N 1
ATOM 2961 C CA . ASN B 1 32 ? -0.873 -42.719 9.039 1 87.5 32 ASN B CA 1
ATOM 2962 C C . ASN B 1 32 ? -0.289 -41.312 8.992 1 87.5 32 ASN B C 1
ATOM 2964 O O . ASN B 1 32 ? -0.614 -40.469 9.836 1 87.5 32 ASN B O 1
ATOM 2968 N N . PRO B 1 33 ? 0.437 -41.094 7.984 1 85.94 33 PRO B N 1
ATOM 2969 C CA . PRO B 1 33 ? 1.16 -39.812 7.891 1 85.94 33 PRO B CA 1
ATOM 2970 C C . PRO B 1 33 ? 0.23 -38.594 7.918 1 85.94 33 PRO B C 1
ATOM 2972 O O . PRO B 1 33 ? 0.58 -37.562 8.484 1 85.94 33 PRO B O 1
ATOM 2975 N N . ARG B 1 34 ? -0.916 -38.719 7.41 1 88.81 34 ARG B N 1
ATOM 2976 C CA . ARG B 1 34 ? -1.874 -37.625 7.41 1 88.81 34 ARG B CA 1
ATOM 2977 C C . ARG B 1 34 ? -2.297 -37.25 8.828 1 88.81 34 ARG B C 1
ATOM 2979 O O . ARG B 1 34 ? -2.322 -36.094 9.195 1 88.81 34 ARG B O 1
ATOM 2986 N N . THR B 1 35 ? -2.574 -38.25 9.492 1 88.06 35 THR B N 1
ATOM 2987 C CA . THR B 1 35 ? -2.959 -38.062 10.891 1 88.06 35 THR B CA 1
ATOM 2988 C C . THR B 1 35 ? -1.799 -37.469 11.688 1 88.06 35 THR B C 1
ATOM 2990 O O . THR B 1 35 ? -2.006 -36.625 12.57 1 88.06 35 THR B O 1
ATOM 2993 N N . LEU B 1 36 ? -0.681 -37.969 11.32 1 84.19 36 LEU B N 1
ATOM 2994 C CA . LEU B 1 36 ? 0.51 -37.438 11.977 1 84.19 36 LEU B CA 1
ATOM 2995 C C . LEU B 1 36 ? 0.638 -35.938 11.75 1 84.19 36 LEU B C 1
ATOM 2997 O O . LEU B 1 36 ? 0.831 -35.188 12.703 1 84.19 36 LEU B O 1
ATOM 3001 N N . ILE B 1 37 ? 0.454 -35.5 10.586 1 85.44 37 ILE B N 1
ATOM 3002 C CA . ILE B 1 37 ? 0.575 -34.094 10.234 1 85.44 37 ILE B CA 1
ATOM 3003 C C . ILE B 1 37 ? -0.478 -33.281 10.984 1 85.44 37 ILE B C 1
ATOM 3005 O O . ILE B 1 37 ? -0.163 -32.25 11.586 1 85.44 37 ILE B O 1
ATOM 3009 N N . GLU B 1 38 ? -1.636 -33.75 11.055 1 87.06 38 GLU B N 1
ATOM 3010 C CA . GLU B 1 38 ? -2.723 -33.031 11.727 1 87.06 38 GLU B CA 1
ATOM 3011 C C . GLU B 1 38 ? -2.457 -32.938 13.227 1 87.06 38 GLU B C 1
ATOM 3013 O O . GLU B 1 38 ? -2.799 -31.922 13.844 1 87.06 38 GLU B O 1
ATOM 3018 N N . SER B 1 39 ? -1.828 -33.906 13.664 1 83.38 39 SER B N 1
ATOM 3019 C CA . SER B 1 39 ? -1.612 -34 15.109 1 83.38 39 SER B CA 1
ATOM 3020 C C . SER B 1 39 ? -0.521 -33.031 15.555 1 83.38 39 SER B C 1
ATOM 3022 O O . SER B 1 39 ? -0.398 -32.719 16.75 1 83.38 39 SER B O 1
ATOM 3024 N N . LEU B 1 40 ? 0.273 -32.625 14.617 1 80.75 40 LEU B N 1
ATOM 3025 C CA . LEU B 1 40 ? 1.362 -31.703 14.945 1 80.75 40 LEU B CA 1
ATOM 3026 C C . LEU B 1 40 ? 0.827 -30.422 15.594 1 80.75 40 LEU B C 1
ATOM 3028 O O . LEU B 1 40 ? 1.496 -29.812 16.438 1 80.75 40 LEU B O 1
ATOM 3032 N N . TYR B 1 41 ? -0.376 -30.047 15.258 1 79.19 41 TYR B N 1
ATOM 3033 C CA . TYR B 1 41 ? -0.923 -28.781 15.727 1 79.19 41 TYR B CA 1
ATOM 3034 C C . TYR B 1 41 ? -1.934 -29.016 16.844 1 79.19 41 TYR B C 1
ATOM 3036 O O . TYR B 1 41 ? -2.711 -28.109 17.172 1 79.19 41 TYR B O 1
ATOM 3044 N N . ASP B 1 42 ? -1.893 -30.203 17.328 1 78.62 42 ASP B N 1
ATOM 3045 C CA . ASP B 1 42 ? -2.73 -30.406 18.5 1 78.62 42 ASP B CA 1
ATOM 3046 C C . ASP B 1 42 ? -2.385 -29.422 19.609 1 78.62 42 ASP B C 1
ATOM 3048 O O . ASP B 1 42 ? -1.242 -29.375 20.062 1 78.62 42 ASP B O 1
ATOM 3052 N N . ASP B 1 43 ? -3.281 -28.5 19.953 1 73.38 43 ASP B N 1
ATOM 3053 C CA . ASP B 1 43 ? -3.164 -27.484 21 1 73.38 43 ASP B CA 1
ATOM 3054 C C . ASP B 1 43 ? -2.205 -26.375 20.594 1 73.38 43 ASP B C 1
ATOM 3056 O O . ASP B 1 43 ? -1.565 -25.75 21.438 1 73.38 43 ASP B O 1
ATOM 3060 N N . VAL B 1 44 ? -1.85 -26.312 19.375 1 73.75 44 VAL B N 1
ATOM 3061 C CA . VAL B 1 44 ? -1.027 -25.234 18.844 1 73.75 44 VAL B CA 1
ATOM 3062 C C . VAL B 1 44 ? -1.82 -24.453 17.797 1 73.75 44 VAL B C 1
ATOM 3064 O O . VAL B 1 44 ? -2.371 -25.047 16.859 1 73.75 44 VAL B O 1
ATOM 3067 N N . ALA B 1 45 ? -1.922 -23.203 18.062 1 72 45 ALA B N 1
ATOM 3068 C CA . ALA B 1 45 ? -2.635 -22.391 17.078 1 72 45 ALA B CA 1
ATOM 3069 C C . ALA B 1 45 ? -1.813 -22.234 15.805 1 72 45 ALA B C 1
ATOM 3071 O O . ALA B 1 45 ? -0.612 -21.953 15.859 1 72 45 ALA B O 1
ATOM 3072 N N . LYS B 1 46 ? -2.467 -22.391 14.711 1 73.88 46 LYS B N 1
ATOM 3073 C CA . LYS B 1 46 ? -1.824 -22.344 13.398 1 73.88 46 LYS B CA 1
ATOM 3074 C C . LYS B 1 46 ? -1.199 -20.969 13.133 1 73.88 46 LYS B C 1
ATOM 3076 O O . LYS B 1 46 ? -0.227 -20.859 12.383 1 73.88 46 LYS B O 1
ATOM 3081 N N . ASP B 1 47 ? -1.693 -19.953 13.82 1 72.25 47 ASP B N 1
ATOM 3082 C CA . ASP B 1 47 ? -1.197 -18.609 13.609 1 72.25 47 ASP B CA 1
ATOM 3083 C C . ASP B 1 47 ? 0.11 -18.375 14.359 1 72.25 47 ASP B C 1
ATOM 3085 O O . ASP B 1 47 ? 0.792 -17.375 14.133 1 72.25 47 ASP B O 1
ATOM 3089 N N . ASN B 1 48 ? 0.496 -19.344 15.102 1 69.62 48 ASN B N 1
ATOM 3090 C CA . ASN B 1 48 ? 1.67 -19.141 15.945 1 69.62 48 ASN B CA 1
ATOM 3091 C C . ASN B 1 48 ? 2.941 -19.641 15.258 1 69.62 48 ASN B C 1
ATOM 3093 O O . ASN B 1 48 ? 4.031 -19.125 15.523 1 69.62 48 ASN B O 1
ATOM 3097 N N . ILE B 1 49 ? 2.721 -20.734 14.391 1 71.81 49 ILE B N 1
ATOM 3098 C CA . ILE B 1 49 ? 3.908 -21.359 13.805 1 71.81 49 ILE B CA 1
ATOM 3099 C C . ILE B 1 49 ? 3.588 -21.859 12.398 1 71.81 49 ILE B C 1
ATOM 3101 O O . ILE B 1 49 ? 2.488 -22.359 12.148 1 71.81 49 ILE B O 1
ATOM 3105 N N . GLU B 1 50 ? 4.586 -21.672 11.547 1 77.62 50 GLU B N 1
ATOM 3106 C CA . GLU B 1 50 ? 4.469 -22.172 10.18 1 77.62 50 GLU B CA 1
ATOM 3107 C C . GLU B 1 50 ? 5.492 -23.281 9.906 1 77.62 50 GLU B C 1
ATOM 3109 O O . GLU B 1 50 ? 6.645 -23.172 10.336 1 77.62 50 GLU B O 1
ATOM 3114 N N . ILE B 1 51 ? 5 -24.391 9.359 1 77.44 51 ILE B N 1
ATOM 3115 C CA . ILE B 1 51 ? 5.891 -25.469 8.93 1 77.44 51 ILE B CA 1
ATOM 3116 C C . ILE B 1 51 ? 6.277 -25.25 7.465 1 77.44 51 ILE B C 1
ATOM 3118 O O . ILE B 1 51 ? 5.453 -25.438 6.566 1 77.44 51 ILE B O 1
ATOM 3122 N N . ASP B 1 52 ? 7.5 -25.031 7.191 1 77.88 52 ASP B N 1
ATOM 3123 C CA . ASP B 1 52 ? 7.953 -24.672 5.852 1 77.88 52 ASP B CA 1
ATOM 3124 C C . ASP B 1 52 ? 8.102 -25.906 4.977 1 77.88 52 ASP B C 1
ATOM 3126 O O . ASP B 1 52 ? 7.992 -25.828 3.752 1 77.88 52 ASP B O 1
ATOM 3130 N N . MET B 1 53 ? 8.461 -26.938 5.641 1 80.62 53 MET B N 1
ATOM 3131 C CA . MET B 1 53 ? 8.703 -28.172 4.883 1 80.62 53 MET B CA 1
ATOM 3132 C C . MET B 1 53 ? 8.531 -29.391 5.773 1 80.62 53 MET B C 1
ATOM 3134 O O . MET B 1 53 ? 8.766 -29.328 6.98 1 80.62 53 MET B O 1
ATOM 3138 N N . ILE B 1 54 ? 8.086 -30.469 5.203 1 80.19 54 ILE B N 1
ATOM 3139 C CA . ILE B 1 54 ? 8.023 -31.766 5.875 1 80.19 54 ILE B CA 1
ATOM 3140 C C . ILE B 1 54 ? 8.641 -32.844 4.98 1 80.19 54 ILE B C 1
ATOM 3142 O O . ILE B 1 54 ? 8.5 -32.812 3.758 1 80.19 54 ILE B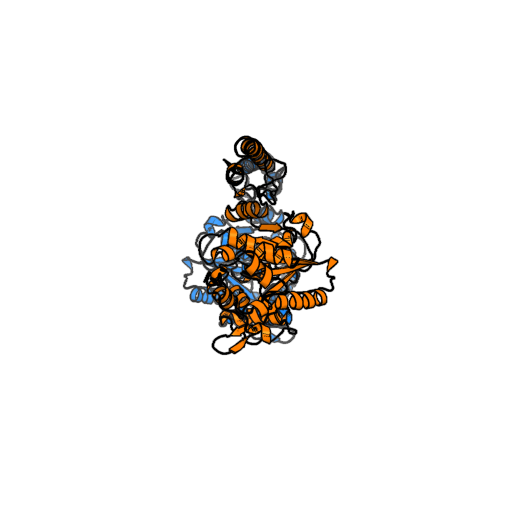 O 1
ATOM 3146 N N . ASP B 1 55 ? 9.359 -33.688 5.586 1 82.25 55 ASP B N 1
ATOM 3147 C CA . ASP B 1 55 ? 10 -34.75 4.855 1 82.25 55 ASP B CA 1
ATOM 3148 C C . ASP B 1 55 ? 9.906 -36.062 5.641 1 82.25 55 ASP B C 1
ATOM 3150 O O . ASP B 1 55 ? 10.5 -36.219 6.711 1 82.25 55 ASP B O 1
ATOM 3154 N N . PHE B 1 56 ? 9.117 -37 5.172 1 80.5 56 PHE B N 1
ATOM 3155 C CA . PHE B 1 56 ? 9.039 -38.344 5.711 1 80.5 56 PHE B CA 1
ATOM 3156 C C . PHE B 1 56 ? 10.102 -39.25 5.082 1 80.5 56 PHE B C 1
ATOM 3158 O O . PHE B 1 56 ? 10.102 -39.438 3.869 1 80.5 56 PHE B O 1
ATOM 3165 N N . SER B 1 57 ? 10.984 -39.656 5.879 1 81.94 57 SER B N 1
ATOM 3166 C CA . SER B 1 57 ? 12.047 -40.531 5.379 1 81.94 57 SER B CA 1
ATOM 3167 C C . SER B 1 57 ? 12.281 -41.719 6.305 1 81.94 57 SER B C 1
ATOM 3169 O O . SER B 1 57 ? 11.852 -41.719 7.461 1 81.94 57 SER B O 1
ATOM 3171 N N . GLY B 1 58 ? 12.914 -42.844 5.793 1 77.31 58 GLY B N 1
ATOM 3172 C CA . GLY B 1 58 ? 13.164 -44.062 6.559 1 77.31 58 GLY B CA 1
ATOM 3173 C C . GLY B 1 58 ? 12.328 -45.219 6.102 1 77.31 58 GLY B C 1
ATOM 3174 O O . GLY B 1 58 ? 11.414 -45.062 5.285 1 77.31 58 GLY B O 1
ATOM 3175 N N . PRO B 1 59 ? 12.609 -46.375 6.598 1 80.69 59 PRO B N 1
ATOM 3176 C CA . PRO B 1 59 ? 11.977 -47.594 6.121 1 80.69 59 PRO B CA 1
ATOM 3177 C C . PRO B 1 59 ? 10.469 -47.625 6.336 1 80.69 59 PRO B C 1
ATOM 3179 O O . PRO B 1 59 ? 9.727 -48.156 5.504 1 80.69 59 PRO B O 1
ATOM 3182 N N . ALA B 1 60 ? 10.023 -46.969 7.398 1 78.94 60 ALA B N 1
ATOM 3183 C CA . ALA B 1 60 ? 8.602 -46.969 7.734 1 78.94 60 ALA B CA 1
ATOM 3184 C C . ALA B 1 60 ? 7.816 -46.062 6.797 1 78.94 60 ALA B C 1
ATOM 3186 O O . ALA B 1 60 ? 6.586 -46.156 6.719 1 78.94 60 ALA B O 1
ATOM 3187 N N . PHE B 1 61 ? 8.5 -45.219 6.035 1 82.81 61 PHE B N 1
ATOM 3188 C CA . PHE B 1 61 ? 7.816 -44.188 5.266 1 82.81 61 PHE B CA 1
ATOM 3189 C C . PHE B 1 61 ? 8.125 -44.344 3.779 1 82.81 61 PHE B C 1
ATOM 3191 O O . PHE B 1 61 ? 7.98 -43.375 3.018 1 82.81 61 PHE B O 1
ATOM 3198 N N . GLU B 1 62 ? 8.547 -45.438 3.381 1 83.06 62 GLU B N 1
ATOM 3199 C CA . GLU B 1 62 ? 8.93 -45.688 1.993 1 83.06 62 GLU B CA 1
ATOM 3200 C C . GLU B 1 62 ? 7.742 -45.5 1.054 1 83.06 62 GLU B C 1
ATOM 3202 O O . GLU B 1 62 ? 7.914 -45.094 -0.1 1 83.06 62 GLU B O 1
ATOM 3207 N N . TYR B 1 63 ? 6.629 -45.688 1.584 1 85.06 63 TYR B N 1
ATOM 3208 C CA . TYR B 1 63 ? 5.426 -45.625 0.759 1 85.06 63 TYR B CA 1
ATOM 3209 C C . TYR B 1 63 ? 4.879 -44.188 0.692 1 85.06 63 TYR B C 1
ATOM 3211 O O . TYR B 1 63 ? 3.938 -43.938 -0.054 1 85.06 63 TYR B O 1
ATOM 3219 N N . VAL B 1 64 ? 5.469 -43.344 1.438 1 87.5 64 VAL B N 1
ATOM 3220 C CA . VAL B 1 64 ? 4.922 -42 1.569 1 87.5 64 VAL B CA 1
ATOM 3221 C C . VAL B 1 64 ? 5.449 -41.125 0.441 1 87.5 64 VAL B C 1
ATOM 3223 O O . VAL B 1 64 ? 6.656 -41.094 0.177 1 87.5 64 VAL B O 1
ATOM 3226 N N . ASP B 1 65 ? 4.555 -40.438 -0.244 1 91 65 ASP B N 1
ATOM 3227 C CA . ASP B 1 65 ? 4.926 -39.406 -1.19 1 91 65 ASP B CA 1
ATOM 3228 C C . ASP B 1 65 ? 4.961 -38.031 -0.509 1 91 65 ASP B C 1
ATOM 3230 O O . ASP B 1 65 ? 3.918 -37.469 -0.163 1 91 65 ASP B O 1
ATOM 3234 N N . ASN B 1 66 ? 6.078 -37.469 -0.395 1 90.19 66 ASN B N 1
ATOM 3235 C CA . ASN B 1 66 ? 6.273 -36.25 0.359 1 90.19 66 ASN B CA 1
ATOM 3236 C C . ASN B 1 66 ? 5.578 -35.062 -0.307 1 90.19 66 ASN B C 1
ATOM 3238 O O . ASN B 1 66 ? 5.266 -34.062 0.352 1 90.19 66 ASN B O 1
ATOM 3242 N N . ARG B 1 67 ? 5.363 -35.125 -1.57 1 94 67 ARG B N 1
ATOM 3243 C CA . ARG B 1 67 ? 4.621 -34.062 -2.252 1 94 67 ARG B CA 1
ATOM 3244 C C . ARG B 1 67 ? 3.176 -34.031 -1.771 1 94 67 ARG B C 1
ATOM 3246 O O . ARG B 1 67 ? 2.607 -32.938 -1.618 1 94 67 ARG B O 1
ATOM 3253 N N . LEU B 1 68 ? 2.658 -35.188 -1.509 1 93 68 LEU B N 1
ATOM 3254 C CA . LEU B 1 68 ? 1.306 -35.25 -0.964 1 93 68 LEU B CA 1
ATOM 3255 C C . LEU B 1 68 ? 1.264 -34.719 0.456 1 93 68 LEU B C 1
ATOM 3257 O O . LEU B 1 68 ? 0.296 -34.031 0.84 1 93 68 LEU B O 1
ATOM 3261 N N . MET B 1 69 ? 2.283 -35.031 1.197 1 89.62 69 MET B N 1
ATOM 3262 C CA . MET B 1 69 ? 2.355 -34.5 2.561 1 89.62 69 MET B CA 1
ATOM 3263 C C . MET B 1 69 ? 2.508 -33 2.555 1 89.62 69 MET B C 1
ATOM 3265 O O . MET B 1 69 ? 1.905 -32.312 3.379 1 89.62 69 MET B O 1
ATOM 3269 N N . SER B 1 70 ? 3.268 -32.531 1.627 1 90.31 70 SER B N 1
ATOM 3270 C CA . SER B 1 70 ? 3.412 -31.094 1.454 1 90.31 70 SER B CA 1
ATOM 3271 C C . SER B 1 70 ? 2.08 -30.438 1.101 1 90.31 70 SER B C 1
ATOM 3273 O O . SER B 1 70 ? 1.74 -29.375 1.631 1 90.31 70 SER B O 1
ATOM 3275 N N . LEU B 1 71 ? 1.404 -31.062 0.236 1 94.5 71 LEU B N 1
ATOM 3276 C CA . LEU B 1 71 ? 0.079 -30.578 -0.133 1 94.5 71 LEU B CA 1
ATOM 3277 C C . LEU B 1 71 ? -0.826 -30.484 1.091 1 94.5 71 LEU B C 1
ATOM 3279 O O . LEU B 1 71 ? -1.583 -29.531 1.236 1 94.5 71 LEU B O 1
ATOM 3283 N N . GLN B 1 72 ? -0.71 -31.438 1.992 1 91.5 72 GLN B N 1
ATOM 3284 C CA . GLN B 1 72 ? -1.527 -31.438 3.201 1 91.5 72 GLN B CA 1
ATOM 3285 C C . GLN B 1 72 ? -1.217 -30.219 4.074 1 91.5 72 GLN B C 1
ATOM 3287 O O . GLN B 1 72 ? -2.115 -29.656 4.703 1 91.5 72 GLN B O 1
ATOM 3292 N N . LEU B 1 73 ? 0.01 -29.875 4.102 1 90.69 73 LEU B N 1
ATOM 3293 C CA . LEU B 1 73 ? 0.406 -28.703 4.887 1 90.69 73 LEU B CA 1
ATOM 3294 C C . LEU B 1 73 ? -0.317 -27.453 4.398 1 90.69 73 LEU B C 1
ATOM 3296 O O . LEU B 1 73 ? -0.874 -26.703 5.203 1 90.69 73 LEU B O 1
ATOM 3300 N N . VAL B 1 74 ? -0.339 -27.266 3.082 1 94.31 74 VAL B N 1
ATOM 3301 C CA . VAL B 1 74 ? -0.945 -26.078 2.494 1 94.31 74 VAL B CA 1
ATOM 3302 C C . VAL B 1 74 ? -2.465 -26.156 2.633 1 94.31 74 VAL B C 1
ATOM 3304 O O . VAL B 1 74 ? -3.102 -25.188 3.055 1 94.31 74 VAL B O 1
ATOM 3307 N N . LYS B 1 75 ? -2.951 -27.297 2.355 1 92.56 75 LYS B N 1
ATOM 3308 C CA . LYS B 1 75 ? -4.395 -27.516 2.414 1 92.56 75 LYS B CA 1
ATOM 3309 C C . LYS B 1 75 ? -4.934 -27.25 3.816 1 92.56 75 LYS B C 1
ATOM 3311 O O . LYS B 1 75 ? -6.027 -26.703 3.975 1 92.56 75 LYS B O 1
ATOM 3316 N N . ASN B 1 76 ? -4.148 -27.594 4.805 1 89.25 76 ASN B N 1
ATOM 3317 C CA . ASN B 1 76 ? -4.594 -27.484 6.191 1 89.25 76 ASN B CA 1
ATOM 3318 C C . ASN B 1 76 ? -4.207 -26.141 6.797 1 89.25 76 ASN B C 1
ATOM 3320 O O . ASN B 1 76 ? -4.371 -25.922 8 1 89.25 76 ASN B O 1
ATOM 3324 N N . GLY B 1 77 ? -3.617 -25.312 6.039 1 90.38 77 GLY B N 1
ATOM 3325 C CA . GLY B 1 77 ? -3.301 -23.969 6.504 1 90.38 77 GLY B CA 1
ATOM 3326 C C . GLY B 1 77 ? -2.084 -23.922 7.406 1 90.38 77 GLY B C 1
ATOM 3327 O O . GLY B 1 77 ? -1.933 -23 8.203 1 90.38 77 GLY B O 1
ATOM 3328 N N . MET B 1 78 ? -1.269 -24.953 7.355 1 86.69 78 MET B N 1
ATOM 3329 C CA . MET B 1 78 ? -0.088 -25.031 8.211 1 86.69 78 MET B CA 1
ATOM 3330 C C . MET B 1 78 ? 1.075 -24.25 7.605 1 86.69 78 MET B C 1
ATOM 3332 O O . MET B 1 78 ? 2.043 -23.938 8.297 1 86.69 78 MET B O 1
ATOM 3336 N N . THR B 1 79 ? 0.993 -24.016 6.285 1 89.69 79 THR B N 1
ATOM 3337 C CA . THR B 1 79 ? 1.892 -23.141 5.539 1 89.69 79 THR B CA 1
ATOM 3338 C C . THR B 1 79 ? 1.189 -22.562 4.316 1 89.69 79 THR B C 1
ATOM 3340 O O . THR B 1 79 ? 0.177 -23.094 3.863 1 89.69 79 THR B O 1
ATOM 3343 N N . ASP B 1 80 ? 1.738 -21.516 3.848 1 93.5 80 ASP B N 1
ATOM 3344 C CA . ASP B 1 80 ? 1.08 -20.891 2.711 1 93.5 80 ASP B CA 1
ATOM 3345 C C . ASP B 1 80 ? 1.633 -21.422 1.39 1 93.5 80 ASP B C 1
ATOM 3347 O O . ASP B 1 80 ? 1.011 -21.25 0.339 1 93.5 80 ASP B O 1
ATOM 3351 N N . ALA B 1 81 ? 2.811 -21.984 1.497 1 96.06 81 ALA B N 1
ATOM 3352 C CA . ALA B 1 81 ? 3.398 -22.469 0.249 1 96.06 81 ALA B CA 1
ATOM 3353 C C . ALA B 1 81 ? 4.41 -23.578 0.512 1 96.06 81 ALA B C 1
ATOM 3355 O O . ALA B 1 81 ? 5.039 -23.609 1.571 1 96.06 81 ALA B O 1
ATOM 3356 N N . VAL B 1 82 ? 4.57 -24.5 -0.407 1 95.12 82 VAL B N 1
ATOM 3357 C CA . VAL B 1 82 ? 5.598 -25.531 -0.421 1 95.12 82 VAL B CA 1
ATOM 3358 C C . VAL B 1 82 ? 6.227 -25.609 -1.81 1 95.12 82 VAL B C 1
ATOM 3360 O O . VAL B 1 82 ? 5.57 -25.344 -2.814 1 95.12 82 VAL B O 1
ATOM 3363 N N . ILE B 1 83 ? 7.508 -25.969 -1.848 1 96.12 83 ILE B N 1
ATOM 3364 C CA . ILE B 1 83 ? 8.25 -26.047 -3.102 1 96.12 83 ILE B CA 1
ATOM 3365 C C . ILE B 1 83 ? 8.852 -27.438 -3.26 1 96.12 83 ILE B C 1
ATOM 3367 O O . ILE B 1 83 ? 9.375 -28.016 -2.301 1 96.12 83 ILE B O 1
ATOM 3371 N N . PHE B 1 84 ? 8.758 -28.016 -4.43 1 94 84 PHE B N 1
ATOM 3372 C CA . PHE B 1 84 ? 9.484 -29.234 -4.715 1 94 84 PHE B CA 1
ATOM 3373 C C . PHE B 1 84 ? 10.18 -29.156 -6.07 1 94 84 PHE B C 1
ATOM 3375 O O . PHE B 1 84 ? 9.664 -28.516 -6.996 1 94 84 PHE B O 1
ATOM 3382 N N . ASN B 1 85 ? 11.266 -29.797 -6.188 1 95.38 85 ASN B N 1
ATOM 3383 C CA . ASN B 1 85 ? 12.047 -29.734 -7.418 1 95.38 85 ASN B CA 1
ATOM 3384 C C . ASN B 1 85 ? 11.57 -30.766 -8.438 1 95.38 85 ASN B C 1
ATOM 3386 O O . ASN B 1 85 ? 10.578 -31.453 -8.203 1 95.38 85 ASN B O 1
ATOM 3390 N N . SER B 1 86 ? 12.234 -30.844 -9.578 1 96.06 86 SER B N 1
ATOM 3391 C CA . SER B 1 86 ? 11.812 -31.688 -10.688 1 96.06 86 SER B CA 1
ATOM 3392 C C . SER B 1 86 ? 11.906 -33.156 -10.328 1 96.06 86 SER B C 1
ATOM 3394 O O . SER B 1 86 ? 11.242 -34 -10.938 1 96.06 86 SER B O 1
ATOM 3396 N N . GLU B 1 87 ? 12.656 -33.469 -9.32 1 94.19 87 GLU B N 1
ATOM 3397 C CA . GLU B 1 87 ? 12.805 -34.844 -8.883 1 94.19 87 GLU B CA 1
ATOM 3398 C C . GLU B 1 87 ? 11.734 -35.219 -7.855 1 94.19 87 GLU B C 1
ATOM 3400 O O . GLU B 1 87 ? 11.648 -36.375 -7.434 1 94.19 87 GLU B O 1
ATOM 3405 N N . GLY B 1 88 ? 10.984 -34.25 -7.422 1 91.31 88 GLY B N 1
ATOM 3406 C CA . GLY B 1 88 ? 9.906 -34.5 -6.484 1 91.31 88 GLY B CA 1
ATOM 3407 C C . GLY B 1 88 ? 10.312 -34.312 -5.035 1 91.31 88 GLY B C 1
ATOM 3408 O O . GLY B 1 88 ? 9.57 -34.688 -4.121 1 91.31 88 GLY B O 1
ATOM 3409 N N . ASN B 1 89 ? 11.477 -33.781 -4.875 1 90.75 89 ASN B N 1
ATOM 3410 C CA . ASN B 1 89 ? 11.945 -33.531 -3.514 1 90.75 89 ASN B CA 1
ATOM 3411 C C . ASN B 1 89 ? 11.453 -32.188 -2.971 1 90.75 89 ASN B C 1
ATOM 3413 O O . ASN B 1 89 ? 11.453 -31.203 -3.688 1 90.75 89 ASN B O 1
ATOM 3417 N N . ASN B 1 90 ? 11.102 -32.312 -1.707 1 90.38 90 ASN B N 1
ATOM 3418 C CA . ASN B 1 90 ? 10.727 -31.062 -1.029 1 90.38 90 ASN B CA 1
ATOM 3419 C C . ASN B 1 90 ? 11.938 -30.156 -0.805 1 90.38 90 ASN B C 1
ATOM 3421 O O . ASN B 1 90 ? 13.016 -30.641 -0.449 1 90.38 90 ASN B O 1
ATOM 3425 N N . MET B 1 91 ? 11.711 -28.891 -1.034 1 91.75 91 MET B N 1
ATOM 3426 C CA . MET B 1 91 ? 12.797 -27.938 -0.889 1 91.75 91 MET B CA 1
ATOM 3427 C C . MET B 1 91 ? 12.469 -26.906 0.191 1 91.75 91 MET B C 1
ATOM 3429 O O . MET B 1 91 ? 11.32 -26.469 0.32 1 91.75 91 MET B O 1
ATOM 3433 N N . LEU B 1 92 ? 13.484 -26.578 0.899 1 90.06 92 LEU B N 1
ATOM 3434 C CA . LEU B 1 92 ? 13.352 -25.422 1.784 1 90.06 92 LEU B CA 1
ATOM 3435 C C . LEU B 1 92 ? 13.367 -24.125 0.988 1 90.06 92 LEU B C 1
ATOM 3437 O O . LEU B 1 92 ? 14.328 -23.844 0.263 1 90.06 92 LEU B O 1
ATOM 3441 N N . PRO B 1 93 ? 12.375 -23.297 1.148 1 91.88 93 PRO B N 1
ATOM 3442 C CA . PRO B 1 93 ? 12.305 -22.062 0.367 1 91.88 93 PRO B CA 1
ATOM 3443 C C . PRO B 1 93 ? 13.531 -21.172 0.559 1 91.88 93 PRO B C 1
ATOM 3445 O O . PRO B 1 93 ? 14.055 -20.609 -0.41 1 91.88 93 PRO B O 1
ATOM 3448 N N . ALA B 1 94 ? 14 -21.031 1.762 1 89.38 94 ALA B N 1
ATOM 3449 C CA . ALA B 1 94 ? 15.156 -20.203 2.062 1 89.38 94 ALA B CA 1
ATOM 3450 C C . ALA B 1 94 ? 16.391 -20.656 1.273 1 89.38 94 ALA B C 1
ATOM 3452 O O . ALA B 1 94 ? 17.234 -19.844 0.909 1 89.38 94 ALA B O 1
ATOM 3453 N N . ASP B 1 95 ? 16.406 -21.938 0.976 1 90.12 95 ASP B N 1
ATOM 3454 C CA . ASP B 1 95 ? 17.547 -22.484 0.237 1 90.12 95 ASP B CA 1
ATOM 3455 C C . ASP B 1 95 ? 17.375 -22.25 -1.265 1 90.12 95 ASP B C 1
ATOM 3457 O O . ASP B 1 95 ? 18.344 -21.891 -1.947 1 90.12 95 ASP B O 1
ATOM 3461 N N . VAL B 1 96 ? 16.25 -22.359 -1.7 1 94.31 96 VAL B N 1
ATOM 3462 C CA . VAL B 1 96 ? 16 -22.344 -3.139 1 94.31 96 VAL B CA 1
ATOM 3463 C C . VAL B 1 96 ? 15.914 -20.906 -3.643 1 94.31 96 VAL B C 1
ATOM 3465 O O . VAL B 1 96 ? 16.328 -20.609 -4.762 1 94.31 96 VAL B O 1
ATOM 3468 N N . LEU B 1 97 ? 15.484 -19.969 -2.793 1 96.56 97 LEU B N 1
ATOM 3469 C CA . LEU B 1 97 ? 15.133 -18.641 -3.277 1 96.56 97 LEU B CA 1
ATOM 3470 C C . LEU B 1 97 ? 16.156 -17.609 -2.816 1 96.56 97 LEU B C 1
ATOM 3472 O O . LEU B 1 97 ? 16.219 -16.5 -3.346 1 96.56 97 LEU B O 1
ATOM 3476 N N . TYR B 1 98 ? 17 -18.031 -1.918 1 93.88 98 TYR B N 1
ATOM 3477 C CA . TYR B 1 98 ? 17.938 -17.094 -1.307 1 93.88 98 TYR B CA 1
ATOM 3478 C C . TYR B 1 98 ? 18.828 -16.438 -2.359 1 93.88 98 TYR B C 1
ATOM 3480 O O . TYR B 1 98 ? 19.5 -17.141 -3.115 1 93.88 98 TYR B O 1
ATOM 3488 N N . LYS B 1 99 ? 18.766 -15.148 -2.453 1 94 99 LYS B N 1
ATOM 3489 C CA . LYS B 1 99 ? 19.609 -14.305 -3.295 1 94 99 LYS B CA 1
ATOM 3490 C C . LYS B 1 99 ? 19.438 -14.648 -4.773 1 94 99 LYS B C 1
ATOM 3492 O O . LYS B 1 99 ? 20.328 -14.391 -5.586 1 94 99 LYS B O 1
ATOM 3497 N N . LYS B 1 100 ? 18.391 -15.25 -5.117 1 97.31 100 LYS B N 1
ATOM 3498 C CA . LYS B 1 100 ? 18.094 -15.578 -6.512 1 97.31 100 LYS B CA 1
ATOM 3499 C C . LYS B 1 100 ? 17.141 -14.562 -7.125 1 97.31 100 LYS B C 1
ATOM 3501 O O . LYS B 1 100 ? 16.328 -13.969 -6.418 1 97.31 100 LYS B O 1
ATOM 3506 N N . ASN B 1 101 ? 17.328 -14.336 -8.445 1 98.31 101 ASN B N 1
ATOM 3507 C CA . ASN B 1 101 ? 16.203 -13.828 -9.203 1 98.31 101 ASN B CA 1
ATOM 3508 C C . ASN B 1 101 ? 15.117 -14.883 -9.375 1 98.31 101 ASN B C 1
ATOM 3510 O O . ASN B 1 101 ? 15.398 -16.078 -9.344 1 98.31 101 ASN B O 1
ATOM 3514 N N . ILE B 1 102 ? 13.953 -14.461 -9.477 1 98.62 102 ILE B N 1
ATOM 3515 C CA . ILE B 1 102 ? 12.859 -15.422 -9.562 1 98.62 102 ILE B CA 1
ATOM 3516 C C . ILE B 1 102 ? 11.984 -15.117 -10.773 1 98.62 102 ILE B C 1
ATOM 3518 O O . ILE B 1 102 ? 11.648 -13.961 -11.031 1 98.62 102 ILE B O 1
ATOM 3522 N N . PHE B 1 103 ? 11.664 -16.094 -11.547 1 98.81 103 PHE B N 1
ATOM 3523 C CA . PHE B 1 103 ? 10.672 -16.031 -12.609 1 98.81 103 PHE B CA 1
ATOM 3524 C C . PHE B 1 103 ? 9.594 -17.094 -12.414 1 98.81 103 PHE B C 1
ATOM 3526 O O . PHE B 1 103 ? 9.898 -18.281 -12.273 1 98.81 103 PHE B O 1
ATOM 3533 N N . ALA B 1 104 ? 8.352 -16.641 -12.391 1 98.62 104 ALA B N 1
ATOM 3534 C CA . ALA B 1 104 ? 7.293 -17.594 -12.047 1 98.62 104 ALA B CA 1
ATOM 3535 C C . ALA B 1 104 ? 6.164 -17.547 -13.07 1 98.62 104 ALA B C 1
ATOM 3537 O O . ALA B 1 104 ? 5.926 -16.516 -13.695 1 98.62 104 ALA B O 1
ATOM 3538 N N . VAL B 1 105 ? 5.516 -18.625 -13.242 1 98.5 105 VAL B N 1
ATOM 3539 C CA . VAL B 1 105 ? 4.316 -18.781 -14.055 1 98.5 105 VAL B CA 1
ATOM 3540 C C . VAL B 1 105 ? 3.246 -19.531 -13.273 1 98.5 105 VAL B C 1
ATOM 3542 O O . VAL B 1 105 ? 3.52 -20.578 -12.695 1 98.5 105 VAL B O 1
ATOM 3545 N N . ARG B 1 106 ? 2.1 -18.938 -13.227 1 97.5 106 ARG B N 1
ATOM 3546 C CA . ARG B 1 106 ? 0.967 -19.562 -12.547 1 97.5 106 ARG B CA 1
ATOM 3547 C C . ARG B 1 106 ? 0.008 -20.203 -13.547 1 97.5 106 ARG B C 1
ATOM 3549 O O . ARG B 1 106 ? -0.245 -19.641 -14.617 1 97.5 106 ARG B O 1
ATOM 3556 N N . GLY B 1 107 ? -0.513 -21.344 -13.203 1 95.5 107 GLY B N 1
ATOM 3557 C CA . GLY B 1 107 ? -1.514 -22 -14.039 1 95.5 107 GLY B CA 1
ATOM 3558 C C . GLY B 1 107 ? -2.105 -23.234 -13.398 1 95.5 107 GLY B C 1
ATOM 3559 O O . GLY B 1 107 ? -1.669 -23.656 -12.328 1 95.5 107 GLY B O 1
ATOM 3560 N N . SER B 1 108 ? -3.092 -23.75 -14.086 1 94.62 108 SER B N 1
ATOM 3561 C CA . SER B 1 108 ? -3.703 -25 -13.641 1 94.62 108 SER B CA 1
ATOM 3562 C C . SER B 1 108 ? -2.857 -26.203 -14.047 1 94.62 108 SER B C 1
ATOM 3564 O O . SER B 1 108 ? -2.801 -27.203 -13.32 1 94.62 108 SER B O 1
ATOM 3566 N N . PHE B 1 109 ? -2.324 -26.203 -15.258 1 97.25 109 PHE B N 1
ATOM 3567 C CA . PHE B 1 109 ? -1.455 -27.234 -15.82 1 97.25 109 PHE B CA 1
ATOM 3568 C C . PHE B 1 109 ? -2.139 -28.594 -15.797 1 97.25 109 PHE B C 1
ATOM 3570 O O . PHE B 1 109 ? -1.54 -29.578 -15.383 1 97.25 109 PHE B O 1
ATOM 3577 N N . ARG B 1 110 ? -3.371 -28.594 -16.328 1 96 110 ARG B N 1
ATOM 3578 C CA . ARG B 1 110 ? -4.203 -29.797 -16.344 1 96 110 ARG B CA 1
ATOM 3579 C C . ARG B 1 110 ? -4.637 -30.141 -17.75 1 96 110 ARG B C 1
ATOM 3581 O O . ARG B 1 110 ? -5.828 -30.109 -18.078 1 96 110 ARG B O 1
ATOM 3588 N N . PRO B 1 111 ? -3.828 -30.547 -18.609 1 96.38 111 PRO B N 1
ATOM 3589 C CA . PRO B 1 111 ? -2.389 -30.672 -18.375 1 96.38 111 PRO B CA 1
ATOM 3590 C C . PRO B 1 111 ? -1.602 -29.453 -18.844 1 96.38 111 PRO B C 1
ATOM 3592 O O . PRO B 1 111 ? -2.188 -28.5 -19.344 1 96.38 111 PRO B O 1
ATOM 3595 N N . VAL B 1 112 ? -0.352 -29.484 -18.625 1 97.81 112 VAL B N 1
ATOM 3596 C CA . VAL B 1 112 ? 0.544 -28.5 -19.219 1 97.81 112 VAL B CA 1
ATOM 3597 C C . VAL B 1 112 ? 0.45 -28.578 -20.734 1 97.81 112 VAL B C 1
ATOM 3599 O O . VAL B 1 112 ? 0.389 -29.656 -21.312 1 97.81 112 VAL B O 1
ATOM 3602 N N . THR B 1 113 ? 0.396 -27.484 -21.391 1 97.5 113 THR B N 1
ATOM 3603 C CA . THR B 1 113 ? 0.294 -27.422 -22.859 1 97.5 113 THR B CA 1
ATOM 3604 C C . THR B 1 113 ? 1.473 -26.656 -23.438 1 97.5 113 THR B C 1
ATOM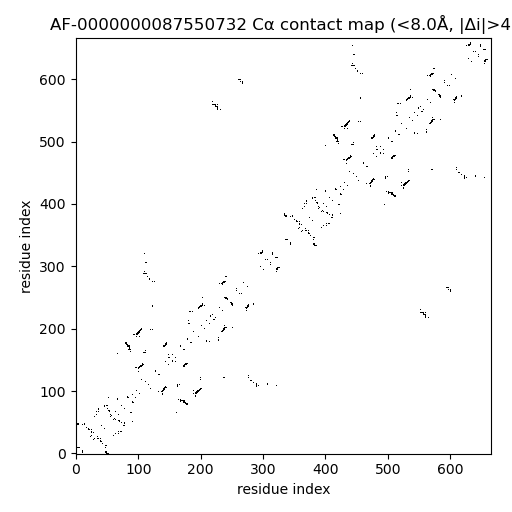 3606 O O . THR B 1 113 ? 2.301 -26.109 -22.703 1 97.5 113 THR B O 1
ATOM 3609 N N . LYS B 1 114 ? 1.482 -26.641 -24.75 1 97.38 114 LYS B N 1
ATOM 3610 C CA . LYS B 1 114 ? 2.547 -25.922 -25.438 1 97.38 114 LYS B CA 1
ATOM 3611 C C . LYS B 1 114 ? 2.436 -24.422 -25.219 1 97.38 114 LYS B C 1
ATOM 3613 O O . LYS B 1 114 ? 3.439 -23.703 -25.234 1 97.38 114 LYS B O 1
ATOM 3618 N N . VAL B 1 115 ? 1.239 -23.938 -24.953 1 96.06 115 VAL B N 1
ATOM 3619 C CA . VAL B 1 115 ? 1.043 -22.516 -24.672 1 96.06 115 VAL B CA 1
ATOM 3620 C C . VAL B 1 115 ? 1.76 -22.156 -23.375 1 96.06 115 VAL B C 1
ATOM 3622 O O . VAL B 1 115 ? 2.404 -21.109 -23.297 1 96.06 115 VAL B O 1
ATOM 3625 N N . ASN B 1 116 ? 1.639 -22.969 -22.359 1 97.06 116 ASN B N 1
ATOM 3626 C CA . ASN B 1 116 ? 2.301 -22.719 -21.078 1 97.06 116 ASN B CA 1
ATOM 3627 C C . ASN B 1 116 ? 3.814 -22.641 -21.234 1 97.06 116 ASN B C 1
ATOM 3629 O O . ASN B 1 116 ? 4.453 -21.734 -20.703 1 97.06 116 ASN B O 1
ATOM 3633 N N . ILE B 1 117 ? 4.332 -23.594 -22.016 1 97.44 117 ILE B N 1
ATOM 3634 C CA . ILE B 1 117 ? 5.777 -23.688 -22.203 1 97.44 117 ILE B CA 1
ATOM 3635 C C . ILE B 1 117 ? 6.27 -22.5 -23.031 1 97.44 117 ILE B C 1
ATOM 3637 O O . ILE B 1 117 ? 7.316 -21.922 -22.75 1 97.44 117 ILE B O 1
ATOM 3641 N N . ASP B 1 118 ? 5.508 -22.234 -24.062 1 97.94 118 ASP B N 1
ATOM 3642 C CA . ASP B 1 118 ? 5.855 -21.094 -24.922 1 97.94 118 ASP B CA 1
ATOM 3643 C C . ASP B 1 118 ? 5.879 -19.797 -24.125 1 97.94 118 ASP B C 1
ATOM 3645 O O . ASP B 1 118 ? 6.801 -18.984 -24.266 1 97.94 118 ASP B O 1
ATOM 3649 N N . MET B 1 119 ? 4.891 -19.578 -23.297 1 97.88 119 MET B N 1
ATOM 3650 C CA . MET B 1 119 ? 4.809 -18.406 -22.422 1 97.88 119 MET B CA 1
ATOM 3651 C C . MET B 1 119 ? 5.984 -18.359 -21.469 1 97.88 119 MET B C 1
ATOM 3653 O O . MET B 1 119 ? 6.625 -17.312 -21.297 1 97.88 119 MET B O 1
ATOM 3657 N N . LEU B 1 120 ? 6.254 -19.469 -20.859 1 98.19 120 LEU B N 1
ATOM 3658 C CA . LEU B 1 120 ? 7.34 -19.562 -19.891 1 98.19 120 LEU B CA 1
ATOM 3659 C C . LEU B 1 120 ? 8.68 -19.25 -20.547 1 98.19 120 LEU B C 1
ATOM 3661 O O . LEU B 1 120 ? 9.43 -18.391 -20.047 1 98.19 120 LEU B O 1
ATOM 3665 N N . ARG B 1 121 ? 8.969 -19.859 -21.656 1 97.94 121 ARG B N 1
ATOM 3666 C CA . ARG B 1 121 ? 10.273 -19.75 -22.312 1 97.94 121 ARG B CA 1
ATOM 3667 C C . ARG B 1 121 ? 10.492 -18.328 -22.844 1 97.94 121 ARG B C 1
ATOM 3669 O O . ARG B 1 121 ? 11.547 -17.734 -22.594 1 97.94 121 ARG B O 1
ATOM 3676 N N . ASN B 1 122 ? 9.539 -17.859 -23.516 1 98.19 122 ASN B N 1
ATOM 3677 C CA . ASN B 1 122 ? 9.688 -16.531 -24.109 1 98.19 122 ASN B CA 1
ATOM 3678 C C . ASN B 1 122 ? 9.664 -15.438 -23.047 1 98.19 122 ASN B C 1
ATOM 3680 O O . ASN B 1 122 ? 10.398 -14.445 -23.141 1 98.19 122 ASN B O 1
ATOM 3684 N N . GLY B 1 123 ? 8.758 -15.594 -22.062 1 98.62 123 GLY B N 1
ATOM 3685 C CA . GLY B 1 123 ? 8.773 -14.672 -20.938 1 98.62 123 GLY B CA 1
ATOM 3686 C C . GLY B 1 123 ? 10.094 -14.656 -20.188 1 98.62 123 GLY B C 1
ATOM 3687 O O . GLY B 1 123 ? 10.617 -13.586 -19.875 1 98.62 123 GLY B O 1
ATOM 3688 N N . LEU B 1 124 ? 10.625 -15.828 -19.953 1 98.62 124 LEU B N 1
ATOM 3689 C CA . LEU B 1 124 ? 11.898 -15.953 -19.25 1 98.62 124 LEU B CA 1
ATOM 3690 C C . LEU B 1 124 ? 13.016 -15.281 -20.047 1 98.62 124 LEU B C 1
ATOM 3692 O O . LEU B 1 124 ? 13.844 -14.57 -19.484 1 98.62 124 LEU B O 1
ATOM 3696 N N . ASP B 1 125 ? 13.047 -15.523 -21.312 1 98.31 125 ASP B N 1
ATOM 3697 C CA . ASP B 1 125 ? 14.055 -14.914 -22.172 1 98.31 125 ASP B CA 1
ATOM 3698 C C . ASP B 1 125 ? 14.039 -13.391 -22.047 1 98.31 125 ASP B C 1
ATOM 3700 O O . ASP B 1 125 ? 15.086 -12.758 -21.922 1 98.31 125 ASP B O 1
ATOM 3704 N N . MET B 1 126 ? 12.891 -12.859 -22.125 1 98.5 126 MET B N 1
ATOM 3705 C CA . MET B 1 126 ? 12.758 -11.414 -21.984 1 98.5 126 MET B CA 1
ATOM 3706 C C . MET B 1 126 ? 13.195 -10.961 -20.594 1 98.5 126 MET B C 1
ATOM 3708 O O . MET B 1 126 ? 13.883 -9.945 -20.453 1 98.5 126 MET B O 1
ATOM 3712 N N . PHE B 1 127 ? 12.828 -11.672 -19.594 1 98.56 127 PHE B N 1
ATOM 3713 C CA . PHE B 1 127 ? 13.164 -11.336 -18.219 1 98.56 127 PHE B CA 1
ATOM 3714 C C . PHE B 1 127 ? 14.68 -11.312 -18.016 1 98.56 127 PHE B C 1
ATOM 3716 O O . PHE B 1 127 ? 15.219 -10.383 -17.422 1 98.56 127 PHE B O 1
ATOM 3723 N N . LEU B 1 128 ? 15.312 -12.328 -18.5 1 98.5 128 LEU B N 1
ATOM 3724 C CA . LEU B 1 128 ? 16.766 -12.422 -18.359 1 98.5 128 LEU B CA 1
ATOM 3725 C C . LEU B 1 128 ? 17.453 -11.219 -19 1 98.5 128 LEU B C 1
ATOM 3727 O O . LEU B 1 128 ? 18.406 -10.68 -18.438 1 98.5 128 LEU B O 1
ATOM 3731 N N . LYS B 1 129 ? 16.953 -10.758 -20.094 1 97.69 129 LYS B N 1
ATOM 3732 C CA . LYS B 1 129 ? 17.5 -9.594 -20.781 1 97.69 129 LYS B CA 1
ATOM 3733 C C . LYS B 1 129 ? 17.219 -8.312 -20.016 1 97.69 129 LYS B C 1
ATOM 3735 O O . LYS B 1 129 ? 18.109 -7.484 -19.828 1 97.69 129 LYS B O 1
ATOM 3740 N N . ASP B 1 130 ? 16.031 -8.219 -19.609 1 96.94 130 ASP B N 1
ATOM 3741 C CA . ASP B 1 130 ? 15.602 -6.996 -18.938 1 96.94 130 ASP B CA 1
ATOM 3742 C C . ASP B 1 130 ? 16.312 -6.828 -17.594 1 96.94 130 ASP B C 1
ATOM 3744 O O . ASP B 1 130 ? 16.688 -5.715 -17.234 1 96.94 130 ASP B O 1
ATOM 3748 N N . ALA B 1 131 ? 16.406 -7.93 -16.828 1 96.06 131 ALA B N 1
ATOM 3749 C CA . ALA B 1 131 ? 16.984 -7.902 -15.477 1 96.06 131 ALA B CA 1
ATOM 3750 C C . ALA B 1 131 ? 18.5 -8.062 -15.531 1 96.06 131 ALA B C 1
ATOM 3752 O O . ALA B 1 131 ? 19.172 -8 -14.5 1 96.06 131 ALA B O 1
ATOM 3753 N N . LEU B 1 132 ? 19.062 -8.273 -16.734 1 96.31 132 LEU B N 1
ATOM 3754 C CA . LEU B 1 132 ? 20.484 -8.453 -16.922 1 96.31 132 LEU B CA 1
ATOM 3755 C C . LEU B 1 132 ? 21.031 -9.547 -16.016 1 96.31 132 LEU B C 1
ATOM 3757 O O . LEU B 1 132 ? 22 -9.336 -15.289 1 96.31 132 LEU B O 1
ATOM 3761 N N . CYS B 1 133 ? 20.344 -10.617 -16.016 1 96.44 133 CYS B N 1
ATOM 3762 C CA . CYS B 1 133 ? 20.766 -11.75 -15.203 1 96.44 133 CYS B CA 1
ATOM 3763 C C . CYS B 1 133 ? 20.859 -13.023 -16.031 1 96.44 133 CYS B C 1
ATOM 3765 O O . CYS B 1 133 ? 20.438 -13.039 -17.203 1 96.44 133 CYS B O 1
ATOM 3767 N N . THR B 1 134 ? 21.469 -14.047 -15.445 1 96.88 134 THR B N 1
ATOM 3768 C CA . THR B 1 134 ? 21.672 -15.312 -16.156 1 96.88 134 THR B CA 1
ATOM 3769 C C . THR B 1 134 ? 20.688 -16.375 -15.664 1 96.88 134 THR B C 1
ATOM 3771 O O . THR B 1 134 ? 20.016 -16.172 -14.648 1 96.88 134 THR B O 1
ATOM 3774 N N . HIS B 1 135 ? 20.656 -17.469 -16.391 1 96.44 135 HIS B N 1
ATOM 3775 C CA . HIS B 1 135 ? 19.812 -18.594 -16.016 1 96.44 135 HIS B CA 1
ATOM 3776 C C . HIS B 1 135 ? 20.25 -19.172 -14.664 1 96.44 135 HIS B C 1
ATOM 3778 O O . HIS B 1 135 ? 19.406 -19.562 -13.859 1 96.44 135 HIS B O 1
ATOM 3784 N N . GLU B 1 136 ? 21.5 -19.172 -14.406 1 95.44 136 GLU B N 1
ATOM 3785 C CA . GLU B 1 136 ? 22.047 -19.75 -13.18 1 95.44 136 GLU B CA 1
ATOM 3786 C C . GLU B 1 136 ? 21.656 -18.922 -11.961 1 95.44 136 GLU B C 1
ATOM 3788 O O . GLU B 1 136 ? 21.484 -19.453 -10.867 1 95.44 136 GLU B O 1
ATOM 3793 N N . GLU B 1 137 ? 21.453 -17.703 -12.203 1 97.25 137 GLU B N 1
ATOM 3794 C CA . GLU B 1 137 ? 21.109 -16.781 -11.125 1 97.25 137 GLU B CA 1
ATOM 3795 C C . GLU B 1 137 ? 19.609 -16.703 -10.922 1 97.25 137 GLU B C 1
ATOM 3797 O O . GLU B 1 137 ? 19.125 -15.961 -10.055 1 97.25 137 GLU B O 1
ATOM 3802 N N . THR B 1 138 ? 18.875 -17.438 -11.734 1 98.38 138 THR B N 1
ATOM 3803 C CA . THR B 1 138 ? 17.438 -17.281 -11.75 1 98.38 138 THR B CA 1
ATOM 3804 C C . THR B 1 138 ? 16.75 -18.609 -11.398 1 98.38 138 THR B C 1
ATOM 3806 O O . THR B 1 138 ? 17.078 -19.641 -11.969 1 98.38 138 THR B O 1
ATOM 3809 N N . GLU B 1 139 ? 15.898 -18.562 -10.398 1 98.38 139 GLU B N 1
ATOM 3810 C CA . GLU B 1 139 ? 15.031 -19.703 -10.102 1 98.38 139 GLU B CA 1
ATOM 3811 C C . GLU B 1 139 ? 13.711 -19.609 -10.859 1 98.38 139 GLU B C 1
ATOM 3813 O O . GLU B 1 139 ? 13.008 -18.594 -10.766 1 98.38 139 GLU B O 1
ATOM 3818 N N . VAL B 1 140 ? 13.438 -20.625 -11.641 1 98.56 140 VAL B N 1
ATOM 3819 C CA . VAL B 1 140 ? 12.195 -20.688 -12.406 1 98.56 140 VAL B CA 1
ATOM 3820 C C . VAL B 1 140 ? 11.18 -21.547 -11.656 1 98.56 140 VAL B C 1
ATOM 3822 O O . VAL B 1 140 ? 11.453 -22.703 -11.352 1 98.56 140 VAL B O 1
ATOM 3825 N N . LEU B 1 141 ? 10.016 -21 -11.375 1 98.56 141 LEU B N 1
ATOM 3826 C CA . LEU B 1 141 ? 9.008 -21.688 -10.578 1 98.56 141 LEU B CA 1
ATOM 3827 C C . LEU B 1 141 ? 7.684 -21.766 -11.328 1 98.56 141 LEU B C 1
ATOM 3829 O O . LEU B 1 141 ? 7.246 -20.766 -11.922 1 98.56 141 LEU B O 1
ATOM 3833 N N . ILE B 1 142 ? 7.098 -22.906 -11.281 1 98.56 142 ILE B N 1
ATOM 3834 C CA . ILE B 1 142 ? 5.719 -23.094 -11.719 1 98.56 142 ILE B CA 1
ATOM 3835 C C . ILE B 1 142 ? 4.793 -23.141 -10.508 1 98.56 142 ILE B C 1
ATOM 3837 O O . ILE B 1 142 ? 4.977 -23.969 -9.609 1 98.56 142 ILE B O 1
ATOM 3841 N N . GLU B 1 143 ? 3.855 -22.266 -10.523 1 98.56 143 GLU B N 1
ATOM 3842 C CA . GLU B 1 143 ? 2.961 -22.203 -9.367 1 98.56 143 GLU B CA 1
ATOM 3843 C C . GLU B 1 143 ? 1.602 -22.812 -9.688 1 98.56 143 GLU B C 1
ATOM 3845 O O . GLU B 1 143 ? 0.996 -22.5 -10.719 1 98.56 143 GLU B O 1
ATOM 3850 N N . ILE B 1 144 ? 1.169 -23.625 -8.852 1 97.69 144 ILE B N 1
ATOM 3851 C CA . ILE B 1 144 ? -0.206 -24.109 -8.805 1 97.69 144 ILE B CA 1
ATOM 3852 C C . ILE B 1 144 ? -0.841 -23.734 -7.465 1 97.69 144 ILE B C 1
ATOM 3854 O O . ILE B 1 144 ? -0.308 -24.062 -6.402 1 97.69 144 ILE B O 1
ATOM 3858 N N . THR B 1 145 ? -1.944 -23.031 -7.516 1 96.94 145 THR B N 1
ATOM 3859 C CA . THR B 1 145 ? -2.6 -22.625 -6.277 1 96.94 145 THR B CA 1
ATOM 3860 C C . THR B 1 145 ? -3.592 -23.688 -5.816 1 96.94 145 THR B C 1
ATOM 3862 O O . THR B 1 145 ? -4.039 -24.516 -6.617 1 96.94 145 THR B O 1
ATOM 3865 N N . ILE B 1 146 ? -3.938 -23.656 -4.551 1 95.56 146 ILE B N 1
ATOM 3866 C CA . ILE B 1 146 ? -4.988 -24.516 -4.02 1 95.56 146 ILE B CA 1
ATOM 3867 C C . ILE B 1 146 ? -6.289 -24.281 -4.777 1 95.56 146 ILE B C 1
ATOM 3869 O O . ILE B 1 146 ? -7.047 -25.219 -5.035 1 95.56 146 ILE B O 1
ATOM 3873 N N . SER B 1 147 ? -6.504 -23.062 -5.129 1 92.69 147 SER B N 1
ATOM 3874 C CA . SER B 1 147 ? -7.695 -22.734 -5.906 1 92.69 147 SER B CA 1
ATOM 3875 C C . SER B 1 147 ? -7.68 -23.438 -7.262 1 92.69 147 SER B C 1
ATOM 3877 O O . SER B 1 147 ? -8.719 -23.906 -7.734 1 92.69 147 SER B O 1
ATOM 3879 N N . ASN B 1 148 ? -6.562 -23.453 -7.906 1 93.12 148 ASN B N 1
ATOM 3880 C CA . ASN B 1 148 ? -6.434 -24.203 -9.148 1 93.12 148 ASN B CA 1
ATOM 3881 C C . ASN B 1 148 ? -6.805 -25.672 -8.969 1 93.12 148 ASN B C 1
ATOM 3883 O O . ASN B 1 148 ? -7.473 -26.266 -9.812 1 93.12 148 ASN B O 1
ATOM 3887 N N . LEU B 1 149 ? -6.426 -26.219 -7.855 1 94.12 149 LEU B N 1
ATOM 3888 C CA . LEU B 1 149 ? -6.621 -27.641 -7.574 1 94.12 149 LEU B CA 1
ATOM 3889 C C . LEU B 1 149 ? -8.07 -27.922 -7.203 1 94.12 149 LEU B C 1
ATOM 3891 O O . LEU B 1 149 ? -8.539 -29.047 -7.34 1 94.12 149 LEU B O 1
ATOM 3895 N N . ARG B 1 150 ? -8.781 -26.875 -6.793 1 90.69 150 ARG B N 1
ATOM 3896 C CA . ARG B 1 150 ? -10.172 -27.031 -6.367 1 90.69 150 ARG B CA 1
ATOM 3897 C C . ARG B 1 150 ? -11.125 -26.656 -7.496 1 90.69 150 ARG B C 1
ATOM 3899 O O . ARG B 1 150 ? -12.336 -26.531 -7.273 1 90.69 150 ARG B O 1
ATOM 3906 N N . ALA B 1 151 ? -10.664 -26.375 -8.602 1 81.19 151 ALA B N 1
ATOM 3907 C CA . ALA B 1 151 ? -11.484 -25.875 -9.703 1 81.19 151 ALA B CA 1
ATOM 3908 C C . ALA B 1 151 ? -12.664 -26.797 -9.977 1 81.19 151 ALA B C 1
ATOM 3910 O O . ALA B 1 151 ? -13.758 -26.344 -10.305 1 81.19 151 ALA B O 1
ATOM 3911 N N . ASP B 1 152 ? -12.586 -28.047 -9.773 1 77.25 152 ASP B N 1
ATOM 3912 C CA . ASP B 1 152 ? -13.664 -29 -10.055 1 77.25 152 ASP B CA 1
ATOM 3913 C C . ASP B 1 152 ? -14.188 -29.641 -8.766 1 77.25 152 ASP B C 1
ATOM 3915 O O . ASP B 1 152 ? -14.758 -30.734 -8.797 1 77.25 152 ASP B O 1
ATOM 3919 N N . GLY B 1 153 ? -13.938 -29.031 -7.648 1 84.75 153 GLY B N 1
ATOM 3920 C CA . GLY B 1 153 ? -14.391 -29.562 -6.375 1 84.75 153 GLY B CA 1
ATOM 3921 C C . GLY B 1 153 ? -13.273 -29.734 -5.367 1 84.75 153 GLY B C 1
ATOM 3922 O O . GLY B 1 153 ? -12.398 -28.875 -5.25 1 84.75 153 GLY B O 1
ATOM 3923 N N . ASP B 1 154 ? -13.453 -30.844 -4.703 1 87.62 154 ASP B N 1
ATOM 3924 C CA . ASP B 1 154 ? -12.422 -31.109 -3.705 1 87.62 154 ASP B CA 1
ATOM 3925 C C . ASP B 1 154 ? -11.094 -31.453 -4.367 1 87.62 154 ASP B C 1
ATOM 3927 O O . ASP B 1 154 ? -11.055 -31.891 -5.52 1 87.62 154 ASP B O 1
ATOM 3931 N N . ILE B 1 155 ? -10.133 -31.234 -3.678 1 91.44 155 ILE B N 1
ATOM 3932 C CA . ILE B 1 155 ? -8.805 -31.5 -4.211 1 91.44 155 ILE B CA 1
ATOM 3933 C C . ILE B 1 155 ? -8.664 -33 -4.496 1 91.44 155 ILE B C 1
ATOM 3935 O O . ILE B 1 155 ? -8.898 -33.844 -3.619 1 91.44 155 ILE B O 1
ATOM 3939 N N . ASP B 1 156 ? -8.375 -33.281 -5.73 1 93.44 156 ASP B N 1
ATOM 3940 C CA . ASP B 1 156 ? -8.047 -34.656 -6.164 1 93.44 156 ASP B CA 1
ATOM 3941 C C . ASP B 1 156 ? -6.535 -34.875 -6.129 1 93.44 156 ASP B C 1
ATOM 3943 O O . ASP B 1 156 ? -5.801 -34.344 -6.961 1 93.44 156 ASP B O 1
ATOM 3947 N N . GLU B 1 157 ? -6.125 -35.75 -5.285 1 93.38 157 GLU B N 1
ATOM 3948 C CA . GLU B 1 157 ? -4.699 -35.969 -5.062 1 93.38 157 GLU B CA 1
ATOM 3949 C C . GLU B 1 157 ? -4.043 -36.625 -6.281 1 93.38 157 GLU B C 1
ATOM 3951 O O . GLU B 1 157 ? -2.877 -36.344 -6.578 1 93.38 157 GLU B O 1
ATOM 3956 N N . ARG B 1 158 ? -4.742 -37.562 -6.914 1 93.75 158 ARG B N 1
ATOM 3957 C CA . ARG B 1 158 ? -4.199 -38.156 -8.125 1 93.75 158 ARG B CA 1
ATOM 3958 C C . ARG B 1 158 ? -4.004 -37.125 -9.219 1 93.75 158 ARG B C 1
ATOM 3960 O O . ARG B 1 158 ? -2.98 -37.125 -9.914 1 93.75 158 ARG B O 1
ATOM 3967 N N . ASP B 1 159 ? -5 -36.281 -9.375 1 94.88 159 ASP B N 1
ATOM 3968 C CA . ASP B 1 159 ? -4.898 -35.188 -10.328 1 94.88 159 ASP B CA 1
ATOM 3969 C C . ASP B 1 159 ? -3.691 -34.312 -10.023 1 94.88 159 ASP B C 1
ATOM 3971 O O . ASP B 1 159 ? -2.947 -33.938 -10.93 1 94.88 159 ASP B O 1
ATOM 3975 N N . PHE B 1 160 ? -3.562 -34.031 -8.758 1 96.62 160 PHE B N 1
ATOM 3976 C CA . PHE B 1 160 ? -2.428 -33.25 -8.305 1 96.62 160 PHE B CA 1
ATOM 3977 C C . PHE B 1 160 ? -1.112 -33.906 -8.688 1 96.62 160 PHE B C 1
ATOM 3979 O O . PHE B 1 160 ? -0.238 -33.281 -9.281 1 96.62 160 PHE B O 1
ATOM 3986 N N . LEU B 1 161 ? -0.965 -35.125 -8.383 1 95.94 161 LEU B N 1
ATOM 3987 C CA . LEU B 1 161 ? 0.27 -35.875 -8.656 1 95.94 161 LEU B CA 1
ATOM 3988 C C . LEU B 1 161 ? 0.527 -35.938 -10.156 1 95.94 161 LEU B C 1
ATOM 3990 O O . LEU B 1 161 ? 1.676 -35.875 -10.594 1 95.94 161 LEU B O 1
ATOM 3994 N N . ASP B 1 162 ? -0.543 -36.125 -10.945 1 96.5 162 ASP B N 1
ATOM 3995 C CA . ASP B 1 162 ? -0.405 -36.156 -12.398 1 96.5 162 ASP B CA 1
ATOM 3996 C C . ASP B 1 162 ? 0.223 -34.875 -12.914 1 96.5 162 ASP B C 1
ATOM 3998 O O . ASP B 1 162 ? 1.164 -34.906 -13.711 1 96.5 162 ASP B O 1
ATOM 4002 N N . ARG B 1 163 ? -0.284 -33.781 -12.43 1 97.5 163 ARG B N 1
ATOM 4003 C CA . ARG B 1 163 ? 0.199 -32.469 -12.859 1 97.5 163 ARG B CA 1
ATOM 4004 C C . ARG B 1 163 ? 1.67 -32.281 -12.508 1 97.5 163 ARG B C 1
ATOM 4006 O O . ARG B 1 163 ? 2.48 -31.938 -13.359 1 97.5 163 ARG B O 1
ATOM 4013 N N . VAL B 1 164 ? 2.018 -32.625 -11.266 1 97.25 164 VAL B N 1
ATOM 4014 C CA . VAL B 1 164 ? 3.367 -32.312 -10.797 1 97.25 164 VAL B CA 1
ATOM 4015 C C . VAL B 1 164 ? 4.352 -33.344 -11.391 1 97.25 164 VAL B C 1
ATOM 4017 O O . VAL B 1 164 ? 5.512 -33 -11.648 1 97.25 164 VAL B O 1
ATOM 4020 N N . ASP B 1 165 ? 3.918 -34.531 -11.648 1 97.12 165 ASP B N 1
ATOM 4021 C CA . ASP B 1 165 ? 4.777 -35.5 -12.312 1 97.12 165 ASP B CA 1
ATOM 4022 C C . ASP B 1 165 ? 5.16 -35.031 -13.711 1 97.12 165 ASP B C 1
ATOM 4024 O O . ASP B 1 165 ? 6.324 -35.156 -14.109 1 97.12 165 ASP B O 1
ATOM 4028 N N . ILE B 1 166 ? 4.184 -34.594 -14.43 1 98 166 ILE B N 1
ATOM 4029 C CA . ILE B 1 166 ? 4.441 -34.156 -15.789 1 98 166 ILE B CA 1
ATOM 4030 C C . ILE B 1 166 ? 5.391 -32.938 -15.758 1 98 166 ILE B C 1
ATOM 4032 O O . ILE B 1 166 ? 6.367 -32.906 -16.516 1 98 166 ILE B O 1
ATOM 4036 N N . LEU B 1 167 ? 5.133 -32 -14.883 1 98.31 167 LEU B N 1
ATOM 4037 C CA . LEU B 1 167 ? 5.973 -30.812 -14.766 1 98.31 167 LEU B CA 1
ATOM 4038 C C . LEU B 1 167 ? 7.387 -31.188 -14.336 1 98.31 167 LEU B C 1
ATOM 4040 O O . LEU B 1 167 ? 8.367 -30.625 -14.828 1 98.31 167 LEU B O 1
ATOM 4044 N N . GLY B 1 168 ? 7.422 -32.125 -13.406 1 97.19 168 GLY B N 1
ATOM 4045 C CA . GLY B 1 168 ? 8.727 -32.625 -13.008 1 97.19 168 GLY B CA 1
ATOM 4046 C C . GLY B 1 168 ? 9.5 -33.25 -14.148 1 97.19 168 GLY B C 1
ATOM 4047 O O . GLY B 1 168 ? 10.703 -33 -14.305 1 97.19 168 GLY B O 1
ATOM 4048 N N . LYS B 1 169 ? 8.812 -34.031 -14.875 1 96.25 169 LYS B N 1
ATOM 4049 C CA . LYS B 1 169 ? 9.438 -34.656 -16.031 1 96.25 169 LYS B CA 1
ATOM 4050 C C . LYS B 1 169 ? 9.984 -33.625 -17 1 96.25 169 LYS B C 1
ATOM 4052 O O . LYS B 1 169 ? 11.016 -33.844 -17.641 1 96.25 169 LYS B O 1
ATOM 4057 N N . LEU B 1 170 ? 9.32 -32.562 -17.125 1 97.69 170 LEU B N 1
ATOM 4058 C CA . LEU B 1 170 ? 9.742 -31.484 -18 1 97.69 170 LEU B CA 1
ATOM 4059 C C . LEU B 1 170 ? 10.859 -30.672 -17.359 1 97.69 170 LEU B C 1
ATOM 4061 O O . LEU B 1 170 ? 11.383 -29.719 -17.969 1 97.69 170 LEU B O 1
ATOM 4065 N N . GLY B 1 171 ? 11.195 -30.953 -16.094 1 97.19 171 GLY B N 1
ATOM 4066 C CA . GLY B 1 171 ? 12.359 -30.375 -15.445 1 97.19 171 GLY B CA 1
ATOM 4067 C C . GLY B 1 171 ? 12.031 -29.156 -14.609 1 97.19 171 GLY B C 1
ATOM 4068 O O . GLY B 1 171 ? 12.922 -28.375 -14.25 1 97.19 171 GLY B O 1
ATOM 4069 N N . TYR B 1 172 ? 10.805 -29 -14.281 1 97.75 172 TYR B N 1
ATOM 4070 C CA . TYR B 1 172 ? 10.438 -27.734 -13.641 1 97.75 172 TYR B CA 1
ATOM 4071 C C . TYR B 1 172 ? 10.297 -27.922 -12.133 1 97.75 172 TYR B C 1
ATOM 4073 O O . TYR B 1 172 ? 9.906 -28.984 -11.664 1 97.75 172 TYR B O 1
ATOM 4081 N N . THR B 1 173 ? 10.633 -26.875 -11.383 1 97.88 173 THR B N 1
ATOM 4082 C CA . THR B 1 173 ? 10.336 -26.75 -9.961 1 97.88 173 THR B CA 1
ATOM 4083 C C . THR B 1 173 ? 8.93 -26.203 -9.742 1 97.88 173 THR B C 1
ATOM 4085 O O . THR B 1 173 ? 8.516 -25.266 -10.422 1 97.88 173 THR B O 1
ATOM 4088 N N . VAL B 1 174 ? 8.25 -26.844 -8.789 1 98.25 174 VAL B N 1
ATOM 4089 C CA . VAL B 1 174 ? 6.844 -26.484 -8.617 1 98.25 174 VAL B CA 1
ATOM 4090 C C . VAL B 1 174 ? 6.625 -25.922 -7.219 1 98.25 174 VAL B C 1
ATOM 4092 O O . VAL B 1 174 ? 7.184 -26.422 -6.238 1 98.25 174 VAL B O 1
ATOM 4095 N N . ILE B 1 175 ? 5.875 -24.844 -7.129 1 98.19 175 ILE B N 1
ATOM 4096 C CA . ILE B 1 175 ? 5.418 -24.297 -5.859 1 98.19 175 ILE B CA 1
ATOM 4097 C C . ILE B 1 175 ? 3.9 -24.438 -5.746 1 98.19 175 ILE B C 1
ATOM 4099 O O . ILE B 1 175 ? 3.166 -24.109 -6.68 1 98.19 175 ILE B O 1
ATOM 4103 N N . ILE B 1 176 ? 3.447 -25.016 -4.695 1 97.5 176 ILE B N 1
ATOM 4104 C CA . ILE B 1 176 ? 2.031 -25.094 -4.352 1 97.5 176 ILE B CA 1
ATOM 4105 C C . ILE B 1 176 ? 1.701 -24.047 -3.293 1 97.5 176 ILE B C 1
ATOM 4107 O O . ILE B 1 176 ? 2.348 -23.984 -2.244 1 97.5 176 ILE B O 1
ATOM 4111 N N . SER B 1 177 ? 0.706 -23.219 -3.611 1 97.62 177 SER B N 1
ATOM 4112 C CA . SER B 1 177 ? 0.466 -22.125 -2.686 1 97.62 177 SER B CA 1
ATOM 4113 C C . SER B 1 177 ? -1.025 -21.922 -2.434 1 97.62 177 SER B C 1
ATOM 4115 O O . SER B 1 177 ? -1.859 -22.469 -3.162 1 97.62 177 SER B O 1
ATOM 4117 N N . ASN B 1 178 ? -1.273 -21.25 -1.38 1 95.25 178 ASN B N 1
ATOM 4118 C CA . ASN B 1 178 ? -2.633 -20.812 -1.082 1 95.25 178 ASN B CA 1
ATOM 4119 C C . ASN B 1 178 ? -2.814 -19.312 -1.355 1 95.25 178 ASN B C 1
ATOM 4121 O O . ASN B 1 178 ? -3.676 -18.672 -0.754 1 95.25 178 ASN B O 1
ATOM 4125 N N . TYR B 1 179 ? -2.016 -18.766 -2.193 1 94.44 179 TYR B N 1
ATOM 4126 C CA . TYR B 1 179 ? -2.061 -17.344 -2.533 1 94.44 179 TYR B CA 1
ATOM 4127 C C . TYR B 1 179 ? -3.072 -17.078 -3.641 1 94.44 179 TYR B C 1
ATOM 4129 O O . TYR B 1 179 ? -2.758 -17.219 -4.824 1 94.44 179 TYR B O 1
ATOM 4137 N N . SER B 1 180 ? -4.184 -16.562 -3.281 1 89.81 180 SER B N 1
ATOM 4138 C CA . SER B 1 180 ? -5.199 -16.219 -4.27 1 89.81 180 SER B CA 1
ATOM 4139 C C . SER B 1 180 ? -4.781 -15.008 -5.098 1 89.81 180 SER B C 1
ATOM 4141 O O . SER B 1 180 ? -4.844 -15.039 -6.328 1 89.81 180 SER B O 1
ATOM 4143 N N . GLU B 1 181 ? -4.262 -13.984 -4.371 1 93.94 181 GLU B N 1
ATOM 4144 C CA . GLU B 1 181 ? -3.814 -12.781 -5.062 1 93.94 181 GLU B CA 1
ATOM 4145 C C . GLU B 1 181 ? -2.32 -12.836 -5.363 1 93.94 181 GLU B C 1
ATOM 4147 O O . GLU B 1 181 ? -1.536 -13.32 -4.543 1 93.94 181 GLU B O 1
ATOM 4152 N N . TYR B 1 182 ? -1.989 -12.258 -6.461 1 94.94 182 TYR B N 1
ATOM 4153 C CA . TYR B 1 182 ? -0.603 -12.312 -6.91 1 94.94 182 TYR B CA 1
ATOM 4154 C C . TYR B 1 182 ? 0.312 -11.57 -5.945 1 94.94 182 TYR B C 1
ATOM 4156 O O . TYR B 1 182 ? 1.477 -11.938 -5.773 1 94.94 182 TYR B O 1
ATOM 4164 N N . TYR B 1 183 ? -0.182 -10.469 -5.395 1 94.81 183 TYR B N 1
ATOM 4165 C CA . TYR B 1 183 ? 0.714 -9.688 -4.547 1 94.81 183 TYR B CA 1
ATOM 4166 C C . TYR B 1 183 ? 1.199 -10.508 -3.359 1 94.81 183 TYR B C 1
ATOM 4168 O O . TYR B 1 183 ? 2.316 -10.305 -2.875 1 94.81 183 TYR B O 1
ATOM 4176 N N . ARG B 1 184 ? 0.467 -11.438 -2.879 1 95.25 184 ARG B N 1
ATOM 4177 C CA . ARG B 1 184 ? 0.878 -12.305 -1.777 1 95.25 184 ARG B CA 1
ATOM 4178 C C . ARG B 1 184 ? 2.035 -13.203 -2.193 1 95.25 184 ARG B C 1
ATOM 4180 O O . ARG B 1 184 ? 2.941 -13.469 -1.399 1 95.25 184 ARG B O 1
ATOM 4187 N N . LEU B 1 185 ? 1.958 -13.695 -3.363 1 96.88 185 LEU B N 1
ATOM 4188 C CA . LEU B 1 185 ? 3.051 -14.5 -3.904 1 96.88 185 LEU B CA 1
ATOM 4189 C C . LEU B 1 185 ? 4.344 -13.688 -3.955 1 96.88 185 LEU B C 1
ATOM 4191 O O . LEU B 1 185 ? 5.402 -14.18 -3.553 1 96.88 185 LEU B O 1
ATOM 4195 N N . ILE B 1 186 ? 4.262 -12.516 -4.422 1 96.94 186 ILE B N 1
ATOM 4196 C CA . ILE B 1 186 ? 5.438 -11.656 -4.551 1 96.94 186 ILE B CA 1
ATOM 4197 C C . ILE B 1 186 ? 5.992 -11.336 -3.166 1 96.94 186 ILE B C 1
ATOM 4199 O O . ILE B 1 186 ? 7.211 -11.328 -2.967 1 96.94 186 ILE B O 1
ATOM 4203 N N . ASP B 1 187 ? 5.047 -11.062 -2.238 1 94.44 187 ASP B N 1
ATOM 4204 C CA . ASP B 1 187 ? 5.48 -10.844 -0.863 1 94.44 187 ASP B CA 1
ATOM 4205 C C . ASP B 1 187 ? 6.266 -12.047 -0.338 1 94.44 187 ASP B C 1
ATOM 4207 O O . ASP B 1 187 ? 7.277 -11.875 0.351 1 94.44 187 ASP B O 1
ATOM 4211 N N . TYR B 1 188 ? 5.727 -13.164 -0.665 1 95.88 188 TYR B N 1
ATOM 4212 C CA . TYR B 1 188 ? 6.395 -14.398 -0.271 1 95.88 188 TYR B CA 1
ATOM 4213 C C . TYR B 1 188 ? 7.801 -14.469 -0.858 1 95.88 188 TYR B C 1
ATOM 4215 O O . TYR B 1 188 ? 8.773 -14.703 -0.135 1 95.88 188 TYR B O 1
ATOM 4223 N N . PHE B 1 189 ? 8 -14.195 -2.098 1 97.12 189 PHE B N 1
ATOM 4224 C CA . PHE B 1 189 ? 9.297 -14.227 -2.76 1 97.12 189 PHE B CA 1
ATOM 4225 C C . PHE B 1 189 ? 10.234 -13.172 -2.166 1 97.12 189 PHE B C 1
ATOM 4227 O O . PHE B 1 189 ? 11.398 -13.461 -1.887 1 97.12 189 PHE B O 1
ATOM 4234 N N . ALA B 1 190 ? 9.711 -12.055 -1.967 1 94.5 190 ALA B N 1
ATOM 4235 C CA . ALA B 1 190 ? 10.508 -10.914 -1.524 1 94.5 190 ALA B CA 1
ATOM 4236 C C . ALA B 1 190 ? 11.062 -11.141 -0.12 1 94.5 190 ALA B C 1
ATOM 4238 O O . ALA B 1 190 ? 12.031 -10.492 0.285 1 94.5 190 ALA B O 1
ATOM 4239 N N . SER B 1 191 ? 10.43 -11.992 0.618 1 92.75 191 SER B N 1
ATOM 4240 C CA . SER B 1 191 ? 10.906 -12.297 1.962 1 92.75 191 SER B CA 1
ATOM 4241 C C . SER B 1 191 ? 12.18 -13.148 1.92 1 92.75 191 SER B C 1
ATOM 4243 O O . SER B 1 191 ? 12.883 -13.266 2.924 1 92.75 191 SER B O 1
ATOM 4245 N N . TYR B 1 192 ? 12.492 -13.672 0.75 1 93.5 192 TYR B N 1
ATOM 4246 C CA . TYR B 1 192 ? 13.633 -14.578 0.671 1 93.5 192 TYR B CA 1
ATOM 4247 C C . TYR B 1 192 ? 14.742 -13.977 -0.184 1 93.5 192 TYR B C 1
ATOM 4249 O O . TYR B 1 192 ? 15.891 -14.43 -0.139 1 93.5 192 TYR B O 1
ATOM 4257 N N . THR B 1 193 ? 14.406 -12.93 -0.979 1 95.12 193 THR B N 1
ATOM 4258 C CA . THR B 1 193 ? 15.422 -12.414 -1.894 1 95.12 193 THR B CA 1
ATOM 4259 C C . THR B 1 193 ? 15.195 -10.93 -2.164 1 95.12 193 THR B C 1
ATOM 4261 O O . THR B 1 193 ? 14.07 -10.438 -2.068 1 95.12 193 THR B O 1
ATOM 4264 N N . GLY B 1 194 ? 16.312 -10.25 -2.482 1 93.56 194 GLY B N 1
ATOM 4265 C CA . GLY B 1 194 ? 16.266 -8.891 -3 1 93.56 194 GLY B CA 1
ATOM 4266 C C . GLY B 1 194 ? 16.469 -8.82 -4.5 1 93.56 194 GLY B C 1
ATOM 4267 O O . GLY B 1 194 ? 16.609 -7.727 -5.059 1 93.56 194 GLY B O 1
ATOM 4268 N N . GLY B 1 195 ? 16.5 -9.984 -5.117 1 95.69 195 GLY B N 1
ATOM 4269 C CA . GLY B 1 195 ? 16.719 -10.039 -6.555 1 95.69 195 GLY B CA 1
ATOM 4270 C C . GLY B 1 195 ? 15.5 -9.648 -7.359 1 95.69 195 GLY B C 1
ATOM 4271 O O . GLY B 1 195 ? 14.453 -9.336 -6.789 1 95.69 195 GLY B O 1
ATOM 4272 N N . ASN B 1 196 ? 15.648 -9.68 -8.68 1 97.5 196 ASN B N 1
ATOM 4273 C CA . ASN B 1 196 ? 14.555 -9.344 -9.586 1 97.5 196 ASN B CA 1
ATOM 4274 C C . ASN B 1 196 ? 13.5 -10.453 -9.625 1 97.5 196 ASN B C 1
ATOM 4276 O O . ASN B 1 196 ? 13.836 -11.633 -9.539 1 97.5 196 ASN B O 1
ATOM 4280 N N . ILE B 1 197 ? 12.32 -10.008 -9.688 1 98.19 197 ILE B N 1
ATOM 4281 C CA . ILE B 1 197 ? 11.219 -10.961 -9.797 1 98.19 197 ILE B CA 1
ATOM 4282 C C . ILE B 1 197 ? 10.391 -10.648 -11.039 1 98.19 197 ILE B C 1
ATOM 4284 O O . ILE B 1 197 ? 10.078 -9.484 -11.312 1 98.19 197 ILE B O 1
ATOM 4288 N N . GLY B 1 198 ? 10.086 -11.594 -11.852 1 98.69 198 GLY B N 1
ATOM 4289 C CA . GLY B 1 198 ? 9.195 -11.516 -12.992 1 98.69 198 GLY B CA 1
ATOM 4290 C C . GLY B 1 198 ? 8.133 -12.594 -13 1 98.69 198 GLY B C 1
ATOM 4291 O O . GLY B 1 198 ? 8.352 -13.695 -12.484 1 98.69 198 GLY B O 1
ATOM 4292 N N . VAL B 1 199 ? 7.023 -12.273 -13.539 1 98.62 199 VAL B N 1
ATOM 4293 C CA . VAL B 1 199 ? 5.934 -13.242 -13.672 1 98.62 199 VAL B CA 1
ATOM 4294 C C . VAL B 1 199 ? 5.379 -13.203 -15.094 1 98.62 199 VAL B C 1
ATOM 4296 O O . VAL B 1 199 ? 5.145 -12.125 -15.648 1 98.62 199 VAL B O 1
ATOM 4299 N N . ALA B 1 200 ? 5.168 -14.336 -15.68 1 98.69 200 ALA B N 1
ATOM 4300 C CA . ALA B 1 200 ? 4.461 -14.406 -16.953 1 98.69 200 ALA B CA 1
ATOM 4301 C C . ALA B 1 200 ? 3.004 -14.82 -16.75 1 98.69 200 ALA B C 1
ATOM 4303 O O . ALA B 1 200 ? 2.709 -15.688 -15.922 1 98.69 200 ALA B O 1
ATOM 4304 N N . MET B 1 201 ? 2.166 -14.156 -17.438 1 98 201 MET B N 1
ATOM 4305 C CA . MET B 1 201 ? 0.75 -14.508 -17.344 1 98 201 MET B CA 1
ATOM 4306 C C . MET B 1 201 ? 0.02 -14.141 -18.625 1 98 201 MET B C 1
ATOM 4308 O O . MET B 1 201 ? 0.537 -13.375 -19.453 1 98 201 MET B O 1
ATOM 4312 N N . GLY B 1 202 ? -1.135 -14.766 -18.844 1 96.19 202 GLY B N 1
ATOM 4313 C CA . GLY B 1 202 ? -1.99 -14.398 -19.969 1 96.19 202 GLY B CA 1
ATOM 4314 C C . GLY B 1 202 ? -2.834 -13.164 -19.703 1 96.19 202 GLY B C 1
ATOM 4315 O O . GLY B 1 202 ? -2.969 -12.742 -18.547 1 96.19 202 GLY B O 1
ATOM 4316 N N . VAL B 1 203 ? -3.455 -12.68 -20.719 1 95.88 203 VAL B N 1
ATOM 4317 C CA . VAL B 1 203 ? -4.273 -11.477 -20.656 1 95.88 203 VAL B CA 1
ATOM 4318 C C . VAL B 1 203 ? -5.438 -11.695 -19.688 1 95.88 203 VAL B C 1
ATOM 4320 O O . VAL B 1 203 ? -5.773 -10.805 -18.906 1 95.88 203 VAL B O 1
ATOM 4323 N N . ASN B 1 204 ? -5.957 -12.852 -19.734 1 90.44 204 ASN B N 1
ATOM 4324 C CA . ASN B 1 204 ? -7.094 -13.141 -18.859 1 90.44 204 ASN B CA 1
ATOM 4325 C C . ASN B 1 204 ? -6.711 -13.047 -17.391 1 90.44 204 ASN B C 1
ATOM 4327 O O . ASN B 1 204 ? -7.477 -12.523 -16.578 1 90.44 204 ASN B O 1
ATOM 4331 N N . ASN B 1 205 ? -5.582 -13.539 -17.078 1 93.19 205 ASN B N 1
ATOM 4332 C CA . ASN B 1 205 ? -5.105 -13.461 -15.695 1 93.19 205 ASN B CA 1
ATOM 4333 C C . ASN B 1 205 ? -4.844 -12.016 -15.273 1 93.19 205 ASN B C 1
ATOM 4335 O O . ASN B 1 205 ? -5.145 -11.633 -14.141 1 93.19 205 ASN B O 1
ATOM 4339 N N . LEU B 1 206 ? -4.316 -11.234 -16.203 1 97.25 206 LEU B N 1
ATOM 4340 C CA . LEU B 1 206 ? -4.035 -9.844 -15.875 1 97.25 206 LEU B CA 1
ATOM 4341 C C . LEU B 1 206 ? -5.324 -9.078 -15.602 1 97.25 206 LEU B C 1
ATOM 4343 O O . LEU B 1 206 ? -5.375 -8.25 -14.695 1 97.25 206 LEU B O 1
ATOM 4347 N N . LEU B 1 207 ? -6.352 -9.367 -16.359 1 95.38 207 LEU B N 1
ATOM 4348 C CA . LEU B 1 207 ? -7.637 -8.711 -16.141 1 95.38 207 LEU B CA 1
ATOM 4349 C C . LEU B 1 207 ? -8.188 -9.031 -14.758 1 95.38 207 LEU B C 1
ATOM 4351 O O . LEU B 1 207 ? -8.797 -8.172 -14.117 1 95.38 207 LEU B O 1
ATOM 4355 N N . MET B 1 208 ? -7.898 -10.211 -14.281 1 92.75 208 MET B N 1
ATOM 4356 C CA . MET B 1 208 ? -8.312 -10.578 -12.93 1 92.75 208 MET B CA 1
ATOM 4357 C C . MET B 1 208 ? -7.512 -9.812 -11.891 1 92.75 208 MET B C 1
ATOM 4359 O O . MET B 1 208 ? -8.039 -9.453 -10.836 1 92.75 208 MET B O 1
ATOM 4363 N N . VAL B 1 209 ? -6.273 -9.57 -12.172 1 95.62 209 VAL B N 1
ATOM 4364 C CA . VAL B 1 209 ? -5.426 -8.789 -11.281 1 95.62 209 VAL B CA 1
ATOM 4365 C C . VAL B 1 209 ? -6.004 -7.383 -11.117 1 95.62 209 VAL B C 1
ATOM 4367 O O . VAL B 1 209 ? -5.914 -6.789 -10.039 1 95.62 209 VAL B O 1
ATOM 4370 N N . PHE B 1 210 ? -6.648 -6.812 -12.117 1 96.69 210 PHE B N 1
ATOM 4371 C CA . PHE B 1 210 ? -7.184 -5.457 -12.094 1 96.69 210 PHE B CA 1
ATOM 4372 C C . PHE B 1 210 ? -8.633 -5.453 -11.617 1 96.69 210 PHE B C 1
ATOM 4374 O O . PHE B 1 210 ? -9.312 -4.434 -11.703 1 96.69 210 PHE B O 1
ATOM 4381 N N . ASP B 1 211 ? -9.094 -6.582 -11.18 1 94.69 211 ASP B N 1
ATOM 4382 C CA . ASP B 1 211 ? -10.438 -6.629 -10.602 1 94.69 211 ASP B CA 1
ATOM 4383 C C . ASP B 1 211 ? -10.414 -6.203 -9.133 1 94.69 211 ASP B C 1
ATOM 4385 O O . ASP B 1 211 ? -9.945 -6.949 -8.273 1 94.69 211 ASP B O 1
ATOM 4389 N N . GLU B 1 212 ? -11.008 -5.113 -8.812 1 93.81 212 GLU B N 1
ATOM 4390 C CA . GLU B 1 212 ? -10.938 -4.48 -7.492 1 93.81 212 GLU B CA 1
ATOM 4391 C C . GLU B 1 212 ? -11.602 -5.348 -6.43 1 93.81 212 GLU B C 1
ATOM 4393 O O . GLU B 1 212 ? -11.344 -5.184 -5.234 1 93.81 212 GLU B O 1
ATOM 4398 N N . LYS B 1 213 ? -12.445 -6.242 -6.816 1 93.31 213 LYS B N 1
ATOM 4399 C CA . LYS B 1 213 ? -13.195 -7.062 -5.863 1 93.31 213 LYS B CA 1
ATOM 4400 C C . LYS B 1 213 ? -12.258 -7.953 -5.051 1 93.31 213 LYS B C 1
ATOM 4402 O O . LYS B 1 213 ? -12.578 -8.336 -3.928 1 93.31 213 LYS B O 1
ATOM 4407 N N . TYR B 1 214 ? -11.07 -8.211 -5.574 1 91.44 214 TYR B N 1
ATOM 4408 C CA . TYR B 1 214 ? -10.133 -9.117 -4.922 1 91.44 214 TYR B CA 1
ATOM 4409 C C . TYR B 1 214 ? -9.344 -8.398 -3.83 1 91.44 214 TYR B C 1
ATOM 4411 O O . TYR B 1 214 ? -8.586 -9.023 -3.09 1 91.44 214 TYR B O 1
ATOM 4419 N N . TYR B 1 215 ? -9.602 -7.066 -3.709 1 93.12 215 TYR B N 1
ATOM 4420 C CA . TYR B 1 215 ? -8.766 -6.301 -2.787 1 93.12 215 TYR B CA 1
ATOM 4421 C C . TYR B 1 215 ? -9.625 -5.531 -1.787 1 93.12 215 TYR B C 1
ATOM 4423 O O . TYR B 1 215 ? -9.141 -4.609 -1.127 1 93.12 215 TYR B O 1
ATOM 4431 N N . LYS B 1 216 ? -10.867 -5.824 -1.658 1 88.38 216 LYS B N 1
ATOM 4432 C CA . LYS B 1 216 ? -11.812 -5.117 -0.799 1 88.38 216 LYS B CA 1
ATOM 4433 C C . LYS B 1 216 ? -11.414 -5.234 0.669 1 88.38 216 LYS B C 1
ATOM 4435 O O . LYS B 1 216 ? -11.711 -4.348 1.472 1 88.38 216 LYS B O 1
ATOM 4440 N N . ASN B 1 217 ? -10.664 -6.258 0.947 1 88.12 217 ASN B N 1
ATOM 4441 C CA . ASN B 1 217 ? -10.297 -6.484 2.342 1 88.12 217 ASN B CA 1
ATOM 4442 C C . ASN B 1 217 ? -9.008 -5.762 2.705 1 88.12 217 ASN B C 1
ATOM 4444 O O . ASN B 1 217 ? -8.594 -5.766 3.865 1 88.12 217 ASN B O 1
ATOM 4448 N N . LEU B 1 218 ? -8.391 -5.16 1.763 1 89.25 218 LEU B N 1
ATOM 4449 C CA . LEU B 1 218 ? -7.211 -4.34 2.023 1 89.25 218 LEU B CA 1
ATOM 4450 C C . LEU B 1 218 ? -7.605 -2.896 2.314 1 89.25 218 LEU B C 1
ATOM 4452 O O . LEU B 1 218 ? -8.398 -2.305 1.576 1 89.25 218 LEU B O 1
ATOM 4456 N N . SER B 1 219 ? -7.016 -2.336 3.326 1 86.69 219 SER B N 1
ATOM 4457 C CA . SER B 1 219 ? -7.344 -0.969 3.721 1 86.69 219 SER B CA 1
ATOM 4458 C C . SER B 1 219 ? -7.055 0.016 2.592 1 86.69 219 SER B C 1
ATOM 4460 O O . SER B 1 219 ? -7.828 0.947 2.361 1 86.69 219 SER B O 1
ATOM 4462 N N . GLY B 1 220 ? -6.02 -0.271 1.884 1 89.5 220 GLY B N 1
ATOM 4463 C CA . GLY B 1 220 ? -5.633 0.622 0.803 1 89.5 220 GLY B CA 1
ATOM 4464 C C . GLY B 1 220 ? -6.121 0.16 -0.557 1 89.5 220 GLY B C 1
ATOM 4465 O O . GLY B 1 220 ? -5.738 0.721 -1.585 1 89.5 220 GLY B O 1
ATOM 4466 N N . GLY B 1 221 ? -6.898 -0.979 -0.565 1 92.31 221 GLY B N 1
ATOM 4467 C CA . GLY B 1 221 ? -7.504 -1.459 -1.796 1 92.31 221 GLY B CA 1
ATOM 4468 C C . GLY B 1 221 ? -6.488 -1.886 -2.838 1 92.31 221 GLY B C 1
ATOM 4469 O O . GLY B 1 221 ? -5.473 -2.5 -2.504 1 92.31 221 GLY B O 1
ATOM 4470 N N . ILE B 1 222 ? -6.809 -1.545 -4.07 1 94.38 222 ILE B N 1
ATOM 4471 C CA . ILE B 1 222 ? -6.039 -2.033 -5.211 1 94.38 222 ILE B CA 1
ATOM 4472 C C . ILE B 1 222 ? -4.672 -1.355 -5.238 1 94.38 222 ILE B C 1
ATOM 4474 O O . ILE B 1 222 ? -3.676 -1.971 -5.629 1 94.38 222 ILE B O 1
ATOM 4478 N N . LEU B 1 223 ? -4.594 -0.134 -4.805 1 94.19 223 LEU B N 1
ATOM 4479 C CA . LEU B 1 223 ? -3.32 0.577 -4.828 1 94.19 223 LEU B CA 1
ATOM 4480 C C . LEU B 1 223 ? -2.326 -0.06 -3.863 1 94.19 223 LEU B C 1
ATOM 4482 O O . LEU B 1 223 ? -1.15 -0.224 -4.195 1 94.19 223 LEU B O 1
ATOM 4486 N N . GLU B 1 224 ? -2.861 -0.392 -2.721 1 92.44 224 GLU B N 1
ATOM 4487 C CA . GLU B 1 224 ? -2.002 -1.099 -1.775 1 92.44 224 GLU B CA 1
ATOM 4488 C C . GLU B 1 224 ? -1.531 -2.432 -2.35 1 92.44 224 GLU B C 1
ATOM 4490 O O . GLU B 1 224 ? -0.352 -2.775 -2.25 1 92.44 224 GLU B O 1
ATOM 4495 N N . ALA B 1 225 ? -2.41 -3.158 -2.93 1 95 225 ALA B N 1
ATOM 4496 C CA . ALA B 1 225 ? -2.08 -4.445 -3.533 1 95 225 ALA B CA 1
ATOM 4497 C C . ALA B 1 225 ? -1.032 -4.285 -4.633 1 95 225 ALA B C 1
ATOM 4499 O O . ALA B 1 225 ? -0.069 -5.051 -4.699 1 95 225 ALA B O 1
ATOM 4500 N N . PHE B 1 226 ? -1.18 -3.277 -5.469 1 96.44 226 PHE B N 1
ATOM 4501 C CA . PHE B 1 226 ? -0.277 -3.07 -6.594 1 96.44 226 PHE B CA 1
ATOM 4502 C C . PHE B 1 226 ? 1.084 -2.58 -6.113 1 96.44 226 PHE B C 1
ATOM 4504 O O . PHE B 1 226 ? 2.111 -2.9 -6.715 1 96.44 226 PHE B O 1
ATOM 4511 N N . GLY B 1 227 ? 1.05 -1.822 -5.051 1 93.94 227 GLY B N 1
ATOM 4512 C CA . GLY B 1 227 ? 2.322 -1.478 -4.438 1 93.94 227 GLY B CA 1
ATOM 4513 C C . GLY B 1 227 ? 3.129 -2.689 -4.012 1 93.94 227 GLY B C 1
ATOM 4514 O O . GLY B 1 227 ? 4.355 -2.701 -4.133 1 93.94 227 GLY B O 1
ATOM 4515 N N . LYS B 1 228 ? 2.422 -3.641 -3.586 1 94 228 LYS B N 1
ATOM 4516 C CA . LYS B 1 228 ? 3.064 -4.883 -3.166 1 94 228 LYS B CA 1
ATOM 4517 C C . LYS B 1 228 ? 3.396 -5.766 -4.367 1 94 228 LYS B C 1
ATOM 4519 O O . LYS B 1 228 ? 4.477 -6.355 -4.43 1 94 228 LYS B O 1
ATOM 4524 N N . PHE B 1 229 ? 2.572 -5.789 -5.332 1 96.5 229 PHE B N 1
ATOM 4525 C CA . PHE B 1 229 ? 2.727 -6.633 -6.512 1 96.5 229 PHE B CA 1
ATOM 4526 C C . PHE B 1 229 ? 3.885 -6.145 -7.375 1 96.5 229 PHE B C 1
ATOM 4528 O O . PHE B 1 229 ? 4.703 -6.945 -7.832 1 96.5 229 PHE B O 1
ATOM 4535 N N . PHE B 1 230 ? 4.004 -4.859 -7.516 1 95.38 230 PHE B N 1
ATOM 4536 C CA . PHE B 1 230 ? 4.996 -4.301 -8.43 1 95.38 230 PHE B CA 1
ATOM 4537 C C . PHE B 1 230 ? 6.188 -3.746 -7.66 1 95.38 230 PHE B C 1
ATOM 4539 O O . PHE B 1 230 ? 6.914 -2.885 -8.164 1 95.38 230 PHE B O 1
ATOM 4546 N N . ARG B 1 231 ? 6.316 -4.234 -6.543 1 91.69 231 ARG B N 1
ATOM 4547 C CA . ARG B 1 231 ? 7.422 -3.752 -5.719 1 91.69 231 ARG B CA 1
ATOM 4548 C C . ARG B 1 231 ? 8.766 -4.09 -6.355 1 91.69 231 ARG B C 1
ATOM 4550 O O . ARG B 1 231 ? 8.867 -5.051 -7.121 1 91.69 231 ARG B O 1
ATOM 4557 N N . ASN B 1 232 ? 9.766 -3.299 -6.086 1 86.5 232 ASN B N 1
ATOM 4558 C CA . ASN B 1 232 ? 11.164 -3.533 -6.426 1 86.5 232 ASN B CA 1
ATOM 4559 C C . ASN B 1 232 ? 11.328 -3.904 -7.895 1 86.5 232 ASN B C 1
ATOM 4561 O O . ASN B 1 232 ? 12.039 -4.855 -8.227 1 86.5 232 ASN B O 1
ATOM 4565 N N . GLY B 1 233 ? 10.555 -3.348 -8.758 1 88.06 233 GLY B N 1
ATOM 4566 C CA . GLY B 1 233 ? 10.766 -3.49 -10.188 1 88.06 233 GLY B CA 1
ATOM 4567 C C . GLY B 1 233 ? 10.133 -4.742 -10.766 1 88.06 233 GLY B C 1
ATOM 4568 O O . GLY B 1 233 ? 10.406 -5.117 -11.906 1 88.06 233 GLY B O 1
ATOM 4569 N N . MET B 1 234 ? 9.352 -5.406 -9.961 1 96.31 234 MET B N 1
ATOM 4570 C CA . MET B 1 234 ? 8.617 -6.562 -10.461 1 96.31 234 MET B CA 1
ATOM 4571 C C . MET B 1 234 ? 7.945 -6.242 -11.797 1 96.31 234 MET B C 1
ATOM 4573 O O . MET B 1 234 ? 7.367 -5.168 -11.961 1 96.31 234 MET B O 1
ATOM 4577 N N . ARG B 1 235 ? 8.062 -7.195 -12.742 1 98 235 ARG B N 1
ATOM 4578 C CA . ARG B 1 235 ? 7.52 -6.977 -14.078 1 98 235 ARG B CA 1
ATOM 4579 C C . ARG B 1 235 ? 6.625 -8.133 -14.508 1 98 235 ARG B C 1
ATOM 4581 O O . ARG B 1 235 ? 6.938 -9.297 -14.234 1 98 235 ARG B O 1
ATOM 4588 N N . VAL B 1 236 ? 5.566 -7.789 -15.133 1 98.69 236 VAL B N 1
ATOM 4589 C CA . VAL B 1 236 ? 4.66 -8.766 -15.727 1 98.69 236 VAL B CA 1
ATOM 4590 C C . VAL B 1 236 ? 4.984 -8.93 -17.203 1 98.69 236 VAL B C 1
ATOM 4592 O O . VAL B 1 236 ? 5.047 -7.945 -17.953 1 98.69 236 VAL B O 1
ATOM 4595 N N . TYR B 1 237 ? 5.227 -10.133 -17.609 1 98.88 237 TYR B N 1
ATOM 4596 C CA . TYR B 1 237 ? 5.367 -10.484 -19.016 1 98.88 237 TYR B CA 1
ATOM 4597 C C . TYR B 1 237 ? 4.082 -11.102 -19.547 1 98.88 237 TYR B C 1
ATOM 4599 O O . TYR B 1 237 ? 3.73 -12.227 -19.188 1 98.88 237 TYR B O 1
ATOM 4607 N N . LEU B 1 238 ? 3.418 -10.391 -20.406 1 98.81 238 LEU B N 1
ATOM 4608 C CA . LEU B 1 238 ? 2.041 -10.672 -20.797 1 98.81 238 LEU B CA 1
ATOM 4609 C C . LEU B 1 238 ? 2 -11.484 -22.094 1 98.81 238 LEU B C 1
ATOM 4611 O O . LEU B 1 238 ? 2.527 -11.047 -23.109 1 98.81 238 LEU B O 1
ATOM 4615 N N . TYR B 1 239 ? 1.425 -12.648 -21.953 1 98.31 239 TYR B N 1
ATOM 4616 C CA . TYR B 1 239 ? 1.199 -13.5 -23.125 1 98.31 239 TYR B CA 1
ATOM 4617 C C . TYR B 1 239 ? -0.14 -13.18 -23.781 1 98.31 239 TYR B C 1
ATOM 4619 O O . TYR B 1 239 ? -1.162 -13.078 -23.094 1 98.31 239 TYR B O 1
ATOM 4627 N N . PRO B 1 240 ? -0.139 -13.016 -25.047 1 97.5 240 PRO B N 1
ATOM 4628 C CA . PRO B 1 240 ? -1.378 -12.617 -25.719 1 97.5 240 PRO B CA 1
ATOM 4629 C C . PRO B 1 240 ? -2.459 -13.695 -25.656 1 97.5 240 PRO B C 1
ATOM 4631 O O . PRO B 1 240 ? -2.16 -14.859 -25.375 1 97.5 240 PRO B O 1
ATOM 4634 N N . TYR B 1 241 ? -3.656 -13.242 -25.766 1 94.38 241 TYR B N 1
ATOM 4635 C CA . TYR B 1 241 ? -4.832 -14.102 -25.734 1 94.38 241 TYR B CA 1
ATOM 4636 C C . TYR B 1 241 ? -5.641 -13.969 -27.016 1 94.38 241 TYR B C 1
ATOM 4638 O O . TYR B 1 241 ? -5.891 -12.852 -27.484 1 94.38 241 TYR B O 1
ATOM 4646 N N . LYS B 1 242 ? -5.941 -15.07 -27.594 1 93.69 242 LYS B N 1
ATOM 4647 C CA . LYS B 1 242 ? -6.855 -15.086 -28.734 1 93.69 242 LYS B CA 1
ATOM 4648 C C . LYS B 1 242 ? -8.242 -15.562 -28.312 1 93.69 242 LYS B C 1
ATOM 4650 O O . LYS B 1 242 ? -8.422 -16.719 -27.922 1 93.69 242 LYS B O 1
ATOM 4655 N N . ASP B 1 243 ? -9.203 -14.688 -28.438 1 88.75 243 ASP B N 1
ATOM 4656 C CA . ASP B 1 243 ? -10.57 -15.039 -28.078 1 88.75 243 ASP B CA 1
ATOM 4657 C C . ASP B 1 243 ? -11.102 -16.172 -28.938 1 88.75 243 ASP B C 1
ATOM 4659 O O . ASP B 1 243 ? -11.055 -16.109 -30.172 1 88.75 243 ASP B O 1
ATOM 4663 N N . PRO B 1 244 ? -11.602 -17.156 -28.281 1 85.25 244 PRO B N 1
ATOM 4664 C CA . PRO B 1 244 ? -12.055 -18.312 -29.078 1 85.25 244 PRO B CA 1
ATOM 4665 C C . PRO B 1 244 ? -13.312 -18.016 -29.891 1 85.25 244 PRO B C 1
ATOM 4667 O O . PRO B 1 244 ? -13.547 -18.641 -30.922 1 85.25 244 PRO B O 1
ATOM 4670 N N . GLU B 1 245 ? -14.07 -17.078 -29.438 1 88.25 245 GLU B N 1
ATOM 4671 C CA . GLU B 1 245 ? -15.328 -16.75 -30.109 1 88.25 245 GLU B CA 1
ATOM 4672 C C . GLU B 1 245 ? -15.125 -15.68 -31.172 1 88.25 245 GLU B C 1
ATOM 4674 O O . GLU B 1 245 ? -15.5 -15.875 -32.344 1 88.25 245 GLU B O 1
ATOM 4679 N N . THR B 1 246 ? -14.453 -14.648 -30.844 1 90.38 246 THR B N 1
ATOM 4680 C CA . THR B 1 246 ? -14.32 -13.508 -31.75 1 90.38 246 THR B CA 1
ATOM 4681 C C . THR B 1 246 ? -13.008 -13.578 -32.531 1 90.38 246 THR B C 1
ATOM 4683 O O . THR B 1 246 ? -12.828 -12.875 -33.531 1 90.38 246 THR B O 1
ATOM 4686 N N . HIS B 1 247 ? -11.984 -14.359 -32.031 1 89.88 247 HIS B N 1
ATOM 4687 C CA . HIS B 1 247 ? -10.672 -14.555 -32.625 1 89.88 247 HIS B CA 1
ATOM 4688 C C . HIS B 1 247 ? -9.836 -13.273 -32.531 1 89.88 247 HIS B C 1
ATOM 4690 O O . HIS B 1 247 ? -8.828 -13.141 -33.25 1 89.88 247 HIS B O 1
ATOM 4696 N N . GLU B 1 248 ? -10.359 -12.422 -31.75 1 93.12 248 GLU B N 1
ATOM 4697 C CA . GLU B 1 248 ? -9.594 -11.195 -31.516 1 93.12 248 GLU B CA 1
ATOM 4698 C C . GLU B 1 248 ? -8.359 -11.469 -30.672 1 93.12 248 GLU B C 1
ATOM 4700 O O . GLU B 1 248 ? -8.422 -12.219 -29.688 1 93.12 248 GLU B O 1
ATOM 4705 N N . LEU B 1 249 ? -7.246 -10.898 -31.125 1 95 249 LEU B N 1
ATOM 4706 C CA . LEU B 1 249 ? -6 -10.992 -30.375 1 95 249 LEU B CA 1
ATOM 4707 C C . LEU B 1 249 ? -5.895 -9.859 -29.359 1 95 249 LEU B C 1
ATOM 4709 O O . LEU B 1 249 ? -5.969 -8.68 -29.719 1 95 249 LEU B O 1
ATOM 4713 N N . LEU B 1 250 ? -5.777 -10.203 -28.125 1 96 250 LEU B N 1
ATOM 4714 C CA . LEU B 1 250 ? -5.672 -9.219 -27.047 1 96 250 LEU B CA 1
ATOM 4715 C C . LEU B 1 250 ? -4.262 -9.195 -26.469 1 96 250 LEU B C 1
ATOM 4717 O O . LEU B 1 250 ? -3.656 -10.25 -26.266 1 96 250 LEU B O 1
ATOM 4721 N N . ASP B 1 251 ? -3.699 -8.062 -26.266 1 97.19 251 ASP B N 1
ATOM 4722 C CA . ASP B 1 251 ? -2.424 -7.805 -25.609 1 97.19 251 ASP B CA 1
ATOM 4723 C C . ASP B 1 251 ? -2.494 -6.547 -24.75 1 97.19 251 ASP B C 1
ATOM 4725 O O . ASP B 1 251 ? -3.584 -6.07 -24.422 1 97.19 251 ASP B O 1
ATOM 4729 N N . SER B 1 252 ? -1.375 -6 -24.328 1 97.38 252 SER B N 1
ATOM 4730 C CA . SER B 1 252 ? -1.383 -4.883 -23.375 1 97.38 252 SER B CA 1
ATOM 4731 C C . SER B 1 252 ? -1.925 -3.615 -24.031 1 97.38 252 SER B C 1
ATOM 4733 O O . SER B 1 252 ? -2.357 -2.689 -23.344 1 97.38 252 SER B O 1
ATOM 4735 N N . SER B 1 253 ? -1.941 -3.531 -25.328 1 96.31 253 SER B N 1
ATOM 4736 C CA . SER B 1 253 ? -2.316 -2.305 -26.016 1 96.31 253 SER B CA 1
ATOM 4737 C C . SER B 1 253 ? -3.826 -2.219 -26.219 1 96.31 253 SER B C 1
ATOM 4739 O O . SER B 1 253 ? -4.367 -1.134 -26.438 1 96.31 253 SER B O 1
ATOM 4741 N N . ASN B 1 254 ? -4.551 -3.373 -26.125 1 95.69 254 ASN B N 1
ATOM 4742 C CA . ASN B 1 254 ? -5.965 -3.301 -26.469 1 95.69 254 ASN B CA 1
ATOM 4743 C C . ASN B 1 254 ? -6.828 -4.02 -25.438 1 95.69 254 ASN B C 1
ATOM 4745 O O . ASN B 1 254 ? -8.055 -4.051 -25.562 1 95.69 254 ASN B O 1
ATOM 4749 N N . LEU B 1 255 ? -6.219 -4.629 -24.422 1 94.81 255 LEU B N 1
ATOM 4750 C CA . LEU B 1 255 ? -7.062 -5.188 -23.359 1 94.81 255 LEU B CA 1
ATOM 4751 C C . LEU B 1 255 ? -7.871 -4.09 -22.672 1 94.81 255 LEU B C 1
ATOM 4753 O O . LEU B 1 255 ? -7.488 -2.92 -22.703 1 94.81 255 LEU B O 1
ATOM 4757 N N . LYS B 1 256 ? -9.016 -4.43 -22.109 1 94.12 256 LYS B N 1
ATOM 4758 C CA . LYS B 1 256 ? -9.898 -3.426 -21.531 1 94.12 256 LYS B CA 1
ATOM 4759 C C . LYS B 1 256 ? -10.078 -3.656 -20.031 1 94.12 256 LYS B C 1
ATOM 4761 O O . LYS B 1 256 ? -10.562 -4.711 -19.609 1 94.12 256 LYS B O 1
ATOM 4766 N N . VAL B 1 257 ? -9.656 -2.686 -19.25 1 96.12 257 VAL B N 1
ATOM 4767 C CA . VAL B 1 257 ? -9.953 -2.666 -17.828 1 96.12 257 VAL B CA 1
ATOM 4768 C C . VAL B 1 257 ? -11.117 -1.713 -17.562 1 96.12 257 VAL B C 1
ATOM 4770 O O . VAL B 1 257 ? -11.578 -1.017 -18.453 1 96.12 257 VAL B O 1
ATOM 4773 N N . GLU B 1 258 ? -11.641 -1.765 -16.391 1 96.06 258 GLU B N 1
ATOM 4774 C CA . GLU B 1 258 ? -12.711 -0.838 -16.016 1 96.06 258 GLU B CA 1
ATOM 4775 C C . GLU B 1 258 ? -12.273 0.611 -16.219 1 96.06 258 GLU B C 1
ATOM 4777 O O . GLU B 1 258 ? -11.094 0.936 -16.078 1 96.06 258 GLU B O 1
ATOM 4782 N N . GLU B 1 259 ? -13.18 1.504 -16.5 1 96.69 259 GLU B N 1
ATOM 4783 C CA . GLU B 1 259 ? -12.914 2.898 -16.844 1 96.69 259 GLU B CA 1
ATOM 4784 C C . GLU B 1 259 ? -12.125 3.598 -15.75 1 96.69 259 GLU B C 1
ATOM 4786 O O . GLU B 1 259 ? -11.18 4.332 -16.031 1 96.69 259 GLU B O 1
ATOM 4791 N N . ASN B 1 260 ? -12.461 3.336 -14.562 1 96.44 260 ASN B N 1
ATOM 4792 C CA . ASN B 1 260 ? -11.836 4.008 -13.43 1 96.44 260 ASN B CA 1
ATOM 4793 C C . ASN B 1 260 ? -10.406 3.514 -13.203 1 96.44 260 ASN B C 1
ATOM 4795 O O . ASN B 1 260 ? -9.648 4.113 -12.438 1 96.44 260 ASN B O 1
ATOM 4799 N N . LEU B 1 261 ? -9.992 2.422 -13.883 1 97.69 261 LEU B N 1
ATOM 4800 C CA . LEU B 1 261 ? -8.664 1.847 -13.68 1 97.69 261 LEU B CA 1
ATOM 4801 C C . LEU B 1 261 ? -7.785 2.061 -14.906 1 97.69 261 LEU B C 1
ATOM 4803 O O . LEU B 1 261 ? -6.617 1.671 -14.914 1 97.69 261 LEU B O 1
ATOM 4807 N N . LYS B 1 262 ? -8.32 2.715 -15.883 1 97.69 262 LYS B N 1
ATOM 4808 C CA . LYS B 1 262 ? -7.625 2.889 -17.156 1 97.69 262 LYS B CA 1
ATOM 4809 C C . LYS B 1 262 ? -6.309 3.635 -16.953 1 97.69 262 LYS B C 1
ATOM 4811 O O . LYS B 1 262 ? -5.266 3.201 -17.453 1 97.69 262 LYS B O 1
ATOM 4816 N N . GLU B 1 263 ? -6.387 4.738 -16.297 1 97.5 263 GLU B N 1
ATOM 4817 C CA . GLU B 1 263 ? -5.188 5.543 -16.094 1 97.5 263 GLU B CA 1
ATOM 4818 C C . GLU B 1 263 ? -4.16 4.809 -15.242 1 97.5 263 GLU B C 1
ATOM 4820 O O . GLU B 1 263 ? -2.955 4.969 -15.43 1 97.5 263 GLU B O 1
ATOM 4825 N N . LEU B 1 264 ? -4.66 4.043 -14.289 1 97.25 264 LEU B N 1
ATOM 4826 C CA . LEU B 1 264 ? -3.758 3.23 -13.477 1 97.25 264 LEU B CA 1
ATOM 4827 C C . LEU B 1 264 ? -3.047 2.189 -14.336 1 97.25 264 LEU B C 1
ATOM 4829 O O . LEU B 1 264 ? -1.838 1.984 -14.195 1 97.25 264 LEU B O 1
ATOM 4833 N N . TYR B 1 265 ? -3.787 1.524 -15.188 1 98.19 265 TYR B N 1
ATOM 4834 C CA . TYR B 1 265 ? -3.203 0.563 -16.125 1 98.19 265 TYR B CA 1
ATOM 4835 C C . TYR B 1 265 ? -2.123 1.217 -16.969 1 98.19 265 TYR B C 1
ATOM 4837 O O . TYR B 1 265 ? -1.031 0.666 -17.125 1 98.19 265 TYR B O 1
ATOM 4845 N N . LYS B 1 266 ? -2.41 2.383 -17.469 1 97.69 266 LYS B N 1
ATOM 4846 C CA . LYS B 1 266 ? -1.455 3.115 -18.297 1 97.69 266 LYS B CA 1
ATOM 4847 C C . LYS B 1 266 ? -0.173 3.408 -17.531 1 97.69 266 LYS B C 1
ATOM 4849 O O . LYS B 1 266 ? 0.922 3.361 -18.094 1 97.69 266 LYS B O 1
ATOM 4854 N N . TYR B 1 267 ? -0.307 3.758 -16.312 1 97.44 267 TYR B N 1
ATOM 4855 C CA . TYR B 1 267 ? 0.844 4.012 -15.445 1 97.44 267 TYR B CA 1
ATOM 4856 C C . TYR B 1 267 ? 1.806 2.83 -15.461 1 97.44 267 TYR B C 1
ATOM 4858 O O . TYR B 1 267 ? 3.016 3.008 -15.625 1 97.44 267 TYR B O 1
ATOM 4866 N N . PHE B 1 268 ? 1.271 1.634 -15.352 1 97.62 268 PHE B N 1
ATOM 4867 C CA . PHE B 1 268 ? 2.117 0.45 -15.273 1 97.62 268 PHE B CA 1
ATOM 4868 C C . PHE B 1 268 ? 2.697 0.105 -16.641 1 97.62 268 PHE B C 1
ATOM 4870 O O . PHE B 1 268 ? 3.842 -0.342 -16.734 1 97.62 268 PHE B O 1
ATOM 4877 N N . LYS B 1 269 ? 1.913 0.32 -17.625 1 97.44 269 LYS B N 1
ATOM 4878 C CA . LYS B 1 269 ? 2.4 0.07 -18.969 1 97.44 269 LYS B CA 1
ATOM 4879 C C . LYS B 1 269 ? 3.514 1.044 -19.344 1 97.44 269 LYS B C 1
ATOM 4881 O O . LYS B 1 269 ? 4.57 0.631 -19.828 1 97.44 269 LYS B O 1
ATOM 4886 N N . HIS B 1 270 ? 3.32 2.312 -19.078 1 96.38 270 HIS B N 1
ATOM 4887 C CA . HIS B 1 270 ? 4.273 3.359 -19.422 1 96.38 270 HIS B CA 1
ATOM 4888 C C . HIS B 1 270 ? 5.582 3.191 -18.656 1 96.38 270 HIS B C 1
ATOM 4890 O O . HIS B 1 270 ? 6.648 3.562 -19.156 1 96.38 270 HIS B O 1
ATOM 4896 N N . ASN B 1 271 ? 5.496 2.613 -17.516 1 96.38 271 ASN B N 1
ATOM 4897 C CA . ASN B 1 271 ? 6.691 2.439 -16.688 1 96.38 271 ASN B CA 1
ATOM 4898 C C . ASN B 1 271 ? 7.297 1.052 -16.875 1 96.38 271 ASN B C 1
ATOM 4900 O O . ASN B 1 271 ? 8.102 0.608 -16.047 1 96.38 271 ASN B O 1
ATOM 4904 N N . ASN B 1 272 ? 6.895 0.292 -17.859 1 97 272 ASN B N 1
ATOM 4905 C CA . ASN B 1 272 ? 7.441 -0.989 -18.297 1 97 272 ASN B CA 1
ATOM 4906 C C . ASN B 1 272 ? 7.285 -2.059 -17.219 1 97 272 ASN B C 1
ATOM 4908 O O . ASN B 1 272 ? 8.156 -2.922 -17.062 1 97 272 ASN B O 1
ATOM 4912 N N . ARG B 1 273 ? 6.23 -1.902 -16.406 1 97.62 273 ARG B N 1
ATOM 4913 C CA . ARG B 1 273 ? 5.934 -2.934 -15.422 1 97.62 273 ARG B CA 1
ATOM 4914 C C . ARG B 1 273 ? 5.082 -4.043 -16.031 1 97.62 273 ARG B C 1
ATOM 4916 O O . ARG B 1 273 ? 5.012 -5.145 -15.484 1 97.62 273 ARG B O 1
ATOM 4923 N N . ILE B 1 274 ? 4.422 -3.736 -17.062 1 98.44 274 ILE B N 1
ATOM 4924 C CA . ILE B 1 274 ? 3.691 -4.688 -17.891 1 98.44 274 ILE B CA 1
ATOM 4925 C C . ILE B 1 274 ? 4.223 -4.637 -19.312 1 98.44 274 ILE B C 1
ATOM 4927 O O . ILE B 1 274 ? 4.141 -3.6 -19.984 1 98.44 274 ILE B O 1
ATOM 4931 N N . VAL B 1 275 ? 4.73 -5.715 -19.781 1 98.44 275 VAL B N 1
ATOM 4932 C CA . VAL B 1 275 ? 5.32 -5.754 -21.109 1 98.44 275 VAL B CA 1
ATOM 4933 C C . VAL B 1 275 ? 4.801 -6.969 -21.875 1 98.44 275 VAL B C 1
ATOM 4935 O O . VAL B 1 275 ? 4.566 -8.023 -21.281 1 98.44 275 VAL B O 1
ATOM 4938 N N . ASP B 1 276 ? 4.668 -6.844 -23.172 1 98.5 276 ASP B N 1
ATOM 4939 C CA . ASP B 1 276 ? 4.16 -7.93 -24 1 98.5 276 ASP B CA 1
ATOM 4940 C C . ASP B 1 276 ? 5.273 -8.898 -24.375 1 98.5 276 ASP B C 1
ATOM 4942 O O . ASP B 1 276 ? 6.395 -8.484 -24.688 1 98.5 276 ASP B O 1
ATOM 4946 N N . ILE B 1 277 ? 4.918 -10.148 -24.266 1 98.31 277 ILE B N 1
ATOM 4947 C CA . ILE B 1 277 ? 5.762 -11.156 -24.891 1 98.31 277 ILE B CA 1
ATOM 4948 C C . ILE B 1 277 ? 5.562 -11.117 -26.406 1 98.31 277 ILE B C 1
ATOM 4950 O O . ILE B 1 277 ? 4.477 -11.422 -26.906 1 98.31 277 ILE B O 1
ATOM 4954 N N . THR B 1 278 ? 6.586 -10.789 -27.141 1 93 278 THR B N 1
ATOM 4955 C CA . THR B 1 278 ? 6.426 -10.523 -28.562 1 93 278 THR B CA 1
ATOM 4956 C C . THR B 1 278 ? 6.852 -11.734 -29.391 1 93 278 THR B C 1
ATOM 4958 O O . THR B 1 278 ? 6.418 -11.891 -30.531 1 93 278 THR B O 1
ATOM 4961 N N . ASN B 1 279 ? 7.695 -12.625 -28.938 1 93.81 279 ASN B N 1
ATOM 4962 C CA . ASN B 1 279 ? 8.211 -13.781 -29.688 1 93.81 279 ASN B CA 1
ATOM 4963 C C . ASN B 1 279 ? 7.398 -15.039 -29.391 1 93.81 279 ASN B C 1
ATOM 4965 O O . ASN B 1 279 ? 7.969 -16.109 -29.188 1 93.81 279 ASN B O 1
ATOM 4969 N N . TYR B 1 280 ? 6.098 -14.906 -29.438 1 94.38 280 TYR B N 1
ATOM 4970 C CA . TYR B 1 280 ? 5.25 -16.062 -29.188 1 94.38 280 TYR B CA 1
ATOM 4971 C C . TYR B 1 280 ? 4.902 -16.781 -30.469 1 94.38 280 TYR B C 1
ATOM 4973 O O . TYR B 1 280 ? 5.094 -16.25 -31.562 1 94.38 280 TYR B O 1
ATOM 4981 N N . SER B 1 281 ? 4.449 -18.016 -30.359 1 94.88 281 SER B N 1
ATOM 4982 C CA . SER B 1 281 ? 3.98 -18.797 -31.5 1 94.88 281 SER B CA 1
ATOM 4983 C C . SER B 1 281 ? 2.475 -18.656 -31.688 1 94.88 281 SER B C 1
ATOM 4985 O O . SER B 1 281 ? 1.688 -19.188 -30.906 1 94.88 281 SER B O 1
ATOM 4987 N N . PRO B 1 282 ? 2.023 -18.078 -32.781 1 93.12 282 PRO B N 1
ATOM 4988 C CA . PRO B 1 282 ? 0.595 -17.828 -32.969 1 93.12 282 PRO B CA 1
ATOM 4989 C C . PRO B 1 282 ? -0.234 -19.109 -33 1 93.12 282 PRO B C 1
ATOM 4991 O O . PRO B 1 282 ? -1.397 -19.094 -32.594 1 93.12 282 PRO B O 1
ATOM 4994 N N . GLU B 1 283 ? 0.366 -20.172 -33.438 1 92.31 283 GLU B N 1
ATOM 4995 C CA . GLU B 1 283 ? -0.368 -21.422 -33.562 1 92.31 283 GLU B CA 1
ATOM 4996 C C . GLU B 1 283 ? -0.779 -21.953 -32.188 1 92.31 283 GLU B C 1
ATOM 4998 O O . GLU B 1 283 ? -1.77 -22.672 -32.062 1 92.31 283 GLU B O 1
ATOM 5003 N N . PHE B 1 284 ? -0.043 -21.594 -31.203 1 94.88 284 PHE B N 1
ATOM 5004 C CA . PHE B 1 284 ? -0.316 -22.109 -29.875 1 94.88 284 PHE B CA 1
ATOM 5005 C C . PHE B 1 284 ? -1.454 -21.344 -29.219 1 94.88 284 PHE B C 1
ATOM 5007 O O . PHE B 1 284 ? -2.033 -21.812 -28.234 1 94.88 284 PHE B O 1
ATOM 5014 N N . LEU B 1 285 ? -1.83 -20.219 -29.766 1 93.62 285 LEU B N 1
ATOM 5015 C CA . LEU B 1 285 ? -2.842 -19.344 -29.172 1 93.62 285 LEU B CA 1
ATOM 5016 C C . LEU B 1 285 ? -4.227 -19.984 -29.266 1 93.62 285 LEU B C 1
ATOM 5018 O O . LEU B 1 285 ? -5.164 -19.531 -28.594 1 93.62 285 LEU B O 1
ATOM 5022 N N . GLU B 1 286 ? -4.336 -21 -29.953 1 91.62 286 GLU B N 1
ATOM 5023 C CA . GLU B 1 286 ? -5.633 -21.656 -30.125 1 91.62 286 GLU B CA 1
ATOM 5024 C C . GLU B 1 286 ? -5.707 -22.938 -29.312 1 91.62 286 GLU B C 1
ATOM 5026 O O . GLU B 1 286 ? -6.633 -23.734 -29.484 1 91.62 286 GLU B O 1
ATOM 5031 N N . ILE B 1 287 ? -4.699 -23.156 -28.516 1 92.81 287 ILE B N 1
ATOM 5032 C CA . ILE B 1 287 ? -4.684 -24.297 -27.609 1 92.81 287 ILE B CA 1
ATOM 5033 C C . ILE B 1 287 ? -5.379 -23.938 -26.297 1 92.81 287 ILE B C 1
ATOM 5035 O O . ILE B 1 287 ? -4.926 -23.031 -25.578 1 92.81 287 ILE B O 1
ATOM 5039 N N . TYR B 1 288 ? -6.469 -24.656 -26.016 1 88 288 TYR B N 1
ATOM 5040 C CA . TYR B 1 288 ? -7.238 -24.406 -24.812 1 88 288 TYR B CA 1
ATOM 5041 C C . TYR B 1 288 ? -7.266 -25.625 -23.906 1 88 288 TYR B C 1
ATOM 5043 O O . TYR B 1 288 ? -7.695 -26.703 -24.344 1 88 288 TYR B O 1
ATOM 5051 N N . SER B 1 289 ? -6.875 -25.438 -22.656 1 87.56 289 SER B N 1
ATOM 5052 C CA . SER B 1 289 ? -6.711 -26.531 -21.703 1 87.56 289 SER B CA 1
ATOM 5053 C C . SER B 1 289 ? -8.016 -27.297 -21.516 1 87.56 289 SER B C 1
ATOM 5055 O O . SER B 1 289 ? -8.016 -28.516 -21.406 1 87.56 289 SER B O 1
ATOM 5057 N N . ARG B 1 290 ? -9.133 -26.594 -21.5 1 87.31 290 ARG B N 1
ATOM 5058 C CA . ARG B 1 290 ? -10.43 -27.234 -21.297 1 87.31 290 ARG B CA 1
ATOM 5059 C C . ARG B 1 290 ? -10.766 -28.188 -22.438 1 87.31 290 ARG B C 1
ATOM 5061 O O . ARG B 1 290 ? -11.289 -29.266 -22.219 1 87.31 290 ARG B O 1
ATOM 5068 N N . GLU B 1 291 ? -10.453 -27.734 -23.609 1 91.88 291 GLU B N 1
ATOM 5069 C CA . GLU B 1 291 ? -10.695 -28.578 -24.781 1 91.88 291 GLU B CA 1
ATOM 5070 C C . GLU B 1 291 ? -9.812 -29.828 -24.75 1 91.88 291 GLU B C 1
ATOM 5072 O O . GLU B 1 291 ? -10.266 -30.922 -25.094 1 91.88 291 GLU B O 1
ATOM 5077 N N . ILE B 1 292 ? -8.594 -29.641 -24.391 1 95.31 292 ILE B N 1
ATOM 5078 C CA . ILE B 1 292 ? -7.652 -30.75 -24.328 1 95.31 292 ILE B CA 1
ATOM 5079 C C . ILE B 1 292 ? -8.133 -31.766 -23.297 1 95.31 292 ILE B C 1
ATOM 5081 O O . ILE B 1 292 ? -8.125 -32.969 -23.578 1 95.31 292 ILE B O 1
ATOM 5085 N N . LEU B 1 293 ? -8.523 -31.312 -22.172 1 94 293 LEU B N 1
ATOM 5086 C CA . LEU B 1 293 ? -9.008 -32.188 -21.109 1 94 293 LEU B CA 1
ATOM 5087 C C . LEU B 1 293 ? -10.211 -33 -21.594 1 94 293 LEU B C 1
ATOM 5089 O O . LEU B 1 293 ? -10.312 -34.188 -21.312 1 94 293 LEU B O 1
ATOM 5093 N N . LYS B 1 294 ? -11.094 -32.312 -22.312 1 94.81 294 LYS B N 1
ATOM 5094 C CA . LYS B 1 294 ? -12.266 -33 -22.875 1 94.81 294 LYS B CA 1
ATOM 5095 C C . LYS B 1 294 ? -11.852 -34.062 -23.859 1 94.81 294 LYS B C 1
ATOM 5097 O O . LYS B 1 294 ? -12.398 -35.156 -23.844 1 94.81 294 LYS B O 1
ATOM 5102 N N . LYS B 1 295 ? -10.93 -33.719 -24.688 1 96 295 LYS B N 1
ATOM 5103 C CA . LYS B 1 295 ? -10.461 -34.688 -25.688 1 96 295 LYS B CA 1
ATOM 5104 C C . LYS B 1 295 ? -9.82 -35.906 -25.016 1 96 295 LYS B C 1
ATOM 5106 O O . LYS B 1 295 ? -10.055 -37.031 -25.438 1 96 295 LYS B O 1
ATOM 5111 N N . ILE B 1 296 ? -9.047 -35.719 -23.984 1 96 296 ILE B N 1
ATOM 5112 C CA . ILE B 1 296 ? -8.398 -36.781 -23.266 1 96 296 ILE B CA 1
ATOM 5113 C C . ILE B 1 296 ? -9.453 -37.688 -22.641 1 96 296 ILE B C 1
ATOM 5115 O O . ILE B 1 296 ? -9.414 -38.906 -22.812 1 96 296 ILE B O 1
ATOM 5119 N N . ALA B 1 297 ? -10.414 -37.094 -21.969 1 92.88 297 ALA B N 1
ATOM 5120 C CA . ALA B 1 297 ? -11.43 -37.844 -21.234 1 92.88 297 ALA B CA 1
ATOM 5121 C C . ALA B 1 297 ? -12.344 -38.625 -22.188 1 92.88 297 ALA B C 1
ATOM 5123 O O . ALA B 1 297 ? -12.844 -39.688 -21.844 1 92.88 297 ALA B O 1
ATOM 5124 N N . CYS B 1 298 ? -12.539 -38.125 -23.391 1 94.44 298 CYS B N 1
ATOM 5125 C CA . CYS B 1 298 ? -13.484 -38.719 -24.328 1 94.44 298 CYS B CA 1
ATOM 5126 C C . CYS B 1 298 ? -12.758 -39.531 -25.391 1 94.44 298 CYS B C 1
ATOM 5128 O O . CYS B 1 298 ? -13.367 -39.938 -26.375 1 94.44 298 CYS B O 1
ATOM 5130 N N . ASN B 1 299 ? -11.562 -39.656 -25.219 1 92.25 299 ASN B N 1
ATOM 5131 C CA . ASN B 1 299 ? -10.75 -40.438 -26.141 1 92.25 299 ASN B CA 1
ATOM 5132 C C . ASN B 1 299 ? -10.797 -39.875 -27.562 1 92.25 299 ASN B C 1
ATOM 5134 O O . ASN B 1 299 ? -10.984 -40.625 -28.516 1 92.25 299 ASN B O 1
ATOM 5138 N N . ILE B 1 300 ? -10.805 -38.625 -27.641 1 94.31 300 ILE B N 1
ATOM 5139 C CA . ILE B 1 300 ? -10.727 -37.938 -28.922 1 94.31 300 ILE B CA 1
ATOM 5140 C C . ILE B 1 300 ? -9.273 -37.562 -29.219 1 94.31 300 ILE B C 1
ATOM 5142 O O . ILE B 1 300 ? -8.586 -37 -28.375 1 94.31 300 ILE B O 1
ATOM 5146 N N . LYS B 1 301 ? -8.766 -37.875 -30.453 1 92.5 301 LYS B N 1
ATOM 5147 C CA . LYS B 1 301 ? -7.375 -37.625 -30.828 1 92.5 301 LYS B CA 1
ATOM 5148 C C . LYS B 1 301 ? -7.141 -36.188 -31.172 1 92.5 301 LYS B C 1
ATOM 5150 O O . LYS B 1 301 ? -8.086 -35.375 -31.203 1 92.5 301 LYS B O 1
ATOM 5155 N N . GLY B 1 302 ? -5.887 -35.844 -31.281 1 94.31 302 GLY B N 1
ATOM 5156 C CA . GLY B 1 302 ? -5.547 -34.5 -31.75 1 94.31 302 GLY B CA 1
ATOM 5157 C C . GLY B 1 302 ? -4.859 -33.656 -30.688 1 94.31 302 GLY B C 1
ATOM 5158 O O . GLY B 1 302 ? -4.117 -32.719 -31.016 1 94.31 302 GLY B O 1
ATOM 5159 N N . TRP B 1 303 ? -5.176 -33.969 -29.438 1 96.44 303 TRP B N 1
ATOM 5160 C CA . TRP B 1 303 ? -4.637 -33.188 -28.344 1 96.44 303 TRP B CA 1
ATOM 5161 C C . TRP B 1 303 ? -3.146 -33.438 -28.156 1 96.44 303 TRP B C 1
ATOM 5163 O O . TRP B 1 303 ? -2.434 -32.656 -27.531 1 96.44 303 TRP B O 1
ATOM 5173 N N . GLU B 1 304 ? -2.57 -34.5 -28.719 1 97 304 GLU B N 1
ATOM 5174 C CA . GLU B 1 304 ? -1.209 -34.969 -28.469 1 97 304 GLU B CA 1
ATOM 5175 C C . GLU B 1 304 ? -0.182 -33.969 -28.984 1 97 304 GLU B C 1
ATOM 5177 O O . GLU B 1 304 ? 0.89 -33.812 -28.391 1 97 304 GLU B O 1
ATOM 5182 N N . SER B 1 305 ? -0.56 -33.281 -30.047 1 96.06 305 SER B N 1
ATOM 5183 C CA . SER B 1 305 ? 0.359 -32.312 -30.641 1 96.06 305 SER B CA 1
ATOM 5184 C C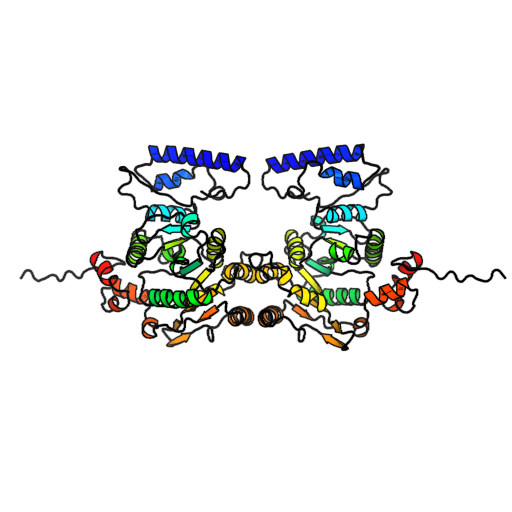 . SER B 1 305 ? 0.304 -30.969 -29.922 1 96.06 305 SER B C 1
ATOM 5186 O O . SER B 1 305 ? 1.096 -30.062 -30.203 1 96.06 305 SER B O 1
ATOM 5188 N N . GLN B 1 306 ? -0.601 -30.859 -28.984 1 97.44 306 GLN B N 1
ATOM 5189 C CA . GLN B 1 306 ? -0.818 -29.578 -28.312 1 97.44 306 GLN B CA 1
ATOM 5190 C C . GLN B 1 306 ? -0.156 -29.562 -26.938 1 97.44 306 GLN B C 1
ATOM 5192 O O . GLN B 1 306 ? -0.231 -28.562 -26.219 1 97.44 306 GLN B O 1
ATOM 5197 N N . VAL B 1 307 ? 0.44 -30.672 -26.562 1 98.12 307 VAL B N 1
ATOM 5198 C CA . VAL B 1 307 ? 1.188 -30.766 -25.312 1 98.12 307 VAL B CA 1
ATOM 5199 C C . VAL B 1 307 ? 2.672 -30.969 -25.625 1 98.12 307 VAL B C 1
ATOM 5201 O O . VAL B 1 307 ? 3.039 -31.359 -26.734 1 98.12 307 VAL B O 1
ATOM 5204 N N . PRO B 1 308 ? 3.547 -30.641 -24.719 1 97.81 308 PRO B N 1
ATOM 5205 C CA . PRO B 1 308 ? 4.984 -30.797 -24.953 1 97.81 308 PRO B CA 1
ATOM 5206 C C . PRO B 1 308 ? 5.383 -32.25 -25.25 1 97.81 308 PRO B C 1
ATOM 5208 O O . PRO B 1 308 ? 4.633 -33.156 -24.938 1 97.81 308 PRO B O 1
ATOM 5211 N N . ASP B 1 309 ? 6.602 -32.344 -25.781 1 96.75 309 ASP B N 1
ATOM 5212 C CA . ASP B 1 309 ? 7.113 -33.656 -26.156 1 96.75 309 ASP B CA 1
ATOM 5213 C C . ASP B 1 309 ? 7.188 -34.594 -24.953 1 96.75 309 ASP B C 1
ATOM 5215 O O . ASP B 1 309 ? 7.641 -34.188 -23.875 1 96.75 309 ASP B O 1
ATOM 5219 N N . GLY B 1 310 ? 6.703 -35.812 -25.156 1 96.5 310 GLY B N 1
ATOM 5220 C CA . GLY B 1 310 ? 6.789 -36.812 -24.125 1 96.5 310 GLY B CA 1
ATOM 5221 C C . GLY B 1 310 ? 5.59 -36.812 -23.188 1 96.5 310 GLY B C 1
ATOM 5222 O O . GLY B 1 310 ? 5.332 -37.812 -22.516 1 96.5 310 GLY B O 1
ATOM 5223 N N . VAL B 1 311 ? 4.855 -35.781 -23.156 1 98.06 311 VAL B N 1
ATOM 5224 C CA . VAL B 1 311 ? 3.756 -35.625 -22.203 1 98.06 311 VAL B CA 1
ATOM 5225 C C . VAL B 1 311 ? 2.586 -36.531 -22.625 1 98.06 311 VAL B C 1
ATOM 5227 O O . VAL B 1 311 ? 1.979 -37.219 -21.797 1 98.06 311 VAL B O 1
ATOM 5230 N N . ALA B 1 312 ? 2.283 -36.469 -23.906 1 97.5 312 ALA B N 1
ATOM 5231 C CA . ALA B 1 312 ? 1.172 -37.281 -24.406 1 97.5 312 ALA B CA 1
ATOM 5232 C C . ALA B 1 312 ? 1.388 -38.75 -24.094 1 97.5 312 ALA B C 1
ATOM 5234 O O . ALA B 1 312 ? 0.464 -39.438 -23.656 1 97.5 312 ALA B O 1
ATOM 5235 N N . GLU B 1 313 ? 2.58 -39.25 -24.312 1 97 313 GLU B N 1
ATOM 5236 C CA . GLU B 1 313 ? 2.918 -40.625 -24.031 1 97 313 GLU B CA 1
ATOM 5237 C C . GLU B 1 313 ? 2.717 -40.969 -22.547 1 97 313 GLU B C 1
ATOM 5239 O O . GLU B 1 313 ? 2.176 -42 -22.203 1 97 313 GLU B O 1
ATOM 5244 N N . MET B 1 314 ? 3.137 -40.062 -21.766 1 97.12 314 MET B N 1
ATOM 5245 C CA . MET B 1 314 ? 3.002 -40.281 -20.312 1 97.12 314 MET B CA 1
ATOM 5246 C C . MET B 1 314 ? 1.534 -40.344 -19.906 1 97.12 314 MET B C 1
ATOM 5248 O O . MET B 1 314 ? 1.151 -41.188 -19.094 1 97.12 314 MET B O 1
ATOM 5252 N N . ILE B 1 315 ? 0.732 -39.469 -20.422 1 97.62 315 ILE B N 1
ATOM 5253 C CA . ILE B 1 315 ? -0.693 -39.406 -20.109 1 97.62 315 ILE B CA 1
ATOM 5254 C C . ILE B 1 315 ? -1.355 -40.719 -20.531 1 97.62 315 ILE B C 1
ATOM 5256 O O . ILE B 1 315 ? -2.133 -41.312 -19.766 1 97.62 315 ILE B O 1
ATOM 5260 N N . LYS B 1 316 ? -1.011 -41.188 -21.688 1 96.44 316 LYS B N 1
ATOM 5261 C CA . LYS B 1 316 ? -1.594 -42.406 -22.203 1 96.44 316 LYS B CA 1
ATOM 5262 C C . LYS B 1 316 ? -1.129 -43.625 -21.391 1 96.44 316 LYS B C 1
ATOM 5264 O O . LYS B 1 316 ? -1.94 -44.469 -21 1 96.44 316 LYS B O 1
ATOM 5269 N N . GLU B 1 317 ? 0.132 -43.688 -21.109 1 95.69 317 GLU B N 1
ATOM 5270 C CA . GLU B 1 317 ? 0.732 -44.812 -20.406 1 95.69 317 GLU B CA 1
ATOM 5271 C C . GLU B 1 317 ? 0.179 -44.938 -18.984 1 95.69 317 GLU B C 1
ATOM 5273 O O . GLU B 1 317 ? -0.04 -46.031 -18.5 1 95.69 317 GLU B O 1
ATOM 5278 N N . ARG B 1 318 ? -0.059 -43.812 -18.391 1 95.88 318 ARG B N 1
ATOM 5279 C CA . ARG B 1 318 ? -0.404 -43.844 -16.969 1 95.88 318 ARG B CA 1
ATOM 5280 C C . ARG B 1 318 ? -1.89 -43.594 -16.766 1 95.88 318 ARG B C 1
ATOM 5282 O O . ARG B 1 318 ? -2.359 -43.5 -15.625 1 95.88 318 ARG B O 1
ATOM 5289 N N . GLY B 1 319 ? -2.588 -43.375 -17.812 1 95.69 319 GLY B N 1
ATOM 5290 C CA . GLY B 1 319 ? -4.016 -43.125 -17.719 1 95.69 319 GLY B CA 1
ATOM 5291 C C . GLY B 1 319 ? -4.344 -41.844 -16.969 1 95.69 319 GLY B C 1
ATOM 5292 O O . GLY B 1 319 ? -5.203 -41.844 -16.078 1 95.69 319 GLY B O 1
ATOM 5293 N N . MET B 1 320 ? -3.596 -40.844 -17.25 1 96.56 320 MET B N 1
ATOM 5294 C CA . MET B 1 320 ? -3.754 -39.594 -16.531 1 96.56 320 MET B CA 1
ATOM 5295 C C . MET B 1 320 ? -4.938 -38.781 -17.078 1 96.56 320 MET B C 1
ATOM 5297 O O . MET B 1 320 ? -5.305 -38.938 -18.25 1 96.56 320 MET B O 1
ATOM 5301 N N . PHE B 1 321 ? -5.602 -37.938 -16.234 1 95.69 321 PHE B N 1
ATOM 5302 C CA . PHE B 1 321 ? -6.629 -36.969 -16.578 1 95.69 321 PHE B CA 1
ATOM 5303 C C . PHE B 1 321 ? -7.824 -37.656 -17.234 1 95.69 321 PHE B C 1
ATOM 5305 O O . PHE B 1 321 ? -8.438 -37.094 -18.156 1 95.69 321 PHE B O 1
ATOM 5312 N N . GLY B 1 322 ? -8.039 -38.906 -16.906 1 92.94 322 GLY B N 1
ATOM 5313 C CA . GLY B 1 322 ? -9.219 -39.625 -17.375 1 92.94 322 GLY B CA 1
ATOM 5314 C C . GLY B 1 322 ? -8.984 -40.375 -18.672 1 92.94 322 GLY B C 1
ATOM 5315 O O . GLY B 1 322 ? -9.922 -40.938 -19.25 1 92.94 322 GLY B O 1
ATOM 5316 N N . TYR B 1 323 ? -7.77 -40.438 -19.094 1 95.25 323 TYR B N 1
ATOM 5317 C CA . TYR B 1 323 ? -7.461 -41.156 -20.312 1 95.25 323 TYR B CA 1
ATOM 5318 C C . TYR B 1 323 ? -7.762 -42.656 -20.156 1 95.25 323 TYR B C 1
ATOM 5320 O O . TYR B 1 323 ? -7.379 -43.25 -19.156 1 95.25 323 TYR B O 1
ATOM 5328 N N . LYS B 1 324 ? -8.508 -43.281 -21.141 1 90 324 LYS B N 1
ATOM 5329 C CA . LYS B 1 324 ? -8.82 -44.719 -21.172 1 90 324 LYS B CA 1
ATOM 5330 C C . LYS B 1 324 ? -8.391 -45.344 -22.5 1 90 324 LYS B C 1
ATOM 5332 O O . LYS B 1 324 ? -8.648 -44.781 -23.578 1 90 324 LYS B O 1
ATOM 5337 N N . GLU B 1 325 ? -7.516 -46.281 -22.438 1 78.5 325 GLU B N 1
ATOM 5338 C CA . GLU B 1 325 ? -7.117 -46.969 -23.656 1 78.5 325 GLU B CA 1
ATOM 5339 C C . GLU B 1 325 ? -8.289 -47.75 -24.266 1 78.5 325 GLU B C 1
ATOM 5341 O O . GLU B 1 325 ? -9.078 -48.375 -23.531 1 78.5 325 GLU B O 1
ATOM 5346 N N . GLU B 1 326 ? -8.695 -47.469 -25.438 1 64.12 326 GLU B N 1
ATOM 5347 C CA . GLU B 1 326 ? -9.695 -48.281 -26.109 1 64.12 326 GLU B CA 1
ATOM 5348 C C . GLU B 1 326 ? -9.203 -49.719 -26.281 1 64.12 326 GLU B C 1
ATOM 5350 O O . GLU B 1 326 ? -8.086 -49.938 -26.766 1 64.12 326 GLU B O 1
ATOM 5355 N N . PHE B 1 327 ? -9.359 -50.562 -25.359 1 54.94 327 PHE B N 1
ATOM 5356 C CA . PHE B 1 327 ? -9.055 -51.969 -25.625 1 54.94 327 PHE B CA 1
ATOM 5357 C C . PHE B 1 327 ? -9.703 -52.406 -26.938 1 54.94 327 PHE B C 1
ATOM 5359 O O . PHE B 1 327 ? -10.906 -52.219 -27.141 1 54.94 327 PHE B O 1
ATOM 5366 N N . SER B 1 328 ? -9.055 -52.156 -27.969 1 48.06 328 SER B N 1
ATOM 5367 C CA . SER B 1 328 ? -9.508 -52.875 -29.156 1 48.06 328 SER B CA 1
ATOM 5368 C C . SER B 1 328 ? -9.836 -54.344 -28.828 1 48.06 328 SER B C 1
ATOM 5370 O O . SER B 1 328 ? -9 -55.062 -28.281 1 48.06 328 SER B O 1
ATOM 5372 N N . LEU B 1 329 ? -10.984 -54.656 -28.391 1 45.72 329 LEU B N 1
ATOM 5373 C CA . LEU B 1 329 ? -11.438 -56.031 -28.375 1 45.72 329 LEU B CA 1
ATOM 5374 C C . LEU B 1 329 ? -11 -56.75 -29.656 1 45.72 329 LEU B C 1
ATOM 5376 O O . LEU B 1 329 ? -11.516 -56.469 -30.734 1 45.72 329 LEU B O 1
ATOM 5380 N N . LYS B 1 330 ? -9.789 -57 -29.969 1 45.69 330 LYS B N 1
ATOM 5381 C CA . LYS B 1 330 ? -9.539 -58.062 -30.938 1 45.69 330 LYS B CA 1
ATOM 5382 C C . LYS B 1 330 ? -10.469 -59.25 -30.703 1 45.69 330 LYS B C 1
ATOM 5384 O O . LYS B 1 330 ? -10.633 -59.719 -29.578 1 45.69 330 LYS B O 1
ATOM 5389 N N . GLN B 1 331 ? -11.438 -59.469 -31.594 1 41.75 331 GLN B N 1
ATOM 5390 C CA . GLN B 1 331 ? -12.297 -60.625 -31.812 1 41.75 331 GLN B CA 1
ATOM 5391 C C . GLN B 1 331 ? -11.531 -61.938 -31.609 1 41.75 331 GLN B C 1
ATOM 5393 O O . GLN B 1 331 ? -10.57 -62.188 -32.344 1 41.75 331 GLN B O 1
ATOM 5398 N N . PHE B 1 332 ? -11.297 -62.25 -30.312 1 38.16 332 PHE B N 1
ATOM 5399 C CA . PHE B 1 332 ? -11.07 -63.688 -30.188 1 38.16 332 PHE B CA 1
ATOM 5400 C C . PHE B 1 332 ? -12.086 -64.438 -31.031 1 38.16 332 PHE B C 1
ATOM 5402 O O . PHE B 1 332 ? -13.234 -64.625 -30.625 1 38.16 332 PHE B O 1
ATOM 5409 N N . SER B 1 333 ? -12.25 -64.062 -32.375 1 30.08 333 SER B N 1
ATOM 5410 C CA . SER B 1 333 ? -12.719 -65.188 -33.219 1 30.08 333 SER B CA 1
ATOM 5411 C C . SER B 1 333 ? -11.602 -66.188 -33.5 1 30.08 333 SER B C 1
ATOM 5413 O O . SER B 1 333 ? -10.43 -65.812 -33.562 1 30.08 333 SER B O 1
#

pLDDT: mean 89.49, std 12.31, range [30.08, 98.88]

Radius of gyration: 32.2 Å; Cα contacts (8 Å, |Δi|>4): 1116; chains: 2; bounding box: 45×134×77 Å

Sequence (666 aa):
MKFKENDATLQQETLGNLGVNLIFGAFHYYDNPRTLIESLYDDVAKDNIEIDMIDFSGPAFEYVDNRLMSLQLVKNGMTDAVIFNSEGNNMLPADVLYKKNIFAVRGSFRPVTKVNIDMLRNGLDMFLKDALCTHEETEVLIEITISNLRADGDIDERDFLDRVDILGKLGYTVIISNYSEYYRLIDYFASYTGGNIGVAMGVNNLLMVFDEKYYKNLSGGILEAFGKFFRNGMRVYLYPYKDPETHELLDSSNLKVEENLKELYKYFKHNNRIVDITNYSPEFLEIYSREILKKIACNIKGWESQVPDGVAEMIKERGMFGYKEEFSLKQFSMKFKENDATLQQETLGNLGVNLIFGAFHYYDNPRTLIESLYDDVAKDNIEIDMIDFSGPAFEYVDNRLMSLQLVKNGMTDAVIFNSEGNNMLPADVLYKKNIFAVRGSFRPVTKVNIDMLRNGLDMFLKDALCTHEETEVLIEITISNLRADGDIDERDFLDRVDILGKLGYTVIISNYSEYYRLIDYFASYTGGNIGVAMGVNNLLMVFDEKYYKNLSGGILEAFGKFFRNGMRVYLYPYKDPETHELLDSSNLKVEENLKELYKYFKHNNRIVDITNYSPEFLEIYSREILKKIACNIKGWESQVPDGVAEMIKERGMFGYKEEFSLKQFS

Foldseek 3Di:
DDFLDPDPVLLVVLVVLLVVLLVVCVVPVLQPLLVSLVSSCVVNDLNGAADAADDDDDDSCPVPQRLVVQVSCCVVSSHFKWKDWLVSDTDRCLVQQAAAEEEEEEDLCLPAWPLRVLQQVLQVVVVCVVQVHDPVRYAYEYEYECCSQCVPHHRDVQSVCLRSNLCSVVGHMYMYGNDPAQLVVLVVSVVNHLGEYEYEDEPVVVLVLLPQVVFVPPPVTSVVSVCSNCPNNYAYEYEWAQDPPPRDIDDLVDDDHDPVCVVVSVVCVVVRRYDYSDPGDPVLNNDDSVVLLVCQQVVNDDSLNGHDPPSSVVCQVVVHSNHDDPPPPPPPD/DDFLDPDPVLLVVLVVLLVVLLVVCVVPVLQPVLVSLVSSCVVNDLNGAADAADDDDDDSCPVPQRVVVQVSCCVVSSHFKWKDWLVSDTDRCLVQQAAAEEEEEEDLCLPAWPLSVLQQVLQVVVVCVVQVHDPVRYAYEYEYECCSQCVPHHRDVQSVCLRSNLCSVVGHMYMYGNDPAQLVVLVVSVVNHLGEYEYEDEPVVVLVLLPQVVFVPPPVTSVVSVCSNCPNNYAYEYEWAQDPPPRDIDDLVDDDHDPVCVVVSVVCVVVRRYDYSDPGDPVLNNDDSVVLLVCQQVVNDDSLNGHDPPSSVVCQVVVHSNHDDPPPPPPPD

Nearest PDB structures (foldseek):
  4hde-assembly1_A  TM=4.234E-01  e=1.346E-01  Bacillus anthracis
  8hfo-assembly1_A  TM=3.901E-01  e=3.052E-01  Mycolicibacterium smegmatis MC2 155
  3wry-assembly2_B  TM=3.919E-01  e=1.171E+00  Solanum lycopersicum
  3wrw-assembly3_F  TM=3.706E-01  e=2.985E+00  Solanum lycopersicum
  3wry-assembly1_A  TM=2.422E-01  e=1.171E+00  Solanum lycopersicum

Solvent-accessible surface area (backbone atoms only — not comparable to full-atom values): 35917 Å² total; per-residue (Å²): 112,47,70,64,51,84,49,64,67,59,44,51,52,50,52,48,50,36,46,51,24,44,53,50,20,58,71,74,23,56,91,35,62,67,58,22,59,60,40,34,43,62,96,44,63,57,77,45,44,32,53,49,68,64,80,73,73,58,85,85,28,69,85,57,56,46,59,60,54,40,48,48,34,40,74,68,57,35,23,58,48,36,37,28,41,36,86,56,44,74,38,55,62,66,71,68,37,45,73,22,24,38,38,36,36,68,51,70,40,64,59,62,32,40,48,58,51,50,42,50,52,45,30,47,55,50,46,32,62,73,69,71,50,54,70,88,48,37,41,62,38,38,33,35,35,53,65,51,52,32,70,86,46,73,73,48,66,67,60,49,50,50,36,53,50,54,41,15,72,75,62,38,28,39,32,43,27,66,54,86,50,67,30,54,49,42,49,56,51,52,74,41,22,85,44,53,40,38,36,33,42,41,46,69,57,52,54,55,71,72,38,58,80,83,23,69,87,38,77,26,27,56,40,30,44,45,8,45,43,45,26,78,72,20,29,37,29,33,31,63,36,46,38,87,85,80,61,46,76,34,43,88,90,66,57,84,68,59,79,81,45,43,36,46,52,46,28,37,44,77,65,60,31,44,39,69,49,80,83,65,63,74,78,39,48,75,64,50,53,70,57,40,39,50,25,38,50,66,64,42,84,72,50,58,80,49,27,46,90,69,47,46,60,49,31,61,74,65,40,42,79,56,30,61,82,75,72,73,76,69,71,87,114,109,48,71,65,51,85,47,65,68,58,44,50,52,51,53,48,49,36,47,52,26,43,54,49,21,58,72,73,22,56,91,34,62,67,59,22,58,61,40,32,43,62,95,45,63,56,78,45,45,31,54,49,69,64,78,72,71,57,84,83,30,69,84,57,57,45,58,60,54,40,48,47,35,38,76,68,55,34,24,59,48,38,39,27,40,38,85,56,44,75,39,54,60,66,71,68,36,45,74,22,23,37,38,36,36,68,51,70,42,63,59,63,32,41,47,59,51,50,42,49,52,46,30,46,54,52,45,32,61,74,68,71,50,53,72,89,48,38,42,61,37,38,33,35,35,52,64,51,52,32,70,90,45,72,73,47,65,67,61,50,49,51,36,53,50,53,41,14,72,74,62,38,26,40,32,44,27,65,53,87,51,67,30,55,48,42,49,57,52,53,74,41,21,87,45,53,41,37,38,34,42,42,46,70,56,49,55,55,70,69,38,59,82,83,22,68,86,39,75,26,26,56,40,28,44,47,8,44,41,45,25,80,72,22,29,38,29,34,31,62,36,45,39,89,86,79,61,47,77,34,43,87,89,67,58,83,70,59,79,83,44,42,37,46,52,46,26,37,42,77,65,61,30,44,40,69,47,79,84,65,62,75,79,40,50,75,65,49,52,68,58,40,38,49,26,38,49,66,66,42,85,75,49,55,80,49,28,47,90,68,46,44,59,49,32,62,75,66,40,40,80,56,30,62,80,76,72,73,76,69,72,87,115

Organism: NCBI:txid2305228